Protein AF-A0A0U2X5T5-F1 (afdb_monomer)

Solvent-accessible surface area (backbone atoms only — not comparable to full-atom values): 23312 Å² total; per-residue (Å²): 142,68,66,69,61,55,52,52,49,51,54,49,49,54,50,49,50,56,49,49,50,52,49,53,51,50,53,52,48,52,54,50,49,52,55,48,52,51,53,52,51,52,51,51,54,52,50,53,50,53,52,51,50,52,49,53,51,49,54,51,49,50,52,50,50,50,54,51,49,50,52,50,50,50,51,51,50,52,53,51,50,51,52,50,53,64,47,45,30,53,48,42,32,51,50,51,51,56,49,46,65,56,40,42,68,49,45,58,50,37,48,51,39,26,70,77,70,73,43,66,55,72,90,47,44,66,53,28,68,78,35,48,78,70,26,65,75,55,45,70,40,65,66,55,31,51,38,35,40,52,39,36,54,51,54,52,48,26,65,75,70,66,43,64,71,59,56,53,29,74,66,46,34,51,29,48,32,68,62,42,40,80,70,62,38,67,49,46,68,44,72,32,78,92,75,70,36,35,30,63,44,53,42,58,69,30,73,39,82,40,102,48,95,80,63,24,28,25,44,30,29,36,38,31,30,69,83,71,51,73,47,79,40,69,40,29,55,30,65,57,82,54,90,85,42,53,73,34,68,39,40,66,68,56,54,50,52,57,37,47,49,42,30,50,51,33,48,32,68,78,33,69,79,43,35,86,74,41,45,66,55,48,48,53,52,47,75,53,73,77,77,72,92,72,79,95,79,76,62,72,60,59,55,54,52,51,52,49,52,46,54,52,45,47,54,53,47,50,47,68,74,70,38,77,89,53,77,84,47,58,78,68,53,55,52,50,51,48,51,54,52,50,51,54,47,48,56,49,51,52,51,51,50,49,60,53,68,73,58,80,77,79,82,92,70,95,70,92,74,88,68,90,69,84,54,56,45,42,71,47,91,96,42,53,43,66,58,54,33,50,51,46,28,68,77,34,88,84,53,51,72,70,56,24,43,52,52,36,37,76,72,60,47,32,43,77,60,129

Radius of gyration: 46.01 Å; Cα contacts (8 Å, |Δi|>4): 365; chains: 1; bounding box: 134×63×144 Å

pLDDT: mean 76.33, std 16.19, range [21.64, 94.69]

Secondary structure (DSSP, 8-state):
--HHHHHHHHHHHHHHHHHHHHHHHHHHHHHHHHHHHHHHHHHHHHHHHHHHHHHHHHHHHHHHHHHHHHHHHHHHHHHHHHHHHHHHHHHHHHHHHHHHHHHHHHHHHHHHHHHHHSS--HHHHHHHHHTGGG-HHHHTSHHHHHHHHHHHHHHHHHHHH--HHHHT-HHHHHHHHHHHHHHHGGGTT-EETTTTEEEEEEEEEEEEE-SSTT--EEEEEEEEETTS-EEEEEPBTT-S--TTSPBPEE-HHHHHHHHHHHHHHHHHHH-GGGHHHHHHHHHHHHTTS---S--SSSTHHHHHHHHHHHHHHHHHHHHHHH-GGGTTS-HHHHHHHHHHHHHHHHHHHHHHHHHHHTSSS-S------------EEE-STT--HHHHHHHHHHHSTT--HHHHHHHHHHTTSEEE--

Structure (mmCIF, N/CA/C/O backbone):
data_AF-A0A0U2X5T5-F1
#
_entry.id   AF-A0A0U2X5T5-F1
#
loop_
_atom_site.group_PDB
_atom_site.id
_atom_site.type_symbol
_atom_site.label_atom_id
_atom_site.label_alt_id
_atom_site.label_comp_id
_atom_site.label_asym_id
_atom_site.label_entity_id
_atom_site.label_seq_id
_atom_site.pdbx_PDB_ins_code
_atom_site.Cartn_x
_atom_site.Cartn_y
_atom_site.Cartn_z
_atom_site.occupancy
_atom_site.B_iso_or_equiv
_atom_site.auth_seq_id
_atom_site.auth_comp_id
_atom_site.auth_asym_id
_atom_site.auth_atom_id
_atom_site.pdbx_PDB_model_num
ATOM 1 N N . MET A 1 1 ? 79.606 -4.532 -118.370 1.00 51.03 1 MET A N 1
ATOM 2 C CA . MET A 1 1 ? 79.571 -4.815 -116.915 1.00 51.03 1 MET A CA 1
ATOM 3 C C . MET A 1 1 ? 79.035 -3.615 -116.112 1.00 51.03 1 MET A C 1
ATOM 5 O O . MET A 1 1 ? 79.694 -3.172 -115.187 1.00 51.03 1 MET A O 1
ATOM 9 N N . ALA A 1 2 ? 77.848 -3.082 -116.440 1.00 52.56 2 ALA A N 1
ATOM 10 C CA . ALA A 1 2 ? 77.253 -1.937 -115.718 1.00 52.56 2 ALA A CA 1
ATOM 11 C C . ALA A 1 2 ? 75.913 -2.270 -115.023 1.00 52.56 2 ALA A C 1
ATOM 13 O O . ALA A 1 2 ? 75.547 -1.604 -114.065 1.00 52.56 2 ALA A O 1
ATOM 14 N N . GLY A 1 3 ? 75.213 -3.338 -115.438 1.00 54.66 3 GLY A N 1
ATOM 15 C CA . GLY A 1 3 ? 73.934 -3.746 -114.834 1.00 54.66 3 GLY A CA 1
ATOM 16 C C . GLY A 1 3 ? 74.055 -4.421 -113.460 1.00 54.66 3 GLY A C 1
ATOM 17 O O . GLY A 1 3 ? 73.219 -4.191 -112.600 1.00 54.66 3 GLY A O 1
ATOM 18 N N . ALA A 1 4 ? 75.124 -5.187 -113.207 1.00 56.81 4 ALA A N 1
ATOM 19 C CA . ALA A 1 4 ? 75.272 -5.963 -111.966 1.00 56.81 4 ALA A CA 1
ATOM 20 C C . ALA A 1 4 ? 75.574 -5.111 -110.712 1.00 56.81 4 ALA A C 1
ATOM 22 O O . ALA A 1 4 ? 75.225 -5.505 -109.603 1.00 56.81 4 ALA A O 1
ATOM 23 N N . PHE A 1 5 ? 76.197 -3.936 -110.871 1.00 57.31 5 PHE A N 1
ATOM 24 C CA . PHE A 1 5 ? 76.469 -3.014 -109.757 1.00 57.31 5 PHE A CA 1
ATOM 25 C C . PHE A 1 5 ? 75.234 -2.195 -109.357 1.00 57.31 5 PHE A C 1
ATOM 27 O O . PHE A 1 5 ? 75.015 -1.963 -108.171 1.00 57.31 5 PHE A O 1
ATOM 34 N N . VAL A 1 6 ? 74.407 -1.793 -110.328 1.00 61.81 6 VAL A N 1
ATOM 35 C CA . VAL A 1 6 ? 73.151 -1.065 -110.077 1.00 61.81 6 VAL A CA 1
ATOM 36 C C . VAL A 1 6 ? 72.115 -1.984 -109.421 1.00 61.81 6 VAL A C 1
ATOM 38 O O . VAL A 1 6 ? 71.454 -1.581 -108.468 1.00 61.81 6 VAL A O 1
ATOM 41 N N . ASP A 1 7 ? 72.049 -3.245 -109.853 1.00 58.78 7 ASP A N 1
ATOM 42 C CA . ASP A 1 7 ? 71.152 -4.260 -109.289 1.00 58.78 7 ASP A CA 1
ATOM 43 C C . ASP A 1 7 ? 71.566 -4.678 -107.858 1.00 58.78 7 ASP A C 1
ATOM 45 O O . ASP A 1 7 ? 70.733 -4.838 -106.967 1.00 58.78 7 ASP A O 1
ATOM 49 N N . GLY A 1 8 ? 72.876 -4.748 -107.580 1.00 63.12 8 GLY A N 1
ATOM 50 C CA . GLY A 1 8 ? 73.406 -4.960 -106.226 1.00 63.12 8 GLY A CA 1
ATOM 51 C C . GLY A 1 8 ? 73.145 -3.789 -105.267 1.00 63.12 8 GLY A C 1
ATOM 52 O O . GLY A 1 8 ? 72.852 -4.014 -104.092 1.00 63.12 8 GLY A O 1
ATOM 53 N N . ALA A 1 9 ? 73.198 -2.548 -105.763 1.00 65.31 9 ALA A N 1
ATOM 54 C CA . ALA A 1 9 ? 72.866 -1.360 -104.980 1.00 65.31 9 ALA A CA 1
ATOM 55 C C . ALA A 1 9 ? 71.367 -1.307 -104.642 1.00 65.31 9 ALA A C 1
ATOM 57 O O . ALA A 1 9 ? 71.019 -1.145 -103.474 1.00 65.31 9 ALA A O 1
ATOM 58 N N . LEU A 1 10 ? 70.483 -1.527 -105.623 1.00 66.75 10 LEU A N 1
ATOM 59 C CA . LEU A 1 10 ? 69.027 -1.580 -105.424 1.00 66.75 10 LEU A CA 1
ATOM 60 C C . LEU A 1 10 ? 68.625 -2.668 -104.421 1.00 66.75 10 LEU A C 1
ATOM 62 O O . LEU A 1 10 ? 67.878 -2.403 -103.482 1.00 66.75 10 LEU A O 1
ATOM 66 N N . LYS A 1 11 ? 69.208 -3.864 -104.535 1.00 70.31 11 LYS A N 1
ATOM 67 C CA . LYS A 1 11 ? 68.967 -4.969 -103.597 1.00 70.31 11 LYS A CA 1
ATOM 68 C C . LYS A 1 11 ? 69.483 -4.680 -102.180 1.00 70.31 11 LYS A C 1
ATOM 70 O O . LYS A 1 11 ? 68.900 -5.147 -101.201 1.00 70.31 11 LYS A O 1
ATOM 75 N N . GLY A 1 12 ? 70.563 -3.904 -102.055 1.00 69.50 12 GLY A N 1
ATOM 76 C CA . GLY A 1 12 ? 71.071 -3.397 -100.777 1.00 69.50 12 GLY A CA 1
ATOM 77 C C . GLY A 1 12 ? 70.142 -2.361 -100.134 1.00 69.50 12 GLY A C 1
ATOM 78 O O . GLY A 1 12 ? 69.905 -2.429 -98.928 1.00 69.50 12 GLY A O 1
ATOM 79 N N . PHE A 1 13 ? 69.564 -1.460 -100.936 1.00 75.56 13 PHE A N 1
ATOM 80 C CA . PHE A 1 13 ? 68.546 -0.503 -100.492 1.00 75.56 13 PHE A CA 1
ATOM 81 C C . PHE A 1 13 ? 67.255 -1.201 -100.054 1.00 75.56 13 PHE A C 1
ATOM 83 O O . PHE A 1 13 ? 66.788 -0.937 -98.952 1.00 75.56 13 PHE A O 1
ATOM 90 N N . GLU A 1 14 ? 66.742 -2.162 -100.826 1.00 73.19 14 GLU A N 1
ATOM 91 C CA . GLU A 1 14 ? 65.562 -2.949 -100.438 1.00 73.19 14 GLU A CA 1
ATOM 92 C C . GLU A 1 14 ? 65.798 -3.763 -99.155 1.00 73.19 14 GLU A C 1
ATOM 94 O O . GLU A 1 14 ? 64.907 -3.893 -98.312 1.00 73.19 14 GLU A O 1
ATOM 99 N N . MET A 1 15 ? 67.001 -4.318 -98.957 1.00 76.88 15 MET A N 1
ATOM 100 C CA . MET A 1 15 ? 67.338 -5.002 -97.703 1.00 76.88 15 MET A CA 1
ATOM 101 C C . MET A 1 15 ? 67.443 -4.040 -96.518 1.00 76.88 15 MET A C 1
ATOM 103 O O . MET A 1 15 ? 66.985 -4.390 -95.427 1.00 76.88 15 MET A O 1
ATOM 107 N N . MET A 1 16 ? 68.019 -2.850 -96.714 1.00 77.44 16 MET A N 1
ATOM 108 C CA . MET A 1 16 ? 68.069 -1.798 -95.695 1.00 77.44 16 MET A CA 1
ATOM 109 C C . MET A 1 16 ? 66.672 -1.288 -95.340 1.00 77.44 16 MET A C 1
ATOM 111 O O . MET A 1 16 ? 66.363 -1.170 -94.159 1.00 77.44 16 MET A O 1
ATOM 115 N N . GLU A 1 17 ? 65.801 -1.084 -96.325 1.00 78.69 17 GLU A N 1
ATOM 116 C CA . GLU A 1 17 ? 64.408 -0.675 -96.131 1.00 78.69 17 GLU A CA 1
ATOM 117 C C . GLU A 1 17 ? 63.615 -1.743 -95.364 1.00 78.69 17 GLU A C 1
ATOM 119 O O . GLU A 1 17 ? 62.987 -1.445 -94.351 1.00 78.69 17 GLU A O 1
ATOM 124 N N . ARG A 1 18 ? 63.745 -3.025 -95.735 1.00 78.50 18 ARG A N 1
ATOM 125 C CA . ARG A 1 18 ? 63.150 -4.147 -94.980 1.00 78.50 18 ARG A CA 1
ATOM 126 C C . ARG A 1 18 ? 63.731 -4.308 -93.578 1.00 78.50 18 ARG A C 1
ATOM 128 O O . ARG A 1 18 ? 63.090 -4.889 -92.703 1.00 78.50 18 ARG A O 1
ATOM 135 N N . HIS A 1 19 ? 64.980 -3.917 -93.361 1.00 81.75 19 HIS A N 1
ATOM 136 C CA . HIS A 1 19 ? 65.604 -3.964 -92.043 1.00 81.75 19 HIS A CA 1
ATOM 137 C C . HIS A 1 19 ? 65.126 -2.804 -91.163 1.00 81.75 19 HIS A C 1
ATOM 139 O O . HIS A 1 19 ? 64.834 -3.023 -89.988 1.00 81.75 19 HIS A O 1
ATOM 145 N N . GLN A 1 20 ? 64.985 -1.608 -91.735 1.00 78.69 20 GLN A N 1
ATOM 146 C CA . GLN A 1 20 ? 64.440 -0.441 -91.053 1.00 78.69 20 GLN A CA 1
ATOM 147 C C . GLN A 1 20 ? 62.963 -0.655 -90.696 1.00 78.69 20 GLN A C 1
ATOM 149 O O . GLN A 1 20 ? 62.607 -0.529 -89.530 1.00 78.69 20 GLN A O 1
ATOM 154 N N . ALA A 1 21 ? 62.153 -1.150 -91.638 1.00 80.81 21 ALA A N 1
ATOM 155 C CA . ALA A 1 21 ? 60.758 -1.516 -91.392 1.00 80.81 21 ALA A CA 1
ATOM 156 C C . ALA A 1 21 ? 60.616 -2.546 -90.257 1.00 80.81 21 ALA A C 1
ATOM 158 O O . ALA A 1 21 ? 59.799 -2.376 -89.363 1.00 80.81 21 ALA A O 1
ATOM 159 N N . ARG A 1 22 ? 61.480 -3.574 -90.213 1.00 82.69 22 ARG A N 1
ATOM 160 C CA . ARG A 1 22 ? 61.484 -4.558 -89.113 1.00 82.69 22 ARG A CA 1
ATOM 161 C C . ARG A 1 22 ? 61.866 -3.959 -87.760 1.00 82.69 22 ARG A C 1
ATOM 163 O O . ARG A 1 22 ? 61.377 -4.429 -86.735 1.00 82.69 22 ARG A O 1
ATOM 170 N N . LYS A 1 23 ? 62.763 -2.970 -87.733 1.00 84.19 23 LYS A N 1
ATOM 171 C CA . LYS A 1 23 ? 63.112 -2.256 -86.498 1.00 84.19 23 LYS A CA 1
ATOM 172 C C . LYS A 1 23 ? 61.946 -1.407 -86.008 1.00 84.19 23 LYS A C 1
ATOM 174 O O . LYS A 1 23 ? 61.630 -1.476 -84.822 1.00 84.19 23 LYS A O 1
ATOM 179 N N . ASP A 1 24 ? 61.298 -0.684 -86.911 1.00 83.50 24 ASP A N 1
ATOM 180 C CA . ASP A 1 24 ? 60.162 0.178 -86.590 1.00 83.50 24 ASP A CA 1
ATOM 181 C C . ASP A 1 24 ? 58.943 -0.654 -86.154 1.00 83.50 24 ASP A C 1
ATOM 183 O O . ASP A 1 24 ? 58.312 -0.343 -85.143 1.00 83.50 24 ASP A O 1
ATOM 187 N N . ASP A 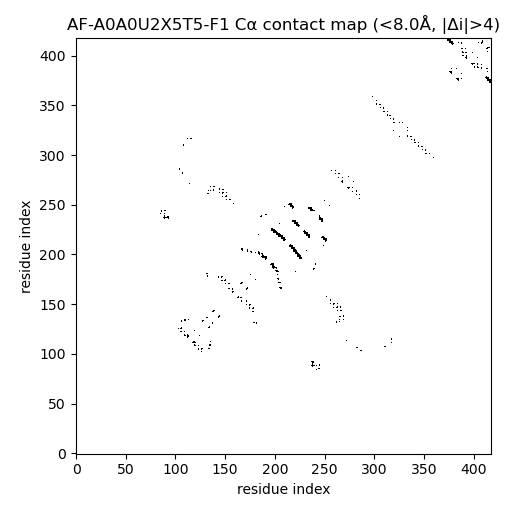1 25 ? 58.677 -1.781 -86.821 1.00 85.62 25 ASP A N 1
ATOM 188 C CA . ASP A 1 25 ? 57.635 -2.735 -86.428 1.00 85.62 25 ASP A CA 1
ATOM 189 C C . ASP A 1 25 ? 57.914 -3.347 -85.053 1.00 85.62 25 ASP A C 1
ATOM 191 O O . ASP A 1 25 ? 57.017 -3.422 -84.213 1.00 85.62 25 ASP A O 1
ATOM 195 N N . LYS A 1 26 ? 59.163 -3.746 -84.776 1.00 84.62 26 LYS A N 1
ATOM 196 C CA . LYS A 1 26 ? 59.544 -4.286 -83.464 1.00 84.62 26 LYS A CA 1
ATOM 197 C C . LYS A 1 26 ? 59.400 -3.240 -82.357 1.00 84.62 26 LYS A C 1
ATOM 199 O O . LYS A 1 26 ? 58.924 -3.581 -81.279 1.00 84.62 26 LYS A O 1
ATOM 204 N N . ALA A 1 27 ? 59.776 -1.989 -82.622 1.00 84.06 27 ALA A N 1
ATOM 205 C CA . ALA A 1 27 ? 59.597 -0.885 -81.682 1.00 84.06 27 ALA A CA 1
ATOM 206 C C . ALA A 1 27 ? 58.108 -0.590 -81.432 1.00 84.06 27 ALA A C 1
ATOM 208 O O . ALA A 1 27 ? 57.692 -0.357 -80.299 1.00 84.06 27 ALA A O 1
ATOM 209 N N . ARG A 1 28 ? 57.272 -0.657 -82.474 1.00 84.94 28 ARG A N 1
ATOM 210 C CA . ARG A 1 28 ? 55.820 -0.494 -82.349 1.00 84.94 28 ARG A CA 1
ATOM 211 C C . ARG A 1 28 ? 55.180 -1.627 -81.550 1.00 84.94 28 ARG A C 1
ATOM 213 O O . ARG A 1 28 ? 54.298 -1.357 -80.738 1.00 84.94 28 ARG A O 1
ATOM 220 N N . LEU A 1 29 ? 55.622 -2.865 -81.770 1.00 86.62 2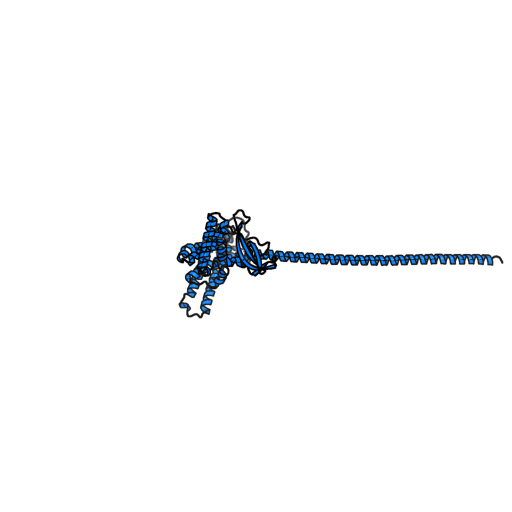9 LEU A N 1
ATOM 221 C CA . LEU A 1 29 ? 55.173 -4.034 -81.016 1.00 86.62 29 LEU A CA 1
ATOM 222 C C . LEU A 1 29 ? 55.550 -3.914 -79.539 1.00 86.62 29 LEU A C 1
ATOM 224 O O . LEU A 1 29 ? 54.669 -4.040 -78.700 1.00 86.62 29 LEU A O 1
ATOM 228 N N . SER A 1 30 ? 56.795 -3.548 -79.214 1.00 87.44 30 SER A N 1
ATOM 229 C CA . SER A 1 30 ? 57.198 -3.366 -77.812 1.00 87.44 30 SER A CA 1
ATOM 230 C C . SER A 1 30 ? 56.417 -2.252 -77.112 1.00 87.44 30 SER A C 1
ATOM 232 O O . SER A 1 30 ? 56.025 -2.420 -75.964 1.00 87.44 30 SER A O 1
ATOM 234 N N . ILE A 1 31 ? 56.125 -1.146 -77.807 1.00 88.00 31 ILE A N 1
ATOM 235 C CA . ILE A 1 31 ? 55.281 -0.064 -77.268 1.00 88.00 31 ILE A CA 1
ATOM 236 C C . ILE A 1 31 ? 53.832 -0.542 -77.070 1.00 88.00 31 ILE A C 1
ATOM 238 O O . ILE A 1 31 ? 53.165 -0.142 -76.117 1.00 88.00 31 ILE A O 1
ATOM 242 N N . MET A 1 32 ? 53.306 -1.379 -77.971 1.00 84.88 32 MET A N 1
ATOM 243 C CA . MET A 1 32 ? 51.971 -1.962 -77.805 1.00 84.88 32 MET A CA 1
ATOM 244 C C . MET A 1 32 ? 51.908 -2.946 -76.637 1.00 84.88 32 MET A C 1
ATOM 246 O O . MET A 1 32 ? 50.920 -2.922 -75.903 1.00 84.88 32 MET A O 1
ATOM 250 N N . ASP A 1 33 ? 52.940 -3.767 -76.456 1.00 89.19 33 ASP A N 1
ATOM 251 C CA . ASP A 1 33 ? 53.040 -4.719 -75.351 1.00 89.19 33 ASP A CA 1
ATOM 252 C C . ASP A 1 33 ? 53.141 -3.984 -74.009 1.00 89.19 33 ASP A C 1
ATOM 254 O O . ASP A 1 33 ? 52.373 -4.282 -73.097 1.00 89.19 33 ASP A O 1
ATOM 258 N N . GLU A 1 34 ? 53.965 -2.936 -73.919 1.00 87.94 34 GLU A N 1
ATOM 259 C CA . GLU A 1 34 ? 54.085 -2.090 -72.723 1.00 87.94 34 GLU A CA 1
ATOM 260 C C . GLU A 1 34 ? 52.746 -1.422 -72.362 1.00 87.94 34 GLU A C 1
ATOM 262 O O . GLU A 1 34 ? 52.274 -1.535 -71.231 1.00 87.94 34 GLU A O 1
ATOM 267 N N . ARG A 1 35 ? 52.038 -0.838 -73.342 1.00 87.88 35 ARG A N 1
ATOM 268 C CA . ARG A 1 35 ? 50.694 -0.267 -73.115 1.00 87.88 35 ARG A CA 1
ATOM 269 C C . ARG A 1 35 ? 49.640 -1.321 -72.764 1.00 87.88 35 ARG A C 1
ATOM 271 O O . ARG A 1 35 ? 48.635 -1.000 -72.129 1.00 87.88 35 ARG A O 1
ATOM 278 N N . ASN A 1 36 ? 49.794 -2.560 -73.226 1.00 88.00 36 ASN A N 1
ATOM 279 C CA . ASN A 1 36 ? 48.910 -3.662 -72.846 1.00 88.00 36 ASN A CA 1
ATOM 280 C C . ASN A 1 36 ? 49.171 -4.109 -71.408 1.00 88.00 36 ASN A C 1
ATOM 282 O O . ASN A 1 36 ? 48.212 -4.296 -70.660 1.00 88.00 36 ASN A O 1
ATOM 286 N N . GLU A 1 37 ? 50.436 -4.230 -71.010 1.00 88.94 37 GLU A N 1
ATOM 287 C CA . GLU A 1 37 ? 50.815 -4.540 -69.635 1.00 88.94 37 GLU A CA 1
ATOM 288 C C . GLU A 1 37 ? 50.352 -3.458 -68.657 1.00 88.94 37 GLU A C 1
ATOM 290 O O . GLU A 1 37 ? 49.786 -3.789 -67.616 1.00 88.94 37 GLU A O 1
ATOM 295 N N . GLU A 1 38 ? 50.520 -2.177 -68.993 1.00 88.19 38 GLU A N 1
ATOM 296 C CA . GLU A 1 38 ? 50.021 -1.062 -68.177 1.00 88.19 38 GLU A CA 1
ATOM 297 C C . GLU A 1 38 ? 48.503 -1.135 -67.986 1.00 88.19 38 GLU A C 1
ATOM 299 O O . GLU A 1 38 ? 48.017 -1.074 -66.857 1.00 88.19 38 GLU A O 1
ATOM 304 N N . ARG A 1 39 ? 47.744 -1.353 -69.070 1.00 87.94 39 ARG A N 1
ATOM 305 C CA . ARG A 1 39 ? 46.282 -1.514 -68.997 1.00 87.94 39 ARG A CA 1
ATOM 306 C C . ARG A 1 39 ? 45.867 -2.719 -68.159 1.00 87.94 39 ARG A C 1
ATOM 308 O O . ARG A 1 39 ? 44.879 -2.645 -67.430 1.00 87.94 39 ARG A O 1
ATOM 315 N N . TYR A 1 40 ? 46.603 -3.822 -68.254 1.00 87.69 40 TYR A N 1
ATOM 316 C CA . TYR A 1 40 ? 46.347 -5.012 -67.450 1.00 87.69 40 TYR A CA 1
ATOM 317 C C . TYR A 1 40 ? 46.586 -4.744 -65.958 1.00 87.69 40 TYR A C 1
ATOM 319 O O . TYR A 1 40 ? 45.730 -5.071 -65.134 1.00 87.69 40 TYR A O 1
ATOM 327 N N . ARG A 1 41 ? 47.698 -4.081 -65.610 1.00 89.62 41 ARG A N 1
ATOM 328 C CA . ARG A 1 41 ? 48.001 -3.679 -64.227 1.00 89.62 41 ARG A CA 1
ATOM 329 C C . ARG A 1 41 ? 46.945 -2.720 -63.677 1.00 89.62 41 ARG A C 1
ATOM 331 O O . ARG A 1 41 ? 46.415 -2.974 -62.599 1.00 89.62 41 ARG A O 1
ATOM 338 N N . GLU A 1 42 ? 46.560 -1.695 -64.439 1.00 91.31 42 GLU A N 1
ATOM 339 C CA . GLU A 1 42 ? 45.516 -0.745 -64.028 1.00 91.31 42 GLU A CA 1
ATOM 340 C C . GLU A 1 42 ? 44.159 -1.443 -63.822 1.00 91.31 42 GLU A C 1
ATOM 342 O O . GLU A 1 42 ? 43.426 -1.136 -62.878 1.00 91.31 42 GLU A O 1
ATOM 347 N N . SER A 1 43 ? 43.826 -2.421 -64.673 1.00 88.31 43 SER A N 1
ATOM 348 C CA . SER A 1 43 ? 42.608 -3.223 -64.526 1.00 88.31 43 SER A CA 1
ATOM 349 C C . SER A 1 43 ? 42.610 -4.031 -63.227 1.00 88.31 43 SER A C 1
ATOM 351 O O . SER A 1 43 ? 41.591 -4.064 -62.537 1.00 88.31 43 SER A O 1
ATOM 353 N N . ILE A 1 44 ? 43.735 -4.660 -62.874 1.00 91.25 44 ILE A N 1
ATOM 354 C CA . ILE A 1 44 ? 43.875 -5.407 -61.615 1.00 91.25 44 ILE A CA 1
ATOM 355 C C . ILE A 1 44 ? 43.775 -4.462 -60.417 1.00 91.25 44 ILE A C 1
ATOM 357 O O . ILE A 1 44 ? 43.044 -4.744 -59.472 1.00 91.25 44 ILE A O 1
ATOM 361 N N . GLU A 1 45 ? 44.461 -3.321 -60.448 1.00 91.00 45 GLU A N 1
ATOM 362 C CA . GLU A 1 45 ? 44.412 -2.341 -59.358 1.00 91.00 45 GLU A CA 1
ATOM 363 C C . GLU A 1 45 ? 43.009 -1.766 -59.153 1.00 91.00 45 GLU A C 1
ATOM 365 O O . GLU A 1 45 ? 42.574 -1.550 -58.021 1.00 91.00 45 GLU A O 1
ATOM 370 N N . ARG A 1 46 ? 42.272 -1.516 -60.239 1.00 90.50 46 ARG A N 1
ATOM 371 C CA . ARG A 1 46 ? 40.871 -1.091 -60.166 1.00 90.50 46 ARG A CA 1
ATOM 372 C C . ARG A 1 46 ? 39.998 -2.178 -59.545 1.00 90.50 46 ARG A C 1
ATOM 374 O O . ARG A 1 46 ? 39.194 -1.853 -58.678 1.00 90.50 46 ARG A O 1
ATOM 381 N N . GLN A 1 47 ? 40.178 -3.437 -59.946 1.00 89.75 47 GLN A N 1
ATOM 382 C CA . GLN A 1 47 ? 39.440 -4.562 -59.372 1.00 89.75 47 GLN A CA 1
ATOM 383 C C . GLN A 1 47 ? 39.720 -4.706 -57.872 1.00 89.75 47 GLN A C 1
ATOM 385 O O . GLN A 1 47 ? 38.785 -4.730 -57.080 1.00 89.75 47 GLN A O 1
ATOM 390 N N . ASN A 1 48 ? 40.993 -4.673 -57.472 1.00 91.12 48 ASN A N 1
ATOM 391 C CA . ASN A 1 48 ? 41.391 -4.757 -56.068 1.00 91.12 48 ASN A CA 1
ATOM 392 C C . ASN A 1 48 ? 40.808 -3.608 -55.230 1.00 91.12 48 ASN A C 1
ATOM 394 O O . ASN A 1 48 ? 40.339 -3.844 -54.119 1.00 91.12 48 ASN A O 1
ATOM 398 N N . ARG A 1 49 ? 40.780 -2.374 -55.762 1.00 90.94 49 ARG A N 1
ATOM 399 C CA . ARG A 1 49 ? 40.132 -1.232 -55.093 1.00 90.94 49 ARG A CA 1
ATOM 400 C C . ARG A 1 49 ? 38.628 -1.439 -54.923 1.00 90.94 49 ARG A C 1
ATOM 402 O O . ARG A 1 49 ? 38.114 -1.206 -53.834 1.00 90.94 49 ARG A O 1
ATOM 409 N N . MET A 1 50 ? 37.937 -1.903 -55.967 1.00 87.75 50 MET A N 1
ATOM 410 C CA . MET A 1 50 ? 36.498 -2.191 -55.897 1.00 87.75 50 MET A CA 1
ATOM 411 C C . MET A 1 50 ? 36.183 -3.307 -54.895 1.00 87.75 50 MET A C 1
ATOM 413 O O . MET A 1 50 ? 35.198 -3.214 -54.161 1.00 87.75 50 MET A O 1
ATOM 417 N N . ASP A 1 51 ? 37.019 -4.343 -54.832 1.00 91.62 51 ASP A N 1
ATOM 418 C CA . ASP A 1 51 ? 36.859 -5.446 -53.885 1.00 91.62 51 ASP A CA 1
ATOM 419 C C . ASP A 1 51 ? 37.119 -4.983 -52.442 1.00 91.62 51 ASP A C 1
ATOM 421 O O . ASP A 1 51 ? 36.381 -5.354 -51.526 1.00 91.62 51 ASP A O 1
ATOM 425 N N . GLU A 1 52 ? 38.117 -4.119 -52.228 1.00 90.06 52 GLU A N 1
ATOM 426 C CA . GLU A 1 52 ? 38.410 -3.545 -50.913 1.00 90.06 52 GLU A CA 1
ATOM 427 C C . GLU A 1 52 ? 37.299 -2.597 -50.432 1.00 90.06 52 GLU A C 1
ATOM 429 O O . GLU A 1 52 ? 36.875 -2.688 -49.278 1.00 90.06 52 GLU A O 1
ATOM 434 N N . GLU A 1 53 ? 36.777 -1.731 -51.307 1.00 89.38 53 GLU A N 1
ATOM 435 C CA . GLU A 1 53 ? 35.608 -0.891 -51.014 1.00 89.38 53 GLU A CA 1
ATOM 436 C C . GLU A 1 53 ? 34.368 -1.740 -50.729 1.00 89.38 53 GLU A C 1
ATOM 438 O O . GLU A 1 53 ? 33.655 -1.492 -49.759 1.00 89.38 53 GLU A O 1
ATOM 443 N N . SER A 1 54 ? 34.138 -2.795 -51.514 1.00 87.31 54 SER A N 1
ATOM 444 C CA . SER A 1 54 ? 33.030 -3.727 -51.289 1.00 87.31 54 SER A CA 1
ATOM 445 C C . SER A 1 54 ? 33.143 -4.426 -49.936 1.00 87.31 54 SER A C 1
ATOM 447 O O . SER A 1 54 ? 32.133 -4.590 -49.248 1.00 87.31 54 SER A O 1
ATOM 449 N N . ARG A 1 55 ? 34.357 -4.814 -49.523 1.00 89.38 55 ARG A N 1
ATOM 450 C CA . ARG A 1 55 ? 34.601 -5.405 -48.202 1.00 89.38 55 ARG A CA 1
ATOM 451 C C . ARG A 1 55 ? 34.317 -4.399 -47.088 1.00 89.38 55 ARG A C 1
ATOM 453 O O . ARG A 1 55 ? 33.546 -4.723 -46.189 1.00 89.38 55 ARG A O 1
ATOM 460 N N . LYS A 1 56 ? 34.849 -3.176 -47.188 1.00 89.44 56 LYS A N 1
ATOM 461 C CA . LYS A 1 56 ? 34.607 -2.097 -46.212 1.00 89.44 56 LYS A CA 1
ATOM 462 C C . LYS A 1 56 ? 33.121 -1.755 -46.094 1.00 89.44 56 LYS A C 1
ATOM 464 O O . LYS A 1 56 ? 32.610 -1.618 -44.989 1.00 89.44 56 LYS A O 1
ATOM 469 N N . ASN A 1 57 ? 32.409 -1.686 -47.217 1.00 86.12 57 ASN A N 1
ATOM 470 C CA . ASN A 1 57 ? 30.973 -1.416 -47.231 1.00 86.12 57 ASN A CA 1
ATOM 471 C C . ASN A 1 57 ? 30.173 -2.544 -46.570 1.00 86.12 57 ASN A C 1
ATOM 473 O O . ASN A 1 57 ? 29.248 -2.264 -45.815 1.00 86.12 57 ASN A O 1
ATOM 477 N N . ARG A 1 58 ? 30.536 -3.814 -46.804 1.00 87.38 58 ARG A N 1
ATOM 478 C CA . ARG A 1 58 ? 29.899 -4.954 -46.121 1.00 87.38 58 ARG A CA 1
ATOM 479 C C . ARG A 1 58 ? 30.180 -4.952 -44.624 1.00 87.38 58 ARG A C 1
ATOM 481 O O . ARG A 1 58 ? 29.255 -5.159 -43.853 1.00 87.38 58 ARG A O 1
ATOM 488 N N . GLU A 1 59 ? 31.420 -4.707 -44.212 1.00 87.44 59 GLU A N 1
ATOM 489 C CA . GLU A 1 59 ? 31.784 -4.592 -42.793 1.00 87.44 59 GLU A CA 1
ATOM 490 C C . GLU A 1 59 ? 31.019 -3.439 -42.119 1.00 87.44 59 GLU A C 1
ATOM 492 O O . GLU A 1 59 ? 30.469 -3.604 -41.030 1.00 87.44 59 GLU A O 1
ATOM 497 N N . SER A 1 60 ? 30.885 -2.295 -42.796 1.00 84.75 60 SER A N 1
ATOM 498 C CA . SER A 1 60 ? 30.081 -1.170 -42.307 1.00 84.75 60 SER A CA 1
ATOM 499 C C . SER A 1 60 ? 28.581 -1.488 -42.249 1.00 84.75 60 SER A C 1
ATOM 501 O O . SER A 1 60 ? 27.916 -1.061 -41.312 1.00 84.75 60 SER A O 1
ATOM 503 N N . ASP A 1 61 ? 28.032 -2.225 -43.219 1.00 88.75 61 ASP A N 1
ATOM 504 C CA . ASP A 1 61 ? 26.621 -2.643 -43.212 1.00 88.75 61 ASP A CA 1
ATOM 505 C C . ASP A 1 61 ? 26.350 -3.655 -42.092 1.00 88.75 61 ASP A C 1
ATOM 507 O O . ASP A 1 61 ? 25.358 -3.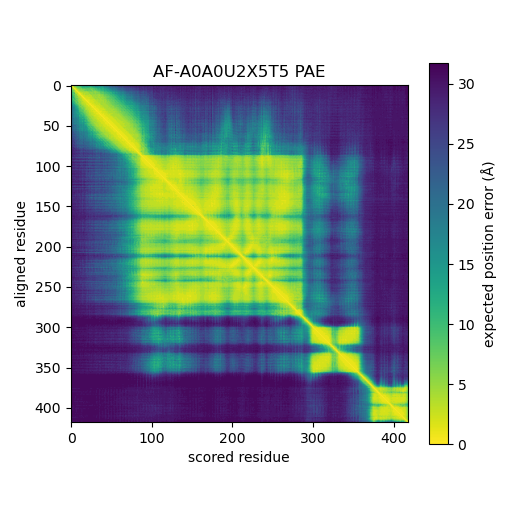540 -41.378 1.00 88.75 61 ASP A O 1
ATOM 511 N N . VAL A 1 62 ? 27.254 -4.616 -41.876 1.00 90.06 62 VAL A N 1
ATOM 512 C CA . VAL A 1 62 ? 27.142 -5.590 -40.779 1.00 90.06 62 VAL A CA 1
ATOM 513 C C . VAL A 1 62 ? 27.190 -4.886 -39.429 1.00 90.06 62 VAL A C 1
ATOM 515 O O . VAL A 1 62 ? 26.287 -5.083 -38.622 1.00 90.06 62 VAL A O 1
ATOM 518 N N . THR A 1 63 ? 28.169 -4.009 -39.204 1.00 88.12 63 THR A N 1
ATOM 519 C CA . THR A 1 63 ? 28.275 -3.263 -37.937 1.00 88.12 63 THR A CA 1
ATOM 520 C C . THR A 1 63 ? 27.073 -2.339 -37.706 1.00 88.12 63 THR A C 1
ATOM 522 O O . THR A 1 63 ? 26.543 -2.265 -36.596 1.00 88.12 63 THR A O 1
ATOM 525 N N . TRP A 1 64 ? 26.566 -1.683 -38.755 1.00 87.31 64 TRP A N 1
ATOM 526 C CA . TRP A 1 64 ? 25.331 -0.899 -38.673 1.00 87.31 64 TRP A CA 1
ATOM 527 C C . TRP A 1 64 ? 24.116 -1.769 -38.317 1.00 87.31 64 TRP A C 1
ATOM 529 O O . TRP A 1 64 ? 23.345 -1.417 -37.426 1.00 87.31 64 TRP A O 1
ATOM 539 N N . ARG A 1 65 ? 23.959 -2.944 -38.934 1.00 84.75 65 ARG A N 1
ATOM 540 C CA . ARG A 1 65 ? 22.872 -3.880 -38.600 1.00 84.75 65 ARG A CA 1
ATOM 541 C C . ARG A 1 65 ? 22.986 -4.436 -37.185 1.00 84.75 65 ARG A C 1
ATOM 543 O O . ARG A 1 65 ? 21.963 -4.562 -36.517 1.00 84.75 65 ARG A O 1
ATOM 550 N N . GLU A 1 66 ? 24.193 -4.762 -36.732 1.00 86.12 66 GLU A N 1
ATOM 551 C CA . GLU A 1 66 ? 24.450 -5.249 -35.373 1.00 86.12 66 GLU A CA 1
ATOM 552 C C . GLU A 1 66 ? 24.092 -4.184 -34.335 1.00 86.12 66 GLU A C 1
ATOM 554 O O . GLU A 1 66 ? 23.299 -4.458 -33.437 1.00 86.12 66 GLU A O 1
ATOM 559 N N . SER A 1 67 ? 24.570 -2.948 -34.513 1.00 85.19 67 SER A N 1
ATOM 560 C CA . SER A 1 67 ? 24.216 -1.825 -33.631 1.00 85.19 67 SER A CA 1
ATOM 561 C C . SER A 1 67 ? 22.713 -1.521 -33.628 1.00 85.19 67 SER A C 1
ATOM 563 O O . SER A 1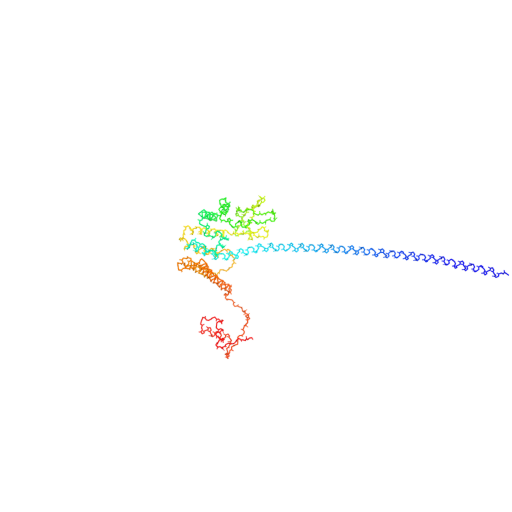 67 ? 22.128 -1.270 -32.573 1.00 85.19 67 SER A O 1
ATOM 565 N N . GLN A 1 68 ? 22.046 -1.614 -34.783 1.00 84.00 68 GLN A N 1
ATOM 566 C CA . GLN A 1 68 ? 20.598 -1.437 -34.874 1.00 84.00 68 GLN A CA 1
ATOM 567 C C . GLN A 1 68 ? 19.842 -2.563 -34.153 1.00 84.00 68 GLN A C 1
ATOM 569 O O . GLN A 1 68 ? 18.838 -2.309 -33.481 1.00 84.00 68 GLN A O 1
ATOM 574 N N . ALA A 1 69 ? 20.310 -3.807 -34.279 1.00 83.19 69 ALA A N 1
ATOM 575 C CA . ALA A 1 69 ? 19.738 -4.959 -33.592 1.00 83.19 69 ALA A CA 1
ATOM 576 C C . ALA A 1 69 ? 19.928 -4.855 -32.073 1.00 83.19 69 ALA A C 1
ATOM 578 O O . ALA A 1 69 ? 18.983 -5.106 -31.326 1.00 83.19 69 ALA A O 1
ATOM 579 N N . GLU A 1 70 ? 21.106 -4.427 -31.619 1.00 86.81 70 GLU A N 1
ATOM 580 C CA . GLU A 1 70 ? 21.404 -4.178 -30.209 1.00 86.81 70 GLU A CA 1
ATOM 581 C C . GLU A 1 70 ? 20.513 -3.068 -29.640 1.00 86.81 70 GLU A C 1
ATOM 583 O O . GLU A 1 70 ? 19.821 -3.286 -28.648 1.00 86.81 70 GLU A O 1
ATOM 588 N N . SER A 1 71 ? 20.421 -1.920 -30.318 1.00 81.06 71 SER A N 1
ATOM 589 C CA . SER A 1 71 ? 19.535 -0.821 -29.916 1.00 81.06 71 SER A CA 1
ATOM 590 C C . SER A 1 71 ? 18.066 -1.252 -29.866 1.00 81.06 71 SER A C 1
ATOM 592 O O . SER A 1 71 ? 17.353 -0.939 -28.912 1.00 81.06 71 SER A O 1
ATOM 594 N N . THR A 1 72 ? 17.617 -2.038 -30.849 1.00 82.75 72 THR A N 1
ATOM 595 C CA . THR A 1 72 ? 16.248 -2.573 -30.881 1.00 82.75 72 THR A CA 1
ATOM 596 C C . THR A 1 72 ? 15.996 -3.550 -29.733 1.00 82.75 72 THR A C 1
ATOM 598 O O . THR A 1 72 ? 14.925 -3.519 -29.127 1.00 82.75 72 THR A O 1
ATOM 601 N N . ASN A 1 73 ? 16.956 -4.424 -29.423 1.00 82.31 73 ASN A N 1
ATOM 602 C CA . ASN A 1 73 ? 16.850 -5.360 -28.307 1.00 82.31 73 ASN A CA 1
ATOM 603 C C . ASN A 1 73 ? 16.832 -4.626 -26.966 1.00 82.31 73 ASN A C 1
ATOM 605 O O . ASN A 1 73 ? 15.987 -4.941 -26.132 1.00 82.31 73 ASN A O 1
ATOM 609 N N . ASN A 1 74 ? 17.687 -3.619 -26.792 1.00 84.50 74 ASN A N 1
ATOM 610 C CA . ASN A 1 74 ? 17.706 -2.779 -25.598 1.00 84.50 74 ASN A CA 1
ATOM 611 C C . ASN A 1 74 ? 16.365 -2.061 -25.429 1.00 84.50 74 ASN A C 1
ATOM 613 O O . ASN A 1 74 ? 15.714 -2.237 -24.407 1.00 84.50 74 ASN A O 1
ATOM 617 N N . TYR A 1 75 ? 15.860 -1.404 -26.478 1.00 77.38 75 TYR A N 1
ATOM 618 C CA . TYR A 1 75 ? 14.546 -0.759 -26.441 1.00 77.38 75 TYR A CA 1
ATOM 619 C C . TYR A 1 75 ? 13.409 -1.735 -26.098 1.00 77.38 75 TYR A C 1
ATOM 621 O O . TYR A 1 75 ? 12.537 -1.417 -25.293 1.00 77.38 75 TYR A O 1
ATOM 629 N N . ARG A 1 76 ? 13.400 -2.940 -26.684 1.00 76.38 76 ARG A N 1
ATOM 630 C CA . ARG A 1 76 ? 12.387 -3.964 -26.373 1.00 76.38 76 ARG A CA 1
ATOM 631 C C . ARG A 1 76 ? 12.480 -4.442 -24.929 1.00 76.38 76 ARG A C 1
ATOM 633 O O . ARG A 1 76 ? 11.442 -4.646 -24.305 1.00 76.38 76 ARG A O 1
ATOM 640 N N . ASN A 1 77 ? 13.691 -4.633 -24.415 1.00 78.25 77 ASN A N 1
ATOM 641 C CA . ASN A 1 77 ? 13.915 -5.046 -23.035 1.00 78.25 77 ASN A CA 1
ATOM 642 C C . ASN A 1 77 ? 13.476 -3.950 -22.061 1.00 78.25 77 ASN A C 1
ATOM 644 O O . ASN A 1 77 ? 12.734 -4.244 -21.127 1.00 78.25 77 ASN A O 1
ATOM 648 N N . ASP A 1 78 ? 13.839 -2.697 -22.325 1.00 72.94 78 ASP A N 1
ATOM 649 C CA . ASP A 1 78 ? 13.439 -1.543 -21.519 1.00 72.94 78 ASP A CA 1
ATOM 650 C C . ASP A 1 78 ? 11.914 -1.375 -21.527 1.00 72.94 78 ASP A C 1
ATOM 652 O O . ASP A 1 78 ? 11.286 -1.270 -20.474 1.00 72.94 78 ASP A O 1
ATOM 656 N N . ALA A 1 79 ? 11.286 -1.460 -22.705 1.00 71.38 79 ALA A N 1
ATOM 657 C CA . ALA A 1 79 ? 9.834 -1.382 -22.844 1.00 71.38 79 ALA A CA 1
ATOM 658 C C . ALA A 1 79 ? 9.108 -2.542 -22.140 1.00 71.38 79 ALA A C 1
ATOM 660 O O . ALA A 1 79 ? 8.016 -2.354 -21.601 1.00 71.38 79 ALA A O 1
ATOM 661 N N . LEU A 1 80 ? 9.678 -3.749 -22.136 1.00 74.94 80 LEU A N 1
ATOM 662 C CA . LEU A 1 80 ? 9.097 -4.909 -21.459 1.00 74.94 80 LEU A CA 1
ATOM 663 C C . LEU A 1 80 ? 9.231 -4.803 -19.934 1.00 74.94 80 LEU A C 1
ATOM 665 O O . LEU A 1 80 ? 8.296 -5.167 -19.220 1.00 74.94 80 LEU A O 1
ATOM 669 N N . THR A 1 81 ? 10.361 -4.300 -19.438 1.00 70.69 81 THR A N 1
ATOM 670 C CA . THR A 1 81 ? 10.589 -4.043 -18.009 1.00 70.69 81 THR A CA 1
ATOM 671 C C . THR A 1 81 ? 9.644 -2.957 -17.500 1.00 70.69 81 THR A C 1
ATOM 673 O O . THR A 1 81 ? 8.878 -3.219 -16.573 1.00 70.69 81 THR A O 1
ATOM 676 N N . ALA A 1 82 ? 9.566 -1.817 -18.194 1.00 62.06 82 ALA A N 1
ATOM 677 C CA . ALA A 1 82 ? 8.649 -0.730 -17.851 1.00 62.06 82 ALA A CA 1
ATOM 678 C C . ALA A 1 82 ? 7.175 -1.182 -17.858 1.00 62.06 82 ALA A C 1
ATOM 680 O O . ALA A 1 82 ? 6.429 -0.907 -16.921 1.00 62.06 82 ALA A O 1
ATOM 681 N N . ASN A 1 83 ? 6.749 -1.961 -18.863 1.00 67.75 83 ASN A N 1
ATOM 682 C CA . ASN A 1 83 ? 5.387 -2.510 -18.889 1.00 67.75 83 ASN A CA 1
ATOM 683 C C . ASN A 1 83 ? 5.115 -3.468 -17.719 1.00 67.75 83 ASN A C 1
ATOM 685 O O . ASN A 1 83 ? 4.007 -3.476 -17.179 1.00 67.75 83 ASN A O 1
ATOM 689 N N . LYS A 1 84 ? 6.091 -4.293 -17.320 1.00 67.50 84 LYS A N 1
ATOM 690 C CA . LYS A 1 84 ? 5.945 -5.206 -16.175 1.00 67.50 84 LYS A CA 1
ATOM 691 C C . LYS A 1 84 ? 5.792 -4.444 -14.861 1.00 67.50 84 LYS A C 1
ATOM 693 O O . LYS A 1 84 ? 4.933 -4.814 -14.064 1.00 67.50 84 LYS A O 1
ATOM 698 N N . GLU A 1 85 ? 6.587 -3.401 -14.649 1.00 62.84 85 GLU A N 1
ATOM 699 C CA . GLU A 1 85 ? 6.549 -2.559 -13.445 1.00 62.84 85 GLU A CA 1
ATOM 700 C C . GLU A 1 85 ? 5.240 -1.775 -13.348 1.00 62.84 85 GLU A C 1
ATOM 702 O O . GLU A 1 85 ? 4.490 -1.946 -12.380 1.00 62.84 85 GLU A O 1
ATOM 707 N N . GLN A 1 86 ? 4.865 -1.081 -14.427 1.00 61.44 86 GLN A N 1
ATOM 708 C CA . GLN A 1 86 ? 3.600 -0.352 -14.519 1.00 61.44 86 GLN A CA 1
ATOM 709 C C . GLN A 1 86 ? 2.389 -1.269 -14.280 1.00 61.44 86 GLN A C 1
ATOM 711 O O . GLN A 1 86 ? 1.410 -0.895 -13.629 1.00 61.44 86 GLN A O 1
ATOM 716 N N . THR A 1 87 ? 2.452 -2.503 -14.777 1.00 71.81 87 THR A N 1
ATOM 717 C CA . THR A 1 87 ? 1.393 -3.492 -14.567 1.00 71.81 87 THR A CA 1
ATOM 718 C C . THR A 1 87 ? 1.367 -3.998 -13.121 1.00 71.81 87 THR A C 1
ATOM 720 O O . THR A 1 87 ? 0.295 -4.298 -12.594 1.00 71.81 87 THR A O 1
ATOM 723 N N . LYS A 1 88 ? 2.514 -4.079 -12.442 1.00 78.06 88 LYS A N 1
ATOM 724 C CA . LYS A 1 88 ? 2.630 -4.689 -11.113 1.00 78.06 88 LYS A CA 1
ATOM 725 C C . LYS A 1 88 ? 1.907 -3.885 -10.040 1.00 78.06 88 LYS A C 1
ATOM 727 O O . LYS A 1 88 ? 1.132 -4.470 -9.284 1.00 78.06 88 LYS A O 1
ATOM 732 N N . TRP A 1 89 ? 2.104 -2.567 -9.968 1.00 81.94 89 TRP A N 1
ATOM 733 C CA . TRP A 1 89 ? 1.411 -1.759 -8.956 1.00 81.94 89 TRP A CA 1
ATOM 734 C C . TRP A 1 89 ? -0.103 -1.717 -9.217 1.00 81.94 89 TRP A C 1
ATOM 736 O O . TRP A 1 89 ? -0.893 -1.820 -8.276 1.00 81.94 89 TRP A O 1
ATOM 746 N N . GLN A 1 90 ? -0.524 -1.674 -10.489 1.00 83.00 90 GLN A N 1
ATOM 747 C CA . GLN A 1 90 ? -1.938 -1.729 -10.878 1.00 83.00 90 GLN A CA 1
ATOM 748 C C . GLN A 1 90 ? -2.576 -3.065 -10.491 1.00 83.00 90 GLN A C 1
ATOM 750 O O . GLN A 1 90 ? -3.665 -3.091 -9.913 1.00 83.00 90 GLN A O 1
ATOM 755 N N . GLN A 1 91 ? -1.888 -4.176 -10.766 1.00 82.50 91 GLN A N 1
ATOM 756 C CA . GLN A 1 91 ? -2.315 -5.513 -10.360 1.00 82.50 91 GLN A CA 1
ATOM 757 C C . GLN A 1 91 ? -2.385 -5.627 -8.840 1.00 82.50 91 GLN A C 1
ATOM 759 O O . GLN A 1 91 ? -3.407 -6.064 -8.319 1.00 82.50 91 GLN A O 1
ATOM 764 N N . ASN A 1 92 ? -1.356 -5.180 -8.116 1.00 84.25 92 ASN A N 1
ATOM 765 C CA . ASN A 1 92 ? -1.346 -5.184 -6.656 1.00 84.25 92 ASN A CA 1
ATOM 766 C C . ASN A 1 92 ? -2.518 -4.385 -6.092 1.00 84.25 92 ASN A C 1
ATOM 768 O O . ASN A 1 92 ? -3.199 -4.855 -5.184 1.00 84.25 92 ASN A O 1
ATOM 772 N N . TYR A 1 93 ? -2.777 -3.186 -6.611 1.00 83.75 93 TYR A N 1
ATOM 773 C CA . TYR A 1 93 ? -3.876 -2.346 -6.144 1.00 83.75 93 TYR A CA 1
ATOM 774 C C . TYR A 1 93 ? -5.244 -2.971 -6.450 1.00 83.75 93 TYR A C 1
ATOM 776 O O . TYR A 1 93 ? -6.108 -3.032 -5.573 1.00 83.75 93 TYR A O 1
ATOM 784 N N . LYS A 1 94 ? -5.430 -3.506 -7.662 1.00 80.31 94 LYS A N 1
ATOM 785 C CA . LYS A 1 94 ? -6.656 -4.211 -8.061 1.00 80.31 94 LYS A CA 1
ATOM 786 C C . LYS A 1 94 ? -6.895 -5.458 -7.209 1.00 80.31 94 LYS A C 1
ATOM 788 O O . LYS A 1 94 ? -8.010 -5.666 -6.737 1.00 80.31 94 LYS A O 1
ATOM 793 N N . ASN A 1 95 ? -5.857 -6.255 -6.973 1.00 81.88 95 ASN A N 1
ATOM 794 C CA . ASN A 1 95 ? -5.928 -7.458 -6.150 1.00 81.88 95 ASN A CA 1
ATOM 795 C C . ASN A 1 95 ? -6.248 -7.111 -4.696 1.00 81.88 95 ASN A C 1
ATOM 797 O O . ASN A 1 95 ? -7.106 -7.752 -4.101 1.00 81.88 95 ASN A O 1
ATOM 801 N N . GLN A 1 96 ? -5.634 -6.061 -4.142 1.00 83.44 96 GLN A N 1
ATOM 802 C CA . GLN A 1 96 ? -5.951 -5.572 -2.798 1.00 83.44 96 GLN A CA 1
ATOM 803 C C . GLN A 1 96 ? -7.415 -5.141 -2.676 1.00 83.44 96 GLN A C 1
ATOM 805 O O . GLN A 1 96 ? -8.069 -5.515 -1.708 1.00 83.44 96 GLN A O 1
ATOM 810 N N . GLN A 1 97 ? -7.948 -4.399 -3.652 1.00 80.94 97 GLN A N 1
ATOM 811 C CA . GLN A 1 97 ? -9.361 -4.010 -3.648 1.00 80.94 97 GLN A CA 1
ATOM 812 C C . GLN A 1 97 ? -10.296 -5.211 -3.769 1.00 80.94 97 GLN A C 1
ATOM 814 O O . GLN A 1 97 ? -11.247 -5.316 -3.002 1.00 80.94 97 GLN A O 1
ATOM 819 N N . ALA A 1 98 ? -10.024 -6.125 -4.702 1.00 75.25 98 ALA A N 1
ATOM 820 C CA . ALA A 1 98 ? -10.838 -7.320 -4.892 1.00 75.25 98 ALA A CA 1
ATOM 821 C C . ALA A 1 98 ? -10.814 -8.217 -3.647 1.00 75.25 98 ALA A C 1
ATOM 823 O O . ALA A 1 98 ? -11.849 -8.736 -3.235 1.00 75.25 98 ALA A O 1
ATOM 824 N N . GLN A 1 99 ? -9.645 -8.365 -3.020 1.00 82.50 99 GLN A N 1
ATOM 825 C CA . GLN A 1 99 ? -9.503 -9.113 -1.777 1.00 82.50 99 GLN A CA 1
ATOM 826 C C . GLN A 1 99 ? -10.248 -8.425 -0.634 1.00 82.50 99 GLN A C 1
ATOM 828 O O . GLN A 1 99 ? -10.989 -9.080 0.088 1.00 82.50 99 GLN A O 1
ATOM 833 N N . TRP A 1 100 ? -10.121 -7.104 -0.510 1.00 84.00 100 TRP A N 1
ATOM 834 C CA . TRP A 1 100 ? -10.828 -6.328 0.501 1.00 84.00 100 TRP A CA 1
ATOM 835 C C . TRP A 1 100 ? -12.352 -6.411 0.341 1.00 84.00 100 TRP A C 1
ATOM 837 O O . TRP A 1 100 ? -13.044 -6.616 1.329 1.00 84.00 100 TRP A O 1
ATOM 847 N N . GLN A 1 101 ? -12.882 -6.342 -0.883 1.00 76.56 101 GLN A N 1
ATOM 848 C CA . GLN A 1 101 ? -14.320 -6.502 -1.148 1.00 76.56 101 GLN A CA 1
ATOM 849 C C . GLN A 1 101 ? -14.853 -7.880 -0.733 1.00 76.56 101 GLN A C 1
ATOM 851 O O . GLN A 1 101 ? -15.983 -7.983 -0.252 1.00 76.56 101 GLN A O 1
ATOM 856 N N . LYS A 1 102 ? -14.049 -8.936 -0.910 1.00 76.75 102 LYS A N 1
ATOM 857 C CA . LYS A 1 102 ? -14.379 -10.285 -0.427 1.00 76.75 102 LYS A CA 1
ATOM 858 C C . LYS A 1 102 ? -14.315 -10.351 1.099 1.00 76.75 102 LYS A C 1
ATOM 860 O O . LYS A 1 102 ? -15.262 -10.796 1.740 1.00 76.75 102 LYS A O 1
ATOM 865 N N . ASP A 1 103 ? -13.223 -9.857 1.676 1.00 84.44 103 ASP A N 1
ATOM 866 C CA . ASP A 1 103 ? -12.957 -9.899 3.115 1.00 84.44 103 ASP A CA 1
ATOM 867 C C . ASP A 1 103 ? -13.991 -9.080 3.915 1.00 84.44 103 ASP A C 1
ATOM 869 O O . ASP A 1 103 ? -14.435 -9.519 4.974 1.00 84.44 103 ASP A O 1
ATOM 873 N N . GLN A 1 104 ? -14.444 -7.931 3.395 1.00 78.88 104 GLN A N 1
ATOM 874 C CA . GLN A 1 104 ? -15.453 -7.061 4.021 1.00 78.88 104 GLN A CA 1
ATOM 875 C C . GLN A 1 104 ? -16.739 -7.799 4.404 1.00 78.88 104 GLN A C 1
ATOM 877 O O . GLN A 1 104 ? -17.364 -7.453 5.405 1.00 78.88 104 GLN A O 1
ATOM 882 N N . GLN A 1 105 ? -17.132 -8.803 3.619 1.00 73.50 105 GLN A N 1
ATOM 883 C CA . GLN A 1 105 ? -18.344 -9.582 3.859 1.00 73.50 105 GLN A CA 1
ATOM 884 C C . GLN A 1 105 ? -18.140 -10.607 4.976 1.00 73.50 105 GLN A C 1
ATOM 886 O O . GLN A 1 105 ? -19.072 -10.915 5.704 1.00 73.50 105 GLN A O 1
ATOM 891 N N . ALA A 1 106 ? -16.928 -11.133 5.126 1.00 77.75 106 ALA A N 1
ATOM 892 C CA . ALA A 1 106 ? -16.602 -12.169 6.099 1.00 77.75 106 ALA A CA 1
ATOM 893 C C . ALA A 1 106 ? -16.361 -11.616 7.515 1.00 77.75 106 ALA A C 1
ATOM 895 O O . ALA A 1 106 ? -16.601 -12.313 8.501 1.00 77.75 106 ALA A O 1
ATOM 896 N N . ILE A 1 107 ? -15.915 -10.363 7.641 1.00 84.75 107 ILE A N 1
ATOM 897 C CA . ILE A 1 107 ? -15.557 -9.789 8.945 1.00 84.75 107 ILE A CA 1
ATOM 898 C C . ILE A 1 107 ? -16.746 -9.732 9.933 1.00 84.75 107 ILE A C 1
ATOM 900 O O . ILE A 1 107 ? -16.562 -10.167 11.071 1.00 84.75 107 ILE A O 1
ATOM 904 N N . PRO A 1 108 ? -17.957 -9.254 9.571 1.00 79.81 108 PRO A N 1
ATOM 905 C CA . PRO A 1 108 ? -19.095 -9.244 10.498 1.00 79.81 108 PRO A CA 1
ATOM 906 C C . PRO A 1 108 ? -19.447 -10.636 11.040 1.00 79.81 108 PRO A C 1
ATOM 908 O O . PRO A 1 108 ? -19.741 -10.779 12.224 1.00 79.81 108 PRO A O 1
ATOM 911 N N . VAL A 1 109 ? -19.345 -11.659 10.186 1.00 77.94 109 VAL A N 1
ATOM 912 C CA . VAL A 1 109 ? -19.591 -13.069 10.526 1.00 77.94 109 VAL A CA 1
ATOM 913 C C . VAL A 1 109 ? -18.595 -13.556 11.568 1.00 77.94 109 VAL A C 1
ATOM 915 O O . VAL A 1 109 ? -18.978 -14.163 12.565 1.00 77.94 109 VAL A O 1
ATOM 918 N N . ALA A 1 110 ? -17.315 -13.233 11.372 1.00 82.81 110 ALA A N 1
ATOM 919 C CA . ALA A 1 110 ? -16.265 -13.597 12.310 1.00 82.81 110 ALA A CA 1
ATOM 920 C C . ALA A 1 110 ? -16.493 -12.971 13.690 1.00 82.81 110 ALA A C 1
ATOM 922 O O . ALA A 1 110 ? -16.345 -13.644 14.707 1.00 82.81 110 ALA A O 1
ATOM 923 N N . TRP A 1 111 ? -16.902 -11.702 13.733 1.00 84.44 111 TRP A N 1
ATOM 924 C CA . TRP A 1 111 ? -17.239 -11.027 14.984 1.00 84.44 111 TRP A CA 1
ATOM 925 C C . TRP A 1 111 ? -18.468 -11.621 15.676 1.00 84.44 111 TRP A C 1
ATOM 927 O O . TRP A 1 111 ? -18.473 -11.755 16.899 1.00 84.44 111 TRP A O 1
ATOM 937 N N . GLN A 1 112 ? -19.497 -11.988 14.915 1.00 80.19 112 GLN A N 1
ATOM 938 C CA . GLN A 1 112 ? -20.682 -12.636 15.464 1.00 80.19 112 GLN A CA 1
ATOM 939 C C . GLN A 1 112 ? -20.355 -14.013 16.044 1.00 80.19 112 GLN A C 1
ATOM 941 O O . GLN A 1 112 ? -20.708 -14.283 17.189 1.00 80.19 112 GLN A O 1
ATOM 946 N N . SER A 1 113 ? -19.629 -14.849 15.299 1.00 77.31 113 SER A N 1
ATOM 947 C CA . SER A 1 113 ? -19.181 -16.156 15.789 1.00 77.31 113 SER A CA 1
ATOM 948 C C . SER A 1 113 ? -18.334 -16.008 17.047 1.00 77.31 113 SER A C 1
ATOM 950 O O . SER A 1 113 ? -18.562 -16.700 18.036 1.00 77.31 113 SER A O 1
ATOM 952 N N . PHE A 1 114 ? -17.404 -15.052 17.047 1.00 86.00 114 PHE A N 1
ATOM 953 C CA . PHE A 1 114 ? -16.562 -14.771 18.199 1.00 86.00 114 PHE A CA 1
ATOM 954 C C . PHE A 1 114 ? -17.374 -14.330 19.425 1.00 86.00 114 PHE A C 1
ATOM 956 O O . PHE A 1 114 ? -17.065 -14.734 20.541 1.00 86.00 114 PHE A O 1
ATOM 963 N N . ARG A 1 115 ? -18.445 -13.550 19.245 1.00 82.06 115 ARG A N 1
ATOM 964 C CA . ARG A 1 115 ? -19.368 -13.188 20.333 1.00 82.06 115 ARG A CA 1
ATOM 965 C C . ARG A 1 115 ? -20.100 -14.410 20.891 1.00 82.06 115 ARG A C 1
ATOM 967 O O . ARG A 1 115 ? -20.246 -14.522 22.104 1.00 82.06 115 ARG A O 1
ATOM 974 N N . GLU A 1 116 ? -20.611 -15.269 20.014 1.00 78.56 116 GLU A N 1
ATOM 975 C CA . GLU A 1 116 ? -21.452 -16.411 20.394 1.00 78.56 116 GLU A CA 1
ATOM 976 C C . GLU A 1 116 ? -20.638 -17.546 21.033 1.00 78.56 116 GLU A C 1
ATOM 978 O O . GLU A 1 116 ? -21.103 -18.179 21.978 1.00 78.56 116 GLU A O 1
ATOM 983 N N . THR A 1 117 ? -19.420 -17.782 20.544 1.00 78.62 117 THR A N 1
ATOM 984 C CA . THR A 1 117 ? -18.604 -18.960 20.894 1.00 78.62 117 THR A CA 1
ATOM 985 C C . THR A 1 117 ? -17.298 -18.618 21.612 1.00 78.62 117 THR A C 1
ATOM 987 O O . THR A 1 117 ? -16.639 -19.499 22.158 1.00 78.62 117 THR A O 1
ATOM 990 N N . GLY A 1 118 ? -16.880 -17.349 21.607 1.00 81.06 118 GLY A N 1
ATOM 991 C CA . GLY A 1 118 ? -15.541 -16.937 22.036 1.00 81.06 118 GLY A CA 1
ATOM 992 C C . GLY A 1 118 ? -14.432 -17.288 21.036 1.00 81.06 118 GLY A C 1
ATOM 993 O O . GLY A 1 118 ? -13.259 -17.054 21.331 1.00 81.06 118 GLY A O 1
ATOM 994 N N . GLN A 1 119 ? -14.770 -17.852 19.871 1.00 83.69 119 GLN A N 1
ATOM 995 C CA . GLN A 1 119 ? -13.815 -18.348 18.882 1.00 83.69 119 GLN A CA 1
ATOM 996 C C . GLN A 1 119 ? -14.119 -17.814 17.476 1.00 83.69 119 GLN A C 1
ATOM 998 O O . GLN A 1 119 ? -15.265 -17.566 17.096 1.00 83.69 119 GLN A O 1
ATOM 1003 N N . VAL A 1 120 ? -13.055 -17.610 16.697 1.00 81.19 120 VAL A N 1
ATOM 1004 C CA . VAL A 1 120 ? -13.160 -17.298 15.268 1.00 81.19 120 VAL A CA 1
ATOM 1005 C C . VAL A 1 120 ? -13.127 -18.622 14.498 1.00 81.19 120 VAL A C 1
ATOM 1007 O O . VAL A 1 120 ? -12.199 -19.396 14.734 1.00 81.19 120 VAL A O 1
ATOM 1010 N N . PRO A 1 121 ? -14.063 -18.873 13.565 1.00 77.62 121 PRO A N 1
ATOM 1011 C CA . PRO A 1 121 ? -14.012 -20.045 12.698 1.00 77.62 121 PRO A CA 1
ATOM 1012 C C . PRO A 1 121 ? -12.726 -20.069 11.867 1.00 77.62 121 PRO A C 1
ATOM 1014 O O . PRO A 1 121 ? -12.325 -19.040 11.316 1.00 77.62 121 PRO A O 1
ATOM 1017 N N . GLU A 1 122 ? -12.099 -21.236 11.737 1.00 79.50 122 GLU A N 1
ATOM 1018 C CA . GLU A 1 122 ? -10.797 -21.390 11.071 1.00 79.50 122 GLU A CA 1
ATOM 1019 C C . GLU A 1 122 ? -10.797 -20.843 9.632 1.00 79.50 122 GLU A C 1
ATOM 1021 O O . GLU A 1 122 ? -9.869 -20.161 9.207 1.00 79.50 122 GLU A O 1
ATOM 1026 N N . GLU A 1 123 ? -11.898 -21.027 8.902 1.00 74.81 123 GLU A N 1
ATOM 1027 C CA . GLU A 1 123 ? -12.089 -20.527 7.536 1.00 74.81 123 GLU A CA 1
ATOM 1028 C C . GLU A 1 123 ? -12.083 -18.995 7.425 1.00 74.81 123 GLU A C 1
ATOM 1030 O O . GLU A 1 123 ? -11.860 -18.447 6.345 1.00 74.81 123 GLU A O 1
ATOM 1035 N N . LEU A 1 124 ? -12.338 -18.295 8.533 1.00 81.44 124 LEU A N 1
ATOM 1036 C CA . LEU A 1 124 ? -12.282 -16.839 8.613 1.00 81.44 124 LEU A CA 1
ATOM 1037 C C . LEU A 1 124 ? -10.952 -16.354 9.200 1.00 81.44 124 LEU A C 1
ATOM 1039 O O . LEU A 1 124 ? -10.668 -15.158 9.102 1.00 81.44 124 LEU A O 1
ATOM 1043 N N . SER A 1 125 ? -10.117 -17.240 9.760 1.00 83.38 125 SER A N 1
ATOM 1044 C CA . SER A 1 125 ? -8.834 -16.844 10.352 1.00 83.38 125 SER A CA 1
ATOM 1045 C C . SER A 1 125 ? -7.941 -16.175 9.310 1.00 83.38 125 SER A C 1
ATOM 1047 O O . SER A 1 125 ? -7.490 -15.057 9.539 1.00 83.38 125 SER A O 1
ATOM 1049 N N . ASP A 1 126 ? -7.817 -16.753 8.112 1.00 86.38 126 ASP A N 1
ATOM 1050 C CA . ASP A 1 126 ? -7.061 -16.167 6.997 1.00 86.38 126 ASP A CA 1
ATOM 1051 C C . ASP A 1 126 ? -7.540 -14.750 6.627 1.00 86.38 126 ASP A C 1
ATOM 1053 O O . ASP A 1 126 ? -6.742 -13.856 6.327 1.00 86.38 126 ASP A O 1
ATOM 1057 N N . VAL A 1 127 ? -8.860 -14.523 6.632 1.00 86.12 127 VAL A N 1
ATOM 1058 C CA . VAL A 1 127 ? -9.466 -13.208 6.355 1.00 86.12 127 VAL A CA 1
ATOM 1059 C C . VAL A 1 127 ? -9.051 -12.189 7.410 1.00 86.12 127 VAL A C 1
ATOM 1061 O O . VAL A 1 127 ? -8.696 -11.051 7.080 1.00 86.12 127 VAL A O 1
ATOM 1064 N N . LEU A 1 128 ? -9.088 -12.590 8.675 1.00 90.25 128 LEU A N 1
ATOM 1065 C CA . LEU A 1 128 ? -8.751 -11.730 9.798 1.00 90.25 128 LEU A CA 1
ATOM 1066 C C . LEU A 1 128 ? -7.245 -11.512 9.948 1.00 90.25 128 LEU A C 1
ATOM 1068 O O . LEU A 1 128 ? -6.824 -10.410 10.282 1.00 90.25 128 LEU A O 1
ATOM 1072 N N . GLU A 1 129 ? -6.416 -12.499 9.623 1.00 89.81 129 GLU A N 1
ATOM 1073 C CA . GLU A 1 129 ? -4.960 -12.362 9.633 1.00 89.81 129 GLU A CA 1
ATOM 1074 C C . GLU A 1 129 ? -4.482 -11.323 8.619 1.00 89.81 129 GLU A C 1
ATOM 1076 O O . GLU A 1 129 ? -3.611 -10.502 8.925 1.00 89.81 129 GLU A O 1
ATOM 1081 N N . ARG A 1 130 ? -5.109 -11.276 7.435 1.00 86.88 130 ARG A N 1
ATOM 1082 C CA . ARG A 1 130 ? -4.883 -10.204 6.449 1.00 86.88 130 ARG A CA 1
ATOM 1083 C C . ARG A 1 130 ? -5.372 -8.838 6.937 1.00 86.88 130 ARG A C 1
ATOM 1085 O O . ARG A 1 130 ? -4.899 -7.796 6.465 1.00 86.88 130 ARG A O 1
ATOM 1092 N N . ASN A 1 131 ? -6.321 -8.817 7.870 1.00 88.88 131 ASN A N 1
ATOM 1093 C CA . ASN A 1 131 ? -7.013 -7.628 8.357 1.00 88.88 131 ASN A CA 1
ATOM 1094 C C . ASN A 1 131 ? -6.994 -7.547 9.886 1.00 88.88 131 ASN A C 1
ATOM 1096 O O . ASN A 1 131 ? -8.041 -7.361 10.497 1.00 88.88 131 ASN A O 1
ATOM 1100 N N . LYS A 1 132 ? -5.806 -7.627 10.502 1.00 90.50 132 LYS A N 1
ATOM 1101 C CA . LYS A 1 132 ? -5.646 -7.706 11.968 1.00 90.50 132 LYS A CA 1
ATOM 1102 C C . LYS A 1 132 ? -6.378 -6.610 12.737 1.00 90.50 132 LYS A C 1
ATOM 1104 O O . LYS A 1 132 ? -6.976 -6.879 13.772 1.00 90.50 132 LYS A O 1
ATOM 11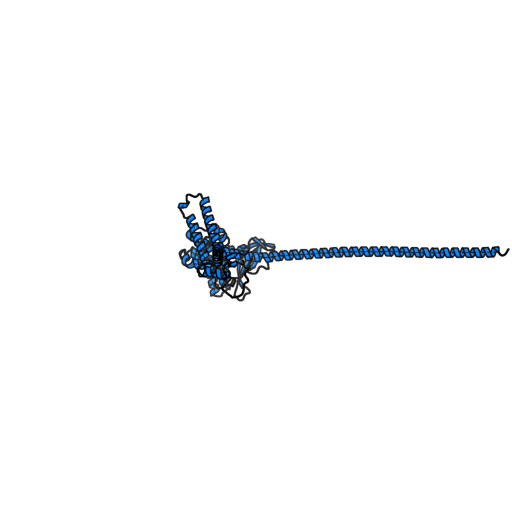09 N N . GLY A 1 133 ? -6.392 -5.383 12.217 1.00 89.00 133 GLY A N 1
ATOM 1110 C CA . GLY A 1 133 ? -7.157 -4.279 12.813 1.00 89.00 133 GLY A CA 1
ATOM 1111 C C . GLY A 1 133 ? -8.683 -4.464 12.802 1.00 89.00 133 GLY A C 1
ATOM 1112 O O . GLY A 1 133 ? -9.390 -3.632 13.356 1.00 89.00 133 GLY A O 1
ATOM 1113 N N . MET A 1 134 ? -9.199 -5.513 12.165 1.00 89.88 134 MET A N 1
ATOM 1114 C CA . MET A 1 134 ? -10.611 -5.896 12.128 1.00 89.88 134 MET A CA 1
ATOM 1115 C C . MET A 1 134 ? -10.866 -7.250 12.806 1.00 89.88 134 MET A C 1
ATOM 1117 O O . MET A 1 134 ? -11.996 -7.727 12.793 1.00 89.88 134 MET A O 1
ATOM 1121 N N . ASP A 1 135 ? -9.841 -7.875 13.383 1.00 92.56 135 ASP A N 1
ATOM 1122 C CA . ASP A 1 135 ? -9.940 -9.151 14.087 1.00 92.56 135 ASP A CA 1
ATOM 1123 C C . ASP A 1 135 ? -10.394 -8.921 15.540 1.00 92.56 135 ASP A C 1
ATOM 1125 O O . ASP A 1 135 ? -9.714 -8.175 16.254 1.00 92.56 135 ASP A O 1
ATOM 1129 N N . PRO A 1 136 ? -11.490 -9.544 16.024 1.00 91.56 136 PRO A N 1
ATOM 1130 C CA . PRO A 1 136 ? -11.901 -9.437 17.423 1.00 91.56 136 PRO A CA 1
ATOM 1131 C C . PRO A 1 136 ? -10.793 -9.829 18.408 1.00 91.56 136 PRO A C 1
ATOM 1133 O O . PRO A 1 136 ? -10.668 -9.206 19.461 1.00 91.56 136 PRO A O 1
ATOM 1136 N N . ARG A 1 137 ? -9.924 -10.785 18.064 1.00 93.06 137 ARG A N 1
ATOM 1137 C CA . ARG A 1 137 ? -8.810 -11.225 18.921 1.00 93.06 137 ARG A CA 1
ATOM 1138 C C . ARG A 1 137 ? -7.826 -10.089 19.209 1.00 93.06 137 ARG A C 1
ATOM 1140 O O . ARG A 1 137 ? -7.313 -9.991 20.321 1.00 93.06 137 ARG A O 1
ATOM 1147 N N . THR A 1 138 ? -7.620 -9.172 18.261 1.00 93.44 138 THR A N 1
ATOM 1148 C CA . THR A 1 138 ? -6.776 -7.979 18.449 1.00 93.44 138 THR A CA 1
ATOM 1149 C C . THR A 1 138 ? -7.322 -7.083 19.561 1.00 93.44 138 THR A C 1
ATOM 1151 O O . THR A 1 138 ? -6.567 -6.561 20.383 1.00 93.44 138 THR A O 1
ATOM 1154 N N . TYR A 1 139 ? -8.646 -6.948 19.636 1.00 93.25 139 TYR A N 1
ATOM 1155 C CA . TYR A 1 139 ? -9.310 -6.106 20.625 1.00 93.25 139 TYR A CA 1
ATOM 1156 C C . TYR A 1 139 ? -9.391 -6.747 22.006 1.00 93.25 139 TYR A C 1
ATOM 1158 O O . TYR A 1 139 ? -9.748 -6.040 22.940 1.00 93.25 139 TYR A O 1
ATOM 1166 N N . MET A 1 140 ? -9.016 -8.018 22.198 1.00 91.12 140 MET A N 1
ATOM 1167 C CA . MET A 1 140 ? -8.871 -8.582 23.549 1.00 91.12 140 MET A CA 1
ATOM 1168 C C . MET A 1 140 ? -7.825 -7.818 24.374 1.00 91.12 140 MET A C 1
ATOM 1170 O O . MET A 1 140 ? -7.974 -7.702 25.591 1.00 91.12 140 MET A O 1
ATOM 1174 N N . ASN A 1 141 ? -6.809 -7.244 23.719 1.00 93.62 141 ASN A N 1
ATOM 1175 C CA . ASN A 1 141 ? -5.773 -6.443 24.362 1.00 93.62 141 ASN A CA 1
ATOM 1176 C C . ASN A 1 141 ? -6.322 -5.066 24.811 1.00 93.62 141 ASN A C 1
ATOM 1178 O O . ASN A 1 141 ? -6.621 -4.227 23.955 1.00 93.62 141 ASN A O 1
ATOM 1182 N N . PRO A 1 142 ? -6.400 -4.777 26.128 1.00 93.94 142 PRO A N 1
ATOM 1183 C CA . PRO A 1 142 ? -6.894 -3.492 26.628 1.00 93.94 142 PRO A CA 1
ATOM 1184 C C . PRO A 1 142 ? -6.062 -2.292 26.174 1.00 93.94 142 PRO A C 1
ATOM 1186 O O . PRO A 1 142 ? -6.622 -1.228 25.917 1.00 93.94 142 PRO A O 1
ATOM 1189 N N . GLN A 1 143 ? -4.745 -2.467 26.029 1.00 93.81 143 GLN A N 1
ATOM 1190 C CA . GLN A 1 143 ? -3.854 -1.405 25.569 1.00 93.81 143 GLN A CA 1
ATOM 1191 C C . GLN A 1 143 ? -4.186 -1.004 24.129 1.00 93.81 143 GLN A C 1
ATOM 1193 O O . GLN A 1 143 ? -4.336 0.179 23.841 1.00 93.81 143 GLN A O 1
ATOM 1198 N N . TYR A 1 144 ? -4.399 -1.984 23.245 1.00 93.94 144 TYR A N 1
ATOM 1199 C CA . TYR A 1 144 ? -4.782 -1.711 21.858 1.00 93.94 144 TYR A CA 1
ATOM 1200 C C . TYR A 1 144 ? -6.126 -0.975 21.775 1.00 93.94 144 TYR A C 1
ATOM 1202 O O . TYR A 1 144 ? -6.272 -0.019 21.016 1.00 93.94 144 TYR A O 1
ATOM 1210 N N . ARG A 1 145 ? -7.111 -1.373 22.596 1.00 94.25 145 ARG A N 1
ATOM 1211 C CA . ARG A 1 145 ? -8.406 -0.673 22.669 1.00 94.25 145 ARG A CA 1
ATOM 1212 C C . ARG A 1 145 ? -8.237 0.789 23.078 1.00 94.25 145 ARG A C 1
ATOM 1214 O O . ARG A 1 145 ? -8.816 1.662 22.434 1.00 94.25 145 ARG A O 1
ATOM 1221 N N . ALA A 1 146 ? -7.435 1.056 24.108 1.00 94.62 146 ALA A N 1
ATOM 1222 C CA . ALA A 1 146 ? -7.151 2.414 24.561 1.00 94.62 146 ALA A CA 1
ATOM 1223 C C . ALA A 1 146 ? -6.459 3.249 23.470 1.00 94.62 146 ALA A C 1
ATOM 1225 O O . ALA A 1 146 ? -6.841 4.394 23.240 1.00 94.62 146 ALA A O 1
ATOM 1226 N N . GLU A 1 147 ? -5.502 2.666 22.745 1.00 94.69 147 GLU A N 1
ATOM 1227 C CA . GLU A 1 147 ? -4.788 3.335 21.651 1.00 94.69 147 GLU A CA 1
ATOM 1228 C C . GLU A 1 147 ? -5.706 3.683 20.474 1.00 94.69 147 GLU A C 1
ATOM 1230 O O . GLU A 1 147 ? -5.658 4.799 19.957 1.00 94.69 147 GLU A O 1
ATOM 1235 N N . VAL A 1 148 ? -6.590 2.764 20.075 1.00 94.25 148 VAL A N 1
ATOM 1236 C CA . VAL A 1 148 ? -7.578 3.014 19.014 1.00 94.25 148 VAL A CA 1
ATOM 1237 C C . VAL A 1 148 ? -8.533 4.144 19.402 1.00 94.25 148 VAL A C 1
ATOM 1239 O O . VAL A 1 148 ? -8.801 5.026 18.583 1.00 94.25 148 VAL A O 1
ATOM 1242 N N . LYS A 1 149 ? -9.042 4.136 20.640 1.00 93.25 149 LYS A N 1
ATOM 1243 C CA . LYS A 1 149 ? -9.946 5.185 21.133 1.00 93.25 149 LYS A CA 1
ATOM 1244 C C . LYS A 1 149 ? -9.238 6.534 21.226 1.00 93.25 149 LYS A C 1
ATOM 1246 O O . LYS A 1 149 ? -9.749 7.512 20.689 1.00 93.25 149 LYS A O 1
ATOM 1251 N N . GLY A 1 150 ? -8.034 6.565 21.799 1.00 93.44 150 GLY A N 1
ATOM 1252 C CA . GLY A 1 150 ? -7.217 7.776 21.884 1.00 93.44 150 GLY A CA 1
ATOM 1253 C C . GLY A 1 150 ? -6.900 8.361 20.507 1.00 93.44 150 GLY A C 1
ATOM 1254 O O . GLY A 1 150 ? -7.018 9.569 20.306 1.00 93.44 150 GLY A O 1
ATOM 1255 N N . LEU A 1 151 ? -6.583 7.513 19.521 1.00 93.44 151 LEU A N 1
ATOM 1256 C CA . LEU A 1 151 ? -6.379 7.958 18.141 1.00 93.44 151 LEU A CA 1
ATOM 1257 C C . LEU A 1 151 ? -7.655 8.574 17.550 1.00 93.44 151 LEU A C 1
ATOM 1259 O O . LEU A 1 151 ? -7.594 9.619 16.900 1.00 93.44 151 LEU A O 1
ATOM 1263 N N . GLY A 1 152 ? -8.805 7.934 17.779 1.00 90.44 152 GLY A N 1
ATOM 1264 C CA . GLY A 1 152 ? -10.109 8.425 17.337 1.00 90.44 152 GLY A CA 1
ATOM 1265 C C . GLY A 1 152 ? -10.447 9.795 17.914 1.00 90.44 152 GLY A C 1
ATOM 1266 O O . GLY A 1 152 ? -10.804 10.697 17.160 1.00 90.44 152 GLY A O 1
ATOM 1267 N N . GLU A 1 153 ? -10.269 9.976 19.221 1.00 90.06 153 GLU A N 1
ATOM 1268 C CA . GLU A 1 153 ? -10.500 11.251 19.906 1.00 90.06 153 GLU A CA 1
ATOM 1269 C C . GLU A 1 153 ? -9.576 12.358 19.388 1.00 90.06 153 GLU A C 1
ATOM 1271 O O . GLU A 1 153 ? -10.030 13.471 19.116 1.00 90.06 153 GLU A O 1
ATOM 1276 N N . LYS A 1 154 ? -8.283 12.062 19.199 1.00 89.00 154 LYS A N 1
ATOM 1277 C CA . LYS A 1 154 ? -7.305 13.036 18.692 1.00 89.00 154 LYS A CA 1
ATOM 1278 C C . LYS A 1 154 ? -7.654 13.504 17.286 1.00 89.00 154 LYS A C 1
ATOM 1280 O O . LYS A 1 154 ? -7.705 14.709 17.052 1.00 89.00 154 LYS A O 1
ATOM 1285 N N . LEU A 1 155 ? -7.938 12.586 16.362 1.00 87.06 155 LEU A N 1
ATOM 1286 C CA . LEU A 1 155 ? -8.270 12.978 14.990 1.00 87.06 155 LEU A CA 1
ATOM 1287 C C . LEU A 1 155 ? -9.645 13.647 14.873 1.00 87.06 155 LEU A C 1
ATOM 1289 O O . LEU A 1 155 ? -9.804 14.557 14.062 1.00 87.06 155 LEU A O 1
ATOM 1293 N N . ASP A 1 156 ? -10.623 13.256 15.693 1.00 85.94 156 ASP A N 1
ATOM 1294 C CA . ASP A 1 156 ? -11.916 13.948 15.760 1.00 85.94 156 ASP A CA 1
ATOM 1295 C C . ASP A 1 156 ? -11.744 15.395 16.258 1.00 85.94 156 ASP A C 1
ATOM 1297 O O . ASP A 1 156 ? -12.309 16.327 15.681 1.00 85.94 156 ASP A O 1
ATOM 1301 N N . ASN A 1 157 ? -10.887 15.613 17.261 1.00 86.25 157 ASN A N 1
ATOM 1302 C CA . ASN A 1 157 ? -10.543 16.953 17.741 1.00 86.25 157 ASN A CA 1
ATOM 1303 C C . ASN A 1 157 ? -9.820 17.787 16.678 1.00 86.25 157 ASN A C 1
ATOM 1305 O O . ASN A 1 157 ? -10.202 18.936 16.476 1.00 86.25 157 ASN A O 1
ATOM 1309 N N . VAL A 1 158 ? -8.849 17.210 15.960 1.00 83.94 158 VAL A N 1
ATOM 1310 C CA . VAL A 1 158 ? -8.151 17.867 14.836 1.00 83.94 158 VAL A CA 1
ATOM 1311 C C . VAL A 1 158 ? -9.141 18.352 13.779 1.00 83.94 158 VAL A C 1
ATOM 1313 O O . VAL A 1 158 ? -9.025 19.466 13.275 1.00 83.94 158 VAL A O 1
ATOM 1316 N N . ILE A 1 159 ? -10.136 17.533 13.439 1.00 80.50 159 ILE A N 1
ATOM 1317 C CA . ILE A 1 159 ? -11.110 17.874 12.395 1.00 80.50 159 ILE A CA 1
ATOM 1318 C C . ILE A 1 159 ? -12.104 18.927 12.872 1.00 80.50 159 ILE A C 1
ATOM 1320 O O . ILE A 1 159 ? -12.480 19.801 12.093 1.00 80.50 159 ILE A O 1
ATOM 1324 N N . LYS A 1 160 ? -12.507 18.883 14.145 1.00 83.06 160 LYS A N 1
ATOM 1325 C CA . LYS A 1 160 ? -13.362 19.917 14.743 1.00 83.06 160 LYS A CA 1
ATOM 1326 C C . LYS A 1 160 ? -12.636 21.250 14.909 1.00 83.06 160 LYS A C 1
ATOM 1328 O O . LYS A 1 160 ? -13.253 22.292 14.711 1.00 83.06 160 LYS A O 1
ATOM 1333 N N . SER A 1 161 ? -11.359 21.224 15.292 1.00 82.50 161 SER A N 1
ATOM 1334 C CA . SER A 1 161 ? -10.548 22.426 15.509 1.00 82.50 161 SER A CA 1
ATOM 1335 C C . SER A 1 161 ? -9.999 23.011 14.207 1.00 82.50 161 SER A C 1
ATOM 1337 O O . SER A 1 161 ? -9.689 24.198 14.154 1.00 82.50 161 SER A O 1
ATOM 1339 N N . GLY A 1 162 ? -9.860 22.187 13.163 1.00 73.06 162 GLY A N 1
ATOM 1340 C CA . GLY A 1 162 ? -9.172 22.540 11.921 1.00 73.06 162 GLY A CA 1
ATOM 1341 C C . GLY A 1 162 ? -7.650 22.647 12.074 1.00 73.06 162 GLY A C 1
ATOM 1342 O O . GLY A 1 162 ? -6.965 23.017 11.119 1.00 73.06 162 GLY A O 1
ATOM 1343 N N . ASN A 1 163 ? -7.095 22.332 13.251 1.00 78.62 163 ASN A N 1
ATOM 1344 C CA . ASN A 1 163 ? -5.668 22.459 13.522 1.00 78.62 163 ASN A CA 1
ATOM 1345 C C . ASN A 1 163 ? -4.897 21.222 13.044 1.00 78.62 163 ASN A C 1
ATOM 1347 O O . ASN A 1 163 ? -4.576 20.317 13.813 1.00 78.62 163 ASN A O 1
ATOM 1351 N N . MET A 1 164 ? -4.548 21.197 11.759 1.00 73.50 164 MET A N 1
ATOM 1352 C CA . MET A 1 164 ? -3.807 20.081 11.157 1.00 73.50 164 MET A CA 1
ATOM 1353 C C . MET A 1 164 ? -2.401 19.876 11.744 1.00 73.50 164 MET A C 1
ATOM 1355 O O . MET A 1 164 ? -1.844 18.790 11.601 1.00 73.50 164 MET A O 1
ATOM 1359 N N . ALA A 1 165 ? -1.827 20.864 12.444 1.00 77.44 165 ALA A N 1
ATOM 1360 C CA . ALA A 1 165 ? -0.550 20.676 13.133 1.00 77.44 165 ALA A CA 1
ATOM 1361 C C . ALA A 1 165 ? -0.662 19.646 14.272 1.00 77.44 165 ALA A C 1
ATOM 1363 O O . ALA A 1 165 ? 0.270 18.877 14.506 1.00 77.44 165 ALA A O 1
ATOM 1364 N N . GLU A 1 166 ? -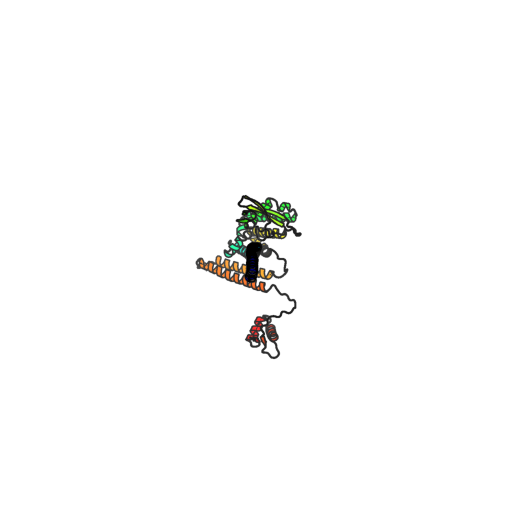1.821 19.568 14.935 1.00 82.62 166 GLU A N 1
ATOM 1365 C CA . GLU A 1 166 ? -2.087 18.570 15.978 1.00 82.62 166 GLU A CA 1
ATOM 1366 C C . GLU A 1 166 ? -2.186 17.146 15.414 1.00 82.62 166 GLU A C 1
ATOM 1368 O O . GLU A 1 166 ? -1.829 16.192 16.111 1.00 82.62 166 GLU A O 1
ATOM 1373 N N . ALA A 1 167 ? -2.568 16.995 14.138 1.00 84.25 167 ALA A N 1
ATOM 1374 C CA . ALA A 1 167 ? -2.613 15.702 13.446 1.00 84.25 167 ALA A CA 1
ATOM 1375 C C . ALA A 1 167 ? -1.233 15.029 13.368 1.00 84.25 167 ALA A C 1
ATOM 1377 O O . ALA A 1 167 ? -1.136 13.804 13.342 1.00 84.25 167 ALA A O 1
ATOM 1378 N N . ASN A 1 168 ? -0.171 15.839 13.358 1.00 90.25 168 ASN A N 1
ATOM 1379 C CA . ASN A 1 168 ? 1.222 15.398 13.304 1.00 90.25 168 ASN A CA 1
ATOM 1380 C C . ASN A 1 168 ? 1.928 15.503 14.665 1.00 90.25 168 ASN A C 1
ATOM 1382 O O . ASN A 1 168 ? 3.156 15.471 14.735 1.00 90.25 168 ASN A O 1
ATOM 1386 N N . SER A 1 169 ? 1.168 15.629 15.759 1.00 91.12 169 SER A N 1
ATOM 1387 C CA . SER A 1 169 ? 1.732 15.603 17.110 1.00 91.12 169 SER A CA 1
ATOM 1388 C C . SER A 1 169 ? 2.415 14.257 17.399 1.00 91.12 169 SER A C 1
ATOM 1390 O O . SER A 1 169 ? 1.909 13.219 16.963 1.00 91.12 169 SER A O 1
ATOM 1392 N N . PRO A 1 170 ? 3.512 14.222 18.186 1.00 91.94 170 PRO A N 1
ATOM 1393 C CA . PRO A 1 170 ? 4.218 12.975 18.505 1.00 91.94 170 PRO A CA 1
ATOM 1394 C C . PRO A 1 170 ? 3.309 11.884 19.084 1.00 91.94 170 PRO A C 1
ATOM 1396 O O . PRO A 1 170 ? 3.464 10.705 18.782 1.00 91.94 170 PRO A O 1
ATOM 1399 N N . GLU A 1 171 ? 2.321 12.286 19.883 1.00 91.50 171 GLU A N 1
ATOM 1400 C CA . GLU A 1 171 ? 1.308 11.390 20.437 1.00 91.50 171 GLU A CA 1
ATOM 1401 C C . GLU A 1 171 ? 0.442 10.754 19.339 1.00 91.50 171 GLU A C 1
ATOM 1403 O O . GLU A 1 171 ? 0.288 9.535 19.316 1.00 91.50 171 GLU A O 1
ATOM 1408 N N . THR A 1 172 ? -0.061 11.546 18.385 1.00 91.56 172 THR A N 1
ATOM 1409 C CA . THR A 1 172 ? -0.870 11.034 17.265 1.00 91.56 172 THR A CA 1
ATOM 1410 C C . THR A 1 172 ? -0.050 10.116 16.365 1.00 91.56 172 THR A C 1
ATOM 1412 O O . THR A 1 172 ? -0.547 9.072 15.948 1.00 91.56 172 THR A O 1
ATOM 1415 N N . LEU A 1 173 ? 1.222 10.451 16.116 1.00 93.25 173 LEU A N 1
ATOM 1416 C CA . LEU A 1 173 ? 2.127 9.599 15.342 1.00 93.25 173 LEU A CA 1
ATOM 1417 C C . LEU A 1 173 ? 2.348 8.241 16.019 1.00 93.25 173 LEU A C 1
ATOM 1419 O O . LEU A 1 173 ? 2.290 7.209 15.350 1.00 93.25 173 LEU A O 1
ATOM 1423 N N . ASN A 1 174 ? 2.558 8.224 17.339 1.00 93.88 174 ASN A N 1
ATOM 1424 C CA . ASN A 1 174 ? 2.724 6.988 18.108 1.00 93.88 174 ASN A CA 1
ATOM 1425 C C . ASN A 1 174 ? 1.446 6.140 18.105 1.00 93.88 174 ASN A C 1
ATOM 1427 O O . ASN A 1 174 ? 1.502 4.946 17.816 1.00 93.88 174 ASN A O 1
ATOM 1431 N N . LEU A 1 175 ? 0.290 6.758 18.358 1.00 94.44 175 LEU A N 1
ATOM 1432 C CA . LEU A 1 175 ? -1.003 6.074 18.326 1.00 94.44 175 LEU A CA 1
ATOM 1433 C C . LEU A 1 175 ? -1.294 5.490 16.938 1.00 94.44 175 LEU A C 1
ATOM 1435 O O . LEU A 1 175 ? -1.683 4.330 16.820 1.00 94.44 175 LEU A O 1
ATOM 1439 N N . PHE A 1 176 ? -1.056 6.257 15.873 1.00 93.69 176 PHE A N 1
ATOM 1440 C CA . PHE A 1 176 ? -1.247 5.784 14.504 1.00 93.69 176 PHE A CA 1
ATOM 1441 C C . PHE A 1 176 ? -0.308 4.620 14.175 1.00 93.69 176 PHE A C 1
ATOM 1443 O O . PHE A 1 176 ? -0.751 3.620 13.606 1.00 93.69 176 PHE A O 1
ATOM 1450 N N . ASN A 1 177 ? 0.965 4.720 14.572 1.00 93.12 177 ASN A N 1
ATOM 1451 C CA . ASN A 1 177 ? 1.939 3.644 14.418 1.00 93.12 177 ASN A CA 1
ATOM 1452 C C . ASN A 1 177 ? 1.474 2.358 15.089 1.00 93.12 177 ASN A C 1
ATOM 1454 O O . ASN A 1 177 ? 1.501 1.319 14.442 1.00 93.12 177 ASN A O 1
ATOM 1458 N N . ASN A 1 178 ? 1.002 2.418 16.334 1.00 92.69 178 ASN A N 1
ATOM 1459 C CA . ASN A 1 178 ? 0.553 1.228 17.054 1.00 92.69 178 ASN A CA 1
ATOM 1460 C C . ASN A 1 178 ? -0.718 0.631 16.433 1.00 92.69 178 ASN A C 1
ATOM 1462 O O . ASN A 1 178 ? -0.802 -0.579 16.215 1.00 92.69 178 ASN A O 1
ATOM 1466 N N . VAL A 1 179 ? -1.686 1.477 16.071 1.00 93.19 179 VAL A N 1
ATOM 1467 C CA . VAL A 1 179 ? -2.976 1.030 15.527 1.00 93.19 179 VAL A CA 1
ATOM 1468 C C . VAL A 1 179 ? -2.834 0.436 14.123 1.00 93.19 179 VAL A C 1
ATOM 1470 O O . VAL A 1 179 ? -3.491 -0.563 13.819 1.00 93.19 179 VAL A O 1
ATOM 1473 N N . PHE A 1 180 ? -1.998 1.023 13.263 1.00 92.38 180 PHE A N 1
ATOM 1474 C CA . PHE A 1 180 ? -1.869 0.651 11.847 1.00 92.38 180 PHE A CA 1
ATOM 1475 C C . PHE A 1 180 ? -0.542 -0.033 11.493 1.00 92.38 180 PHE A C 1
ATOM 1477 O O . PHE A 1 180 ? -0.251 -0.189 10.301 1.00 92.38 180 PHE A O 1
ATOM 1484 N N . LYS A 1 181 ? 0.251 -0.476 12.485 1.00 90.31 181 LYS A N 1
ATOM 1485 C CA . LYS A 1 181 ? 1.569 -1.100 12.258 1.00 90.31 181 LYS A CA 1
ATOM 1486 C C . LYS A 1 181 ? 1.506 -2.232 11.239 1.00 90.31 181 LYS A C 1
ATOM 1488 O O . LYS A 1 181 ? 2.371 -2.323 10.369 1.00 90.31 181 LYS A O 1
ATOM 1493 N N . ASP A 1 182 ? 0.468 -3.061 11.326 1.00 87.38 182 ASP A N 1
ATOM 1494 C CA . ASP A 1 182 ? 0.231 -4.210 10.451 1.00 87.38 182 ASP A CA 1
ATOM 1495 C C . ASP A 1 182 ? 0.088 -3.809 8.977 1.00 87.38 182 ASP A C 1
ATOM 1497 O O . ASP A 1 182 ? 0.547 -4.530 8.094 1.00 87.38 182 ASP A O 1
ATOM 1501 N N . LYS A 1 183 ? -0.528 -2.653 8.702 1.00 86.56 183 LYS A N 1
ATOM 1502 C CA . LYS A 1 183 ? -0.760 -2.158 7.341 1.00 86.56 183 LYS A CA 1
ATOM 1503 C C . LYS A 1 183 ? 0.432 -1.381 6.793 1.00 86.56 183 LYS A C 1
ATOM 1505 O O . LYS A 1 183 ? 0.747 -1.545 5.616 1.00 86.56 183 LYS A O 1
ATOM 1510 N N . ILE A 1 184 ? 1.097 -0.566 7.613 1.00 89.00 184 ILE A N 1
ATOM 1511 C CA . ILE A 1 184 ? 2.258 0.221 7.159 1.00 89.00 184 ILE A CA 1
ATOM 1512 C C . ILE A 1 184 ? 3.522 -0.637 7.014 1.00 89.00 184 ILE A C 1
ATOM 1514 O O . ILE A 1 184 ? 4.361 -0.339 6.172 1.00 89.00 184 ILE A O 1
ATOM 1518 N N . SER A 1 185 ? 3.641 -1.739 7.764 1.00 87.88 185 SER A N 1
ATOM 1519 C CA . SER A 1 185 ? 4.818 -2.624 7.706 1.00 87.88 185 SER A CA 1
ATOM 1520 C C . SER A 1 185 ? 4.773 -3.645 6.565 1.00 87.88 185 SER A C 1
ATOM 1522 O O . SER A 1 185 ? 5.663 -4.481 6.463 1.00 87.88 185 SER A O 1
ATOM 1524 N N . GLN A 1 186 ? 3.763 -3.613 5.690 1.00 84.06 186 GLN A N 1
ATOM 1525 C CA . GLN A 1 186 ? 3.631 -4.602 4.610 1.00 84.06 186 GLN A CA 1
ATOM 1526 C C . GLN A 1 186 ? 4.701 -4.483 3.520 1.00 84.06 186 GLN A C 1
ATOM 1528 O O . GLN A 1 186 ? 4.919 -5.434 2.774 1.00 84.06 186 GLN A O 1
ATOM 1533 N N . SER A 1 187 ? 5.360 -3.330 3.415 1.00 80.62 187 SER A N 1
ATOM 1534 C CA . SER A 1 187 ? 6.492 -3.127 2.509 1.00 80.62 187 SER A CA 1
ATOM 1535 C C . SER A 1 187 ? 7.831 -3.570 3.113 1.00 80.62 187 SER A C 1
ATOM 1537 O O . SER A 1 187 ? 8.836 -3.586 2.404 1.00 80.62 187 SER A O 1
ATOM 1539 N N . VAL A 1 188 ? 7.878 -3.970 4.391 1.00 86.50 188 VAL A N 1
ATOM 1540 C CA . VAL A 1 188 ? 9.102 -4.507 5.005 1.00 86.50 188 VAL A CA 1
ATOM 1541 C C . VAL A 1 188 ? 9.557 -5.757 4.248 1.00 86.50 188 VAL A C 1
ATOM 1543 O O . VAL A 1 188 ? 8.767 -6.644 3.936 1.00 86.50 188 VAL A O 1
ATOM 1546 N N . GLY A 1 189 ? 10.849 -5.815 3.927 1.00 83.75 189 GLY A N 1
ATOM 1547 C CA . GLY A 1 189 ? 11.465 -6.867 3.122 1.00 83.75 189 GLY A CA 1
ATOM 1548 C C . GLY A 1 189 ? 11.474 -6.604 1.612 1.00 83.75 189 GLY A C 1
ATOM 1549 O O . GLY A 1 189 ? 12.230 -7.277 0.906 1.00 83.75 189 GLY A O 1
ATOM 1550 N N . GLN A 1 190 ? 10.710 -5.623 1.109 1.00 83.38 190 GLN A N 1
ATOM 1551 C CA . GLN A 1 190 ? 10.789 -5.215 -0.297 1.00 83.38 190 GLN A CA 1
ATOM 1552 C C . GLN A 1 190 ? 12.147 -4.574 -0.598 1.00 83.38 190 GLN A C 1
ATOM 1554 O O . GLN A 1 190 ? 12.721 -3.874 0.237 1.00 83.38 190 GLN A O 1
ATOM 1559 N N . PHE A 1 191 ? 12.664 -4.839 -1.795 1.00 83.50 191 PHE A N 1
ATOM 1560 C CA . PHE A 1 191 ? 13.900 -4.246 -2.285 1.00 83.50 191 PHE A CA 1
ATOM 1561 C C . PHE A 1 191 ? 13.597 -2.937 -3.016 1.00 83.50 191 PHE A C 1
ATOM 1563 O O . PHE A 1 191 ? 12.700 -2.892 -3.856 1.00 83.50 191 PHE A O 1
ATOM 1570 N N . ASP A 1 192 ? 14.337 -1.886 -2.684 1.00 83.50 192 ASP A N 1
ATOM 1571 C CA . ASP A 1 192 ? 14.279 -0.602 -3.370 1.00 83.50 192 ASP A CA 1
ATOM 1572 C C . ASP A 1 192 ? 15.512 -0.460 -4.264 1.00 83.50 192 ASP A C 1
ATOM 1574 O O . ASP A 1 192 ? 16.640 -0.408 -3.772 1.00 83.50 192 ASP A O 1
ATOM 1578 N N . GLU A 1 193 ? 15.294 -0.419 -5.578 1.00 81.62 193 GLU A N 1
ATOM 1579 C CA . GLU A 1 193 ? 16.364 -0.347 -6.576 1.00 81.62 193 GLU A CA 1
ATOM 1580 C C . GLU A 1 193 ? 17.098 0.996 -6.552 1.00 81.62 193 GLU A C 1
ATOM 1582 O O . GLU A 1 193 ? 18.304 1.036 -6.788 1.00 81.62 193 GLU A O 1
ATOM 1587 N N . LYS A 1 194 ? 16.416 2.090 -6.180 1.00 82.81 194 LYS A N 1
ATOM 1588 C CA . LYS A 1 194 ? 17.032 3.425 -6.101 1.00 82.81 194 LYS A CA 1
ATOM 1589 C C . LYS A 1 194 ? 18.026 3.513 -4.947 1.00 82.81 194 LYS A C 1
ATOM 1591 O O . LYS A 1 194 ? 19.054 4.174 -5.064 1.00 82.81 194 LYS A O 1
ATOM 1596 N N . VAL A 1 195 ? 17.720 2.842 -3.836 1.00 83.50 195 VAL A N 1
ATOM 1597 C CA . VAL A 1 195 ? 18.571 2.804 -2.631 1.00 83.50 195 VAL A CA 1
ATOM 1598 C C . VAL A 1 195 ? 19.479 1.565 -2.610 1.00 83.50 195 VAL A C 1
ATOM 1600 O O . VAL A 1 195 ? 20.390 1.469 -1.786 1.00 83.50 195 VAL A O 1
ATOM 1603 N N . ASN A 1 196 ? 19.261 0.621 -3.533 1.00 86.50 196 ASN A N 1
ATOM 1604 C CA . ASN A 1 196 ? 19.956 -0.661 -3.631 1.00 86.50 196 ASN A CA 1
ATOM 1605 C C . ASN A 1 196 ? 19.951 -1.429 -2.290 1.00 86.50 196 ASN A C 1
ATOM 1607 O O . ASN A 1 196 ? 20.964 -1.973 -1.846 1.00 86.50 196 ASN A O 1
ATOM 1611 N N . SER A 1 197 ? 18.815 -1.412 -1.582 1.00 89.25 197 SER A N 1
ATOM 1612 C CA . SER A 1 197 ? 18.687 -2.004 -0.246 1.00 89.25 197 SER A CA 1
ATOM 1613 C C . SER A 1 197 ? 17.262 -2.467 0.054 1.00 89.25 197 SER A C 1
ATOM 1615 O O . SER A 1 197 ? 16.294 -1.994 -0.537 1.00 89.25 197 SER A O 1
ATOM 1617 N N . LYS A 1 198 ? 17.121 -3.406 0.997 1.00 90.06 198 LYS A N 1
ATOM 1618 C CA . LYS A 1 198 ? 15.811 -3.876 1.469 1.00 90.06 198 LYS A CA 1
ATOM 1619 C C . LYS A 1 198 ? 15.266 -2.971 2.563 1.00 90.06 198 LYS A C 1
ATOM 1621 O O . LYS A 1 198 ? 16.022 -2.513 3.417 1.00 90.06 198 LYS A O 1
ATOM 1626 N N . ILE A 1 199 ? 13.953 -2.788 2.583 1.00 88.44 199 ILE A N 1
ATOM 1627 C CA . ILE A 1 199 ? 13.253 -2.100 3.668 1.00 88.44 199 ILE A CA 1
ATOM 1628 C C . ILE A 1 199 ? 13.323 -2.966 4.931 1.00 88.44 199 ILE A C 1
ATOM 1630 O O . ILE A 1 199 ? 12.857 -4.105 4.931 1.00 88.44 199 ILE A O 1
ATOM 1634 N N . ALA A 1 200 ? 13.901 -2.431 6.003 1.00 91.88 200 ALA A N 1
ATOM 1635 C CA . ALA A 1 200 ? 14.044 -3.100 7.294 1.00 91.88 200 ALA A CA 1
ATOM 1636 C C . ALA A 1 200 ? 12.908 -2.739 8.260 1.00 91.88 200 ALA A C 1
ATOM 1638 O O . ALA A 1 200 ? 12.391 -3.608 8.958 1.00 91.88 200 ALA A O 1
ATOM 1639 N N . SER A 1 201 ? 12.489 -1.472 8.287 1.00 92.06 201 SER A N 1
ATOM 1640 C CA . SER A 1 201 ? 11.341 -1.028 9.078 1.00 92.06 201 SER A CA 1
ATOM 1641 C C . SER A 1 201 ? 10.623 0.145 8.423 1.00 92.06 201 SER A C 1
ATOM 1643 O O . SER A 1 201 ? 11.195 0.885 7.620 1.00 92.06 201 SER A O 1
ATOM 1645 N N . VAL A 1 202 ? 9.347 0.301 8.773 1.00 92.25 202 VAL A N 1
ATOM 1646 C CA . VAL A 1 202 ? 8.500 1.403 8.318 1.00 92.25 202 VAL A CA 1
ATOM 1647 C C . VAL A 1 202 ? 7.722 1.948 9.503 1.00 92.25 202 VAL A C 1
ATOM 1649 O O . VAL A 1 202 ? 7.052 1.185 10.204 1.00 92.25 202 VAL A O 1
ATOM 1652 N N . ASP A 1 203 ? 7.796 3.258 9.700 1.00 93.88 203 ASP A N 1
ATOM 1653 C CA . ASP A 1 203 ? 7.060 3.990 10.726 1.00 93.88 203 ASP A CA 1
ATOM 1654 C C . ASP A 1 203 ? 6.299 5.153 10.086 1.00 93.88 203 ASP A C 1
ATOM 1656 O O . ASP A 1 203 ? 6.733 5.749 9.107 1.00 93.88 203 ASP A O 1
ATOM 1660 N N . PHE A 1 204 ? 5.141 5.493 10.625 1.00 94.25 204 PHE A N 1
ATOM 1661 C CA . PHE A 1 204 ? 4.364 6.650 10.223 1.00 94.25 204 PHE A CA 1
ATOM 1662 C C . PHE A 1 204 ? 5.073 7.937 10.658 1.00 94.25 204 PHE A C 1
ATOM 1664 O O . PHE A 1 204 ? 5.399 8.105 11.834 1.00 94.25 204 PHE A O 1
ATOM 1671 N N . ALA A 1 205 ? 5.314 8.828 9.698 1.00 93.38 205 ALA A N 1
ATOM 1672 C CA . ALA A 1 205 ? 5.963 10.121 9.899 1.00 93.38 205 ALA A CA 1
ATOM 1673 C C . ALA A 1 205 ? 4.963 11.284 9.981 1.00 93.38 205 ALA A C 1
ATOM 1675 O O . ALA A 1 205 ? 5.296 12.323 10.545 1.00 93.38 205 ALA A O 1
ATOM 1676 N N . GLY A 1 206 ? 3.753 11.117 9.438 1.00 92.12 206 GLY A N 1
ATOM 1677 C CA . GLY A 1 206 ? 2.685 12.109 9.541 1.00 92.12 206 GLY A CA 1
ATOM 1678 C C . GLY A 1 206 ? 1.789 12.195 8.313 1.00 92.12 206 GLY A C 1
ATOM 1679 O O . GLY A 1 206 ? 1.980 11.512 7.308 1.00 92.12 206 GLY A O 1
ATOM 1680 N N . PHE A 1 207 ? 0.789 13.057 8.407 1.00 90.38 207 PHE A N 1
ATOM 1681 C CA . PHE A 1 207 ? -0.095 13.445 7.321 1.00 90.38 207 PHE A CA 1
ATOM 1682 C C . PHE A 1 207 ? 0.517 14.609 6.543 1.00 90.38 207 PHE A C 1
ATOM 1684 O O . PHE A 1 207 ? 0.943 15.607 7.130 1.00 90.38 207 PHE A O 1
ATOM 1691 N N . VAL A 1 208 ? 0.518 14.495 5.219 1.00 90.12 208 VAL A N 1
ATOM 1692 C CA . VAL A 1 208 ? 0.969 15.547 4.301 1.00 90.12 208 VAL A CA 1
ATOM 1693 C C . VAL A 1 208 ? -0.215 15.948 3.424 1.00 90.12 208 VAL A C 1
ATOM 1695 O O . VAL A 1 208 ? -0.895 15.055 2.919 1.00 90.12 208 VAL A O 1
ATOM 1698 N N . PRO A 1 209 ? -0.503 17.245 3.230 1.00 87.00 209 PRO A N 1
ATOM 1699 C CA . PRO A 1 209 ? -1.548 17.672 2.304 1.00 87.00 209 PRO A CA 1
ATOM 1700 C C . PRO A 1 209 ? -1.316 17.082 0.910 1.00 87.00 209 PRO A C 1
ATOM 1702 O O . PRO A 1 209 ? -0.211 17.156 0.377 1.00 87.00 209 PRO A O 1
ATOM 1705 N N . ALA A 1 210 ? -2.347 16.476 0.327 1.00 85.12 210 ALA A N 1
ATOM 1706 C CA . ALA A 1 210 ? -2.319 16.090 -1.075 1.00 85.12 210 ALA A CA 1
ATOM 1707 C C . ALA A 1 210 ? -2.622 17.319 -1.942 1.00 85.12 210 ALA A C 1
ATOM 1709 O O . ALA A 1 210 ? -3.377 18.200 -1.532 1.00 85.12 210 ALA A O 1
ATOM 1710 N N . GLU A 1 211 ? -2.089 17.357 -3.161 1.00 79.31 211 GLU A N 1
ATOM 1711 C CA . GLU A 1 211 ? -2.384 18.401 -4.152 1.00 79.31 211 GLU A CA 1
ATOM 1712 C C . GLU A 1 211 ? -3.803 18.226 -4.733 1.00 79.31 211 GLU A C 1
ATOM 1714 O O . GLU A 1 211 ? -3.991 17.914 -5.908 1.00 79.31 211 GLU A O 1
ATOM 1719 N N . ARG A 1 212 ? -4.831 18.346 -3.882 1.00 76.88 212 ARG A N 1
ATOM 1720 C CA . ARG A 1 212 ? -6.251 18.279 -4.248 1.00 76.88 212 ARG A CA 1
ATOM 1721 C C . ARG A 1 212 ? -7.064 19.320 -3.487 1.00 76.88 212 ARG A C 1
ATOM 1723 O O . ARG A 1 212 ? -6.825 19.576 -2.312 1.00 76.88 212 ARG A O 1
ATOM 1730 N N . GLU A 1 213 ? -8.076 19.872 -4.154 1.00 73.31 213 GLU A N 1
ATOM 1731 C CA . GLU A 1 213 ? -8.970 20.899 -3.593 1.00 73.31 213 GLU A CA 1
ATOM 1732 C C . GLU A 1 213 ? -9.888 20.378 -2.472 1.00 73.31 213 GLU A C 1
ATOM 1734 O O . GLU A 1 213 ? -10.447 21.161 -1.711 1.00 73.31 213 GLU A O 1
ATOM 1739 N N . ASP A 1 214 ? -10.040 19.057 -2.339 1.00 77.31 214 ASP A N 1
ATOM 1740 C CA . ASP A 1 214 ? -10.928 18.413 -1.363 1.00 77.31 214 ASP A CA 1
ATOM 1741 C C . ASP A 1 214 ? -10.324 18.274 0.048 1.00 77.31 214 ASP A C 1
ATOM 1743 O O . ASP A 1 214 ? -10.942 17.675 0.933 1.00 77.31 214 ASP A O 1
ATOM 1747 N N . GLY A 1 215 ? -9.121 18.816 0.268 1.00 78.44 215 GLY A N 1
ATOM 1748 C CA . GLY A 1 215 ? -8.410 18.726 1.545 1.00 78.44 215 GLY A CA 1
ATOM 1749 C C . GLY A 1 215 ? -7.894 17.320 1.858 1.00 78.44 215 GLY A C 1
ATOM 1750 O O . GLY A 1 215 ? -7.656 16.999 3.023 1.00 78.44 215 GLY A O 1
ATOM 1751 N N . SER A 1 216 ? -7.752 16.462 0.842 1.00 86.75 216 SER A N 1
ATOM 1752 C CA . SER A 1 216 ? -7.149 15.138 0.988 1.00 86.75 216 SER A CA 1
ATOM 1753 C C . SER A 1 216 ? -5.736 15.207 1.564 1.00 86.75 216 SER A C 1
ATOM 1755 O O . SER A 1 216 ? -4.979 16.143 1.311 1.00 86.75 216 SER A O 1
ATOM 1757 N N . VAL A 1 217 ? -5.346 14.156 2.280 1.00 89.19 217 VAL A N 1
ATOM 1758 C CA . VAL A 1 217 ? -3.995 13.988 2.822 1.00 89.19 217 VAL A CA 1
ATOM 1759 C C . VAL A 1 217 ? -3.379 12.670 2.360 1.00 89.19 217 VAL A C 1
ATOM 1761 O O . VAL A 1 217 ? -4.073 11.670 2.168 1.00 89.19 217 VAL A O 1
ATOM 1764 N N . ALA A 1 218 ? -2.065 12.667 2.183 1.00 91.69 218 ALA A N 1
ATOM 1765 C CA . ALA A 1 218 ? -1.237 11.486 2.005 1.00 91.69 218 ALA A CA 1
ATOM 1766 C C . ALA A 1 218 ? -0.617 11.063 3.344 1.00 91.69 218 ALA A C 1
ATOM 1768 O O . ALA A 1 218 ? -0.383 11.890 4.230 1.00 91.69 218 ALA A O 1
ATOM 1769 N N . LEU A 1 219 ? -0.329 9.769 3.483 1.00 92.06 219 LEU A N 1
ATOM 1770 C CA . LEU A 1 219 ? 0.391 9.229 4.636 1.00 92.06 219 LEU A CA 1
ATOM 1771 C C . LEU A 1 219 ? 1.890 9.225 4.327 1.00 92.06 219 LEU A C 1
ATOM 1773 O O . LEU A 1 219 ? 2.321 8.503 3.431 1.00 92.06 219 LEU A O 1
ATOM 1777 N N . ALA A 1 220 ? 2.680 10.008 5.056 1.00 93.06 220 ALA A N 1
ATOM 1778 C CA . ALA A 1 220 ? 4.132 9.953 4.989 1.00 93.06 220 ALA A CA 1
ATOM 1779 C C . ALA A 1 220 ? 4.657 8.829 5.885 1.00 93.06 220 ALA A C 1
ATOM 1781 O O . ALA A 1 220 ? 4.296 8.715 7.059 1.00 93.06 220 ALA A O 1
ATOM 1782 N N . LEU A 1 221 ? 5.531 8.004 5.323 1.00 93.69 221 LEU A N 1
ATOM 1783 C CA . LEU A 1 221 ? 6.153 6.861 5.966 1.00 93.69 221 LEU A CA 1
ATOM 1784 C C . LEU A 1 221 ? 7.663 7.089 6.034 1.00 93.69 221 LEU A C 1
ATOM 1786 O O . LEU A 1 221 ? 8.313 7.326 5.019 1.00 93.69 221 LEU A O 1
ATOM 1790 N N . LYS A 1 222 ? 8.228 6.996 7.233 1.00 94.50 222 LYS A N 1
ATOM 1791 C CA . LYS A 1 222 ? 9.662 6.891 7.465 1.00 94.50 222 LYS A CA 1
ATOM 1792 C C . LYS A 1 222 ? 10.095 5.451 7.201 1.00 94.50 222 LYS A C 1
ATOM 1794 O O . LYS A 1 222 ? 9.788 4.547 7.975 1.00 94.50 222 LYS A O 1
ATOM 1799 N N . VAL A 1 223 ? 10.813 5.251 6.106 1.00 92.88 223 VAL A N 1
ATOM 1800 C CA . VAL A 1 223 ? 11.373 3.968 5.681 1.00 92.88 223 VAL A CA 1
ATOM 1801 C C . VAL A 1 223 ? 12.815 3.891 6.167 1.00 92.88 223 VAL A C 1
ATOM 1803 O O . VAL A 1 223 ? 13.614 4.777 5.874 1.00 92.88 223 VAL A O 1
ATOM 1806 N N . THR A 1 224 ? 13.153 2.840 6.914 1.00 93.88 224 THR A N 1
ATOM 1807 C CA . THR A 1 224 ? 14.535 2.518 7.296 1.00 93.88 224 THR A CA 1
ATOM 1808 C C . THR A 1 224 ? 14.988 1.303 6.504 1.00 93.88 224 THR A C 1
ATOM 1810 O O . THR A 1 224 ? 14.327 0.263 6.530 1.00 93.88 224 THR A O 1
ATOM 1813 N N . TYR A 1 225 ? 16.113 1.417 5.807 1.00 93.75 225 TYR A N 1
ATOM 1814 C CA . TYR A 1 225 ? 16.669 0.346 4.985 1.00 93.75 225 TYR A CA 1
ATOM 1815 C C . TYR A 1 225 ? 17.701 -0.484 5.755 1.00 93.75 225 TYR A C 1
ATOM 1817 O O . TYR A 1 225 ? 18.263 -0.048 6.759 1.00 93.75 225 TYR A O 1
ATOM 1825 N N . ALA A 1 226 ? 17.994 -1.687 5.262 1.00 92.25 226 ALA A N 1
ATOM 1826 C CA . ALA A 1 226 ? 18.962 -2.604 5.866 1.00 92.25 226 ALA A CA 1
ATOM 1827 C C . ALA A 1 226 ? 20.395 -2.040 5.906 1.00 92.25 226 ALA A C 1
ATOM 1829 O O . ALA A 1 226 ? 21.188 -2.434 6.756 1.00 92.25 226 ALA A O 1
ATOM 1830 N N . ASN A 1 227 ? 20.724 -1.098 5.018 1.00 89.19 227 ASN A N 1
ATOM 1831 C CA . ASN A 1 227 ? 21.997 -0.368 5.030 1.00 89.19 227 ASN A CA 1
ATOM 1832 C C . ASN A 1 227 ? 22.054 0.769 6.079 1.00 89.19 227 ASN A C 1
ATOM 1834 O O . ASN A 1 227 ? 23.042 1.495 6.130 1.00 89.19 227 ASN A O 1
ATOM 1838 N N . GLY A 1 228 ? 21.003 0.955 6.888 1.00 89.38 228 GLY A N 1
ATOM 1839 C CA . GLY A 1 228 ? 20.902 1.996 7.915 1.00 89.38 228 GLY A CA 1
ATOM 1840 C C . GLY A 1 228 ? 20.428 3.362 7.411 1.00 89.38 228 GLY A C 1
ATOM 1841 O O . GLY A 1 228 ? 20.155 4.243 8.226 1.00 89.38 228 GLY A O 1
ATOM 1842 N N . SER A 1 229 ? 20.293 3.554 6.094 1.00 91.56 229 SER A N 1
ATOM 1843 C CA . SER A 1 229 ? 19.742 4.793 5.537 1.00 91.56 229 SER A CA 1
ATOM 1844 C C . SER A 1 229 ? 18.248 4.930 5.847 1.00 91.56 229 SER A C 1
ATOM 1846 O O . SER A 1 229 ? 17.540 3.941 6.063 1.00 91.56 229 SER A O 1
ATOM 1848 N N . GLN A 1 230 ? 17.776 6.175 5.901 1.00 92.88 230 GLN A N 1
ATOM 1849 C CA . GLN A 1 230 ? 16.389 6.511 6.208 1.00 92.88 230 GLN A CA 1
ATOM 1850 C C . GLN A 1 230 ? 15.860 7.531 5.209 1.00 92.88 230 GLN A C 1
ATOM 1852 O O . GLN A 1 230 ? 16.566 8.469 4.845 1.00 92.88 230 GLN A O 1
ATOM 1857 N N . GLU A 1 231 ? 14.604 7.372 4.812 1.00 92.19 231 GLU A N 1
ATOM 1858 C CA . GLU A 1 231 ? 13.935 8.273 3.878 1.00 92.19 231 GLU A CA 1
ATOM 1859 C C . GLU A 1 231 ? 12.456 8.411 4.244 1.00 92.19 231 GLU A C 1
ATOM 1861 O O . GLU A 1 231 ? 11.844 7.468 4.747 1.00 92.19 231 GLU A O 1
ATOM 1866 N N . ILE A 1 232 ? 11.873 9.586 4.006 1.00 91.69 232 ILE A N 1
ATOM 1867 C CA . ILE A 1 232 ? 10.432 9.798 4.164 1.00 91.69 232 ILE A CA 1
ATOM 1868 C C . ILE A 1 232 ? 9.793 9.697 2.784 1.00 91.69 232 ILE A C 1
ATOM 1870 O O . ILE A 1 232 ? 10.077 10.515 1.912 1.00 91.69 232 ILE A O 1
ATOM 1874 N N . LYS A 1 233 ? 8.917 8.708 2.598 1.00 89.50 233 LYS A N 1
ATOM 1875 C CA . LYS A 1 233 ? 8.187 8.473 1.348 1.00 89.50 233 LYS A CA 1
ATOM 1876 C C . LYS A 1 233 ? 6.679 8.489 1.585 1.00 89.50 233 LYS A C 1
ATOM 1878 O O . LYS A 1 233 ? 6.227 8.025 2.633 1.00 89.50 233 LYS A O 1
ATOM 1883 N N . PRO A 1 234 ? 5.875 8.994 0.639 1.00 90.56 234 PRO A N 1
ATOM 1884 C CA . PRO A 1 234 ? 4.433 8.826 0.714 1.00 90.56 234 PRO A CA 1
ATOM 1885 C C . PRO A 1 234 ? 4.055 7.349 0.541 1.00 90.56 234 PRO A C 1
ATOM 1887 O O . PRO A 1 234 ? 4.697 6.606 -0.199 1.00 90.56 234 PRO A O 1
ATOM 1890 N N . MET A 1 235 ? 2.980 6.922 1.196 1.00 89.88 235 MET A N 1
ATOM 1891 C CA . MET A 1 235 ? 2.373 5.620 0.940 1.00 89.88 235 MET A CA 1
ATOM 1892 C C . MET A 1 235 ? 1.751 5.608 -0.461 1.00 89.88 235 MET A C 1
ATOM 1894 O O . MET A 1 235 ? 0.970 6.495 -0.797 1.00 89.88 235 MET A O 1
ATOM 1898 N N . TH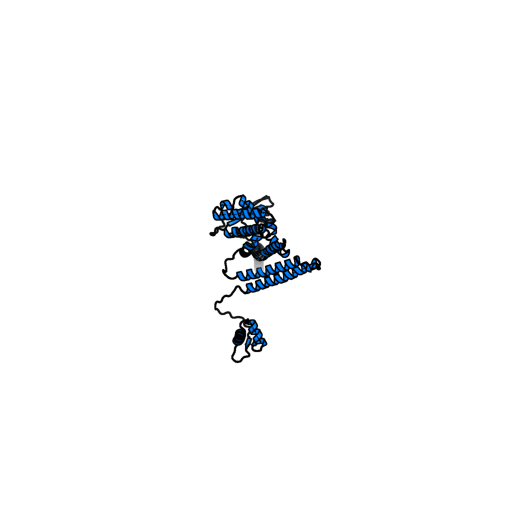R A 1 236 ? 2.060 4.594 -1.263 1.00 89.44 236 THR A N 1
ATOM 1899 C CA . THR A 1 236 ? 1.574 4.432 -2.641 1.00 89.44 236 THR A CA 1
ATOM 1900 C C . THR A 1 236 ? 0.417 3.425 -2.730 1.00 89.44 236 THR A C 1
ATOM 1902 O O . THR A 1 236 ? 0.192 2.634 -1.805 1.00 89.44 236 THR A O 1
ATOM 1905 N N . LYS A 1 237 ? -0.372 3.455 -3.814 1.00 86.00 237 LYS A N 1
ATOM 1906 C CA . LYS A 1 237 ? -1.562 2.593 -3.985 1.00 86.00 237 LYS A CA 1
ATOM 1907 C C . LYS A 1 237 ? -1.200 1.115 -4.138 1.00 86.00 237 LYS A C 1
ATOM 1909 O O . LYS A 1 237 ? -1.864 0.248 -3.565 1.00 86.00 237 LYS A O 1
ATOM 1914 N N . GLY A 1 238 ? -0.159 0.820 -4.907 1.00 82.25 238 GLY A N 1
ATOM 1915 C CA . GLY A 1 238 ? 0.348 -0.529 -5.142 1.00 82.25 238 GLY A CA 1
ATOM 1916 C C . GLY A 1 238 ? 1.255 -1.059 -4.034 1.00 82.25 238 GLY A C 1
ATOM 1917 O O . GLY A 1 238 ? 1.660 -2.222 -4.115 1.00 82.25 238 GLY A O 1
ATOM 1918 N N . ARG A 1 239 ? 1.539 -0.245 -3.002 1.00 82.44 239 ARG A N 1
ATOM 1919 C CA . ARG A 1 239 ? 2.511 -0.536 -1.933 1.00 82.44 239 ARG A CA 1
ATOM 1920 C C . ARG A 1 239 ? 3.870 -0.941 -2.509 1.00 82.44 239 ARG A C 1
ATOM 1922 O O . ARG A 1 239 ? 4.457 -1.933 -2.072 1.00 82.44 239 ARG A O 1
ATOM 1929 N N . SER A 1 240 ? 4.319 -0.214 -3.527 1.00 79.62 240 SER A N 1
ATOM 1930 C CA . SER A 1 240 ? 5.590 -0.452 -4.205 1.00 79.62 240 SER A CA 1
ATOM 1931 C C . SER A 1 240 ? 6.516 0.764 -4.130 1.00 79.62 240 SER A C 1
ATOM 1933 O O . SER A 1 240 ? 6.075 1.876 -3.833 1.00 79.62 240 SER A O 1
ATOM 1935 N N . SER A 1 241 ? 7.805 0.526 -4.379 1.00 75.31 241 SER A N 1
ATOM 1936 C CA . SER A 1 241 ? 8.867 1.535 -4.510 1.00 75.31 241 SER A CA 1
ATOM 1937 C C . SER A 1 241 ? 8.973 2.129 -5.926 1.00 75.31 241 SER A C 1
ATOM 1939 O O . SER A 1 241 ? 9.867 2.940 -6.181 1.00 75.31 241 SER A O 1
ATOM 1941 N N . ASP A 1 242 ? 8.073 1.735 -6.833 1.00 74.31 242 ASP A N 1
ATOM 1942 C CA . ASP A 1 242 ? 8.004 2.220 -8.212 1.00 74.31 242 ASP A CA 1
ATOM 1943 C C . ASP A 1 242 ? 7.702 3.732 -8.241 1.00 74.31 242 ASP A C 1
ATOM 1945 O O . ASP A 1 242 ? 6.908 4.240 -7.447 1.00 74.31 242 ASP A O 1
ATOM 1949 N N . GLY A 1 243 ? 8.367 4.462 -9.141 1.00 75.44 243 GLY A N 1
ATOM 1950 C CA . GLY A 1 243 ? 8.159 5.899 -9.323 1.00 75.44 243 GLY A CA 1
ATOM 1951 C C . GLY A 1 243 ? 6.794 6.251 -9.918 1.00 75.44 243 GLY A C 1
ATOM 1952 O O . GLY A 1 243 ? 6.295 7.341 -9.643 1.00 75.44 243 GLY A O 1
ATOM 1953 N N . ASP A 1 244 ? 6.190 5.330 -10.671 1.00 80.06 244 ASP A N 1
ATOM 1954 C CA . ASP A 1 244 ? 4.885 5.521 -11.311 1.00 80.06 244 ASP A CA 1
ATOM 1955 C C . ASP A 1 244 ? 3.708 5.054 -10.434 1.00 80.06 244 ASP A C 1
ATOM 1957 O O . ASP A 1 244 ? 2.547 5.230 -10.816 1.00 80.06 244 ASP A O 1
ATOM 1961 N N . ASP A 1 245 ? 3.971 4.466 -9.259 1.00 83.88 245 ASP A N 1
ATOM 1962 C CA . ASP A 1 245 ? 2.927 4.061 -8.314 1.00 83.88 245 ASP A CA 1
ATOM 1963 C C . ASP A 1 245 ? 2.332 5.307 -7.631 1.00 83.88 245 ASP A C 1
ATOM 1965 O O . ASP A 1 245 ? 2.999 5.974 -6.832 1.00 83.88 245 ASP A O 1
ATOM 1969 N N . PRO A 1 246 ? 1.071 5.665 -7.926 1.00 87.12 246 PRO A N 1
ATOM 1970 C CA . PRO A 1 246 ? 0.490 6.901 -7.437 1.00 87.12 246 PRO A CA 1
ATOM 1971 C C . PRO A 1 246 ? 0.371 6.903 -5.912 1.00 87.12 246 PRO A C 1
ATOM 1973 O O . PRO A 1 246 ? 0.048 5.897 -5.274 1.00 87.12 246 PRO A O 1
ATOM 1976 N N . VAL A 1 247 ? 0.522 8.091 -5.329 1.00 89.62 247 VAL A N 1
ATOM 1977 C CA . VAL A 1 247 ? 0.334 8.307 -3.893 1.00 89.62 247 VAL A CA 1
ATOM 1978 C C . VAL A 1 247 ? -1.093 7.939 -3.472 1.00 89.62 247 VAL A C 1
ATOM 1980 O O . VAL A 1 247 ? -2.087 8.354 -4.083 1.00 89.62 247 VAL A O 1
ATOM 1983 N N . MET A 1 248 ? -1.192 7.156 -2.400 1.00 89.06 248 MET A N 1
ATOM 1984 C CA . MET A 1 248 ? -2.437 6.855 -1.714 1.00 89.06 248 MET A CA 1
ATOM 1985 C C . MET A 1 248 ? -2.838 8.052 -0.858 1.00 89.06 248 MET A C 1
ATOM 1987 O O . MET A 1 248 ? -2.075 8.549 -0.029 1.00 89.06 248 MET A O 1
ATOM 1991 N N . THR A 1 249 ? -4.069 8.500 -1.050 1.00 90.56 249 THR A N 1
ATOM 1992 C CA . THR A 1 249 ? -4.607 9.694 -0.405 1.00 90.56 249 THR A CA 1
ATOM 1993 C C . THR A 1 249 ? -5.963 9.401 0.190 1.00 90.56 249 THR A C 1
ATOM 1995 O O . THR A 1 249 ? -6.725 8.616 -0.377 1.00 90.56 249 THR A O 1
ATOM 1998 N N . TYR A 1 250 ? -6.275 10.091 1.274 1.00 87.38 250 TYR A N 1
ATOM 1999 C CA . TYR A 1 250 ? -7.518 9.933 2.002 1.00 87.38 250 TYR A CA 1
ATOM 2000 C C . TYR A 1 250 ? -8.137 11.296 2.261 1.00 87.38 250 TYR A C 1
ATOM 2002 O O . TYR A 1 250 ? -7.453 12.231 2.680 1.00 87.38 250 TYR A O 1
ATOM 2010 N N . THR A 1 251 ? -9.446 11.390 2.075 1.00 86.25 251 THR A N 1
ATOM 2011 C CA . THR A 1 251 ? -10.204 12.530 2.591 1.00 86.25 251 THR A CA 1
ATOM 2012 C C . THR A 1 251 ? -10.228 12.476 4.127 1.00 86.25 251 THR A C 1
ATOM 2014 O O . THR A 1 251 ? -10.211 11.380 4.706 1.00 86.25 251 THR A O 1
ATOM 2017 N N . PRO A 1 252 ? -10.354 13.619 4.830 1.00 81.44 252 PRO A N 1
ATOM 2018 C CA . PRO A 1 252 ? -10.490 13.627 6.291 1.00 81.44 252 PRO A CA 1
ATOM 2019 C C . PRO A 1 252 ? -11.620 12.710 6.787 1.00 81.44 252 PRO A C 1
ATOM 2021 O O . PRO A 1 252 ? -11.486 11.993 7.778 1.00 81.44 252 PRO A O 1
ATOM 2024 N N . LYS A 1 253 ? -12.722 12.656 6.031 1.00 81.31 253 LYS A N 1
ATOM 2025 C CA . LYS A 1 253 ? -13.871 11.795 6.317 1.00 81.31 253 LYS A CA 1
ATOM 2026 C C . LYS A 1 253 ? -13.535 10.303 6.240 1.00 81.31 253 LYS A C 1
ATOM 2028 O O . LYS A 1 253 ? -14.032 9.532 7.056 1.00 81.31 253 LYS A O 1
ATOM 2033 N N . GLU A 1 254 ? -12.736 9.872 5.266 1.00 84.38 254 GLU A N 1
ATOM 2034 C CA . GLU A 1 254 ? -12.330 8.466 5.131 1.00 84.38 254 GLU A CA 1
ATOM 2035 C C . GLU A 1 254 ? -11.416 8.021 6.274 1.00 84.38 254 GLU A C 1
ATOM 2037 O O . GLU A 1 254 ? -11.614 6.929 6.817 1.00 84.38 254 GLU A O 1
ATOM 2042 N N . LEU A 1 255 ? -10.473 8.876 6.685 1.00 83.50 255 LEU A N 1
ATOM 2043 C CA . LEU A 1 255 ? -9.594 8.601 7.826 1.00 83.50 255 LEU A CA 1
ATOM 2044 C C . LEU A 1 255 ? -10.400 8.424 9.114 1.00 83.50 255 LEU A C 1
ATOM 2046 O O . LEU A 1 255 ? -10.273 7.397 9.785 1.00 83.50 255 LEU A O 1
ATOM 2050 N N . VAL A 1 256 ? -11.293 9.374 9.412 1.00 82.69 256 VAL A N 1
ATOM 2051 C CA . VAL A 1 256 ? -12.150 9.293 10.603 1.00 82.69 256 VAL A CA 1
ATOM 2052 C C . VAL A 1 256 ? -13.036 8.070 10.565 1.00 82.69 256 VAL A C 1
ATOM 2054 O O . VAL A 1 256 ? -13.110 7.362 11.559 1.00 82.69 256 VAL A O 1
ATOM 2057 N N . ASN A 1 257 ? -13.695 7.778 9.442 1.00 83.62 257 ASN A N 1
ATOM 2058 C CA . ASN A 1 257 ? -14.582 6.618 9.366 1.00 83.62 257 ASN A CA 1
ATOM 2059 C C . ASN A 1 257 ? -13.829 5.307 9.616 1.00 83.62 257 ASN A C 1
ATOM 2061 O O . ASN A 1 257 ? -14.347 4.424 10.302 1.00 83.62 257 ASN A O 1
ATOM 2065 N N . THR A 1 258 ? -12.604 5.190 9.099 1.00 86.50 258 THR A N 1
ATOM 2066 C CA . THR A 1 258 ? -11.759 4.008 9.312 1.00 86.50 258 THR A CA 1
ATOM 2067 C C . THR A 1 258 ? -11.437 3.828 10.795 1.00 86.50 258 THR A C 1
ATOM 2069 O O . THR A 1 258 ? -11.565 2.726 11.326 1.00 86.50 258 THR A O 1
ATOM 2072 N N . ILE A 1 259 ? -11.078 4.909 11.488 1.00 89.25 259 ILE A N 1
ATOM 2073 C CA . ILE A 1 259 ? -10.715 4.859 12.910 1.00 89.25 259 ILE A CA 1
ATOM 2074 C C . ILE A 1 259 ? -11.951 4.708 13.797 1.00 89.25 259 ILE A C 1
ATOM 2076 O O . ILE A 1 259 ? -11.937 3.893 14.712 1.00 89.25 259 ILE A O 1
ATOM 2080 N N . LYS A 1 260 ? -13.055 5.392 13.479 1.00 86.56 260 LYS A N 1
ATOM 2081 C CA . LYS A 1 260 ? -14.349 5.254 14.162 1.00 86.56 260 LYS A CA 1
ATOM 2082 C C . LYS A 1 260 ? -14.836 3.808 14.128 1.00 86.56 260 LYS A C 1
ATOM 2084 O O . LYS A 1 260 ? -15.318 3.305 15.133 1.00 86.56 260 LYS A O 1
ATOM 2089 N N . THR A 1 261 ? -14.664 3.124 12.998 1.00 87.12 261 THR A N 1
ATOM 2090 C CA . THR A 1 261 ? -15.027 1.705 12.858 1.00 87.12 261 THR A CA 1
ATOM 2091 C C . THR A 1 261 ? -14.223 0.823 13.818 1.00 87.12 261 THR A C 1
ATOM 2093 O O . THR A 1 261 ? -14.794 -0.038 14.483 1.00 87.12 261 THR A O 1
ATOM 2096 N N . ARG A 1 262 ? -12.918 1.081 13.970 1.00 91.00 262 ARG A N 1
ATOM 2097 C CA . ARG A 1 262 ? -12.073 0.380 14.951 1.00 91.00 262 ARG A CA 1
ATOM 2098 C C . ARG A 1 262 ? -12.424 0.749 16.396 1.00 91.00 262 ARG A C 1
ATOM 2100 O O . ARG A 1 262 ? -12.437 -0.115 17.265 1.00 91.00 262 ARG A O 1
ATOM 2107 N N . ALA A 1 263 ? -12.751 2.012 16.662 1.00 90.62 263 ALA A N 1
ATOM 2108 C CA . ALA A 1 263 ? -13.189 2.458 17.983 1.00 90.62 263 ALA A CA 1
ATOM 2109 C C . ALA A 1 263 ? -14.515 1.795 18.392 1.00 90.62 263 ALA A C 1
ATOM 2111 O O . ALA A 1 263 ? -14.634 1.328 19.519 1.00 90.62 263 ALA A O 1
ATOM 2112 N N . MET A 1 264 ? -15.462 1.649 17.458 1.00 87.62 264 MET A N 1
ATOM 2113 C CA . MET A 1 264 ? -16.697 0.887 17.682 1.00 87.62 264 MET A CA 1
ATOM 2114 C C . MET A 1 264 ? -16.414 -0.575 18.024 1.00 87.62 264 MET A C 1
ATOM 2116 O O . MET A 1 264 ? -17.016 -1.101 18.949 1.00 87.62 264 MET A O 1
ATOM 2120 N N . MET A 1 265 ? -15.473 -1.227 17.333 1.00 89.81 265 MET A N 1
ATOM 2121 C CA . MET A 1 265 ? -15.055 -2.595 17.674 1.00 89.81 265 MET A CA 1
ATOM 2122 C C . MET A 1 265 ? -14.452 -2.688 19.074 1.00 89.81 265 MET A C 1
ATOM 2124 O O . MET A 1 265 ? -14.758 -3.620 19.816 1.00 89.81 265 MET A O 1
ATOM 2128 N N . ALA A 1 266 ? -13.629 -1.708 19.453 1.00 92.44 266 ALA A N 1
ATOM 2129 C CA . ALA A 1 266 ? -13.086 -1.620 20.801 1.00 92.44 266 ALA A CA 1
ATOM 2130 C C . ALA A 1 266 ? -14.203 -1.458 21.848 1.00 92.44 266 ALA A C 1
ATOM 2132 O O . ALA A 1 266 ? -14.178 -2.142 22.870 1.00 92.44 266 ALA A O 1
ATOM 2133 N N . ASP A 1 267 ? -15.200 -0.610 21.583 1.00 89.12 267 ASP A N 1
ATOM 2134 C CA . ASP A 1 267 ? -16.371 -0.445 22.451 1.00 89.12 267 ASP A CA 1
ATOM 2135 C C . ASP A 1 267 ? -17.212 -1.722 22.538 1.00 89.12 267 ASP A C 1
ATOM 2137 O O . ASP A 1 267 ? -17.632 -2.104 23.625 1.00 89.12 267 ASP A O 1
ATOM 2141 N N . MET A 1 268 ? -17.427 -2.412 21.418 1.00 86.00 268 MET A N 1
ATOM 2142 C CA . MET A 1 268 ? -18.204 -3.654 21.359 1.00 86.00 268 MET A CA 1
ATOM 2143 C C . MET A 1 268 ? -17.525 -4.800 22.114 1.00 86.00 268 MET A C 1
ATOM 2145 O O . MET A 1 268 ? -18.216 -5.627 22.702 1.00 86.00 268 MET A O 1
ATOM 2149 N N . MET A 1 269 ? -16.190 -4.827 22.147 1.00 89.12 269 MET A N 1
ATOM 2150 C CA . MET A 1 269 ? -15.435 -5.777 22.966 1.00 89.12 269 MET A CA 1
ATOM 2151 C C . MET A 1 269 ? -15.583 -5.500 24.470 1.00 89.12 269 MET A C 1
ATOM 2153 O O . MET A 1 269 ? -15.625 -6.427 25.272 1.00 89.12 269 MET A O 1
ATOM 2157 N N . GLU A 1 270 ? -15.650 -4.230 24.873 1.00 87.12 270 GLU A N 1
ATOM 2158 C CA . GLU A 1 270 ? -15.804 -3.853 26.287 1.00 87.12 270 GLU A CA 1
ATOM 2159 C C . GLU A 1 270 ? -17.246 -3.941 26.779 1.00 87.12 270 GLU A C 1
ATOM 2161 O O . GLU A 1 270 ? -17.480 -4.155 27.967 1.00 87.12 270 GLU A O 1
ATOM 2166 N N . ARG A 1 271 ? -18.203 -3.736 25.874 1.00 84.25 271 ARG A N 1
ATOM 2167 C CA . ARG A 1 271 ? -19.634 -3.636 26.157 1.00 84.25 271 ARG A CA 1
ATOM 2168 C C . ARG A 1 271 ? -20.397 -4.533 25.187 1.00 84.25 271 ARG A C 1
ATOM 2170 O O . ARG A 1 271 ? -20.846 -4.056 24.143 1.00 84.25 271 ARG A O 1
ATOM 2177 N N . PRO A 1 272 ? -20.568 -5.828 25.493 1.00 70.44 272 PRO A N 1
ATOM 2178 C CA . PRO A 1 272 ? -21.268 -6.761 24.611 1.00 70.44 272 PRO A CA 1
ATOM 2179 C C . PRO A 1 272 ? -22.693 -6.311 24.239 1.00 70.44 272 PRO A C 1
ATOM 2181 O O . PRO A 1 272 ? -23.180 -6.612 23.151 1.00 70.44 272 PRO A O 1
ATOM 2184 N N . GLU A 1 273 ? -23.355 -5.537 25.101 1.00 74.94 273 GLU A N 1
ATOM 2185 C CA . GLU A 1 273 ? -24.670 -4.928 24.866 1.00 74.94 273 GLU A CA 1
ATOM 2186 C C . GLU A 1 273 ? -24.661 -3.781 23.835 1.00 74.94 273 GLU A C 1
ATOM 2188 O O . GLU A 1 273 ? -25.712 -3.387 23.324 1.00 74.94 273 GLU A O 1
ATOM 2193 N N . TYR A 1 274 ? -23.488 -3.240 23.490 1.00 74.19 274 TYR A N 1
ATOM 2194 C CA . TYR A 1 274 ? -23.342 -2.259 22.410 1.00 74.19 274 TYR A CA 1
ATOM 2195 C C . TYR A 1 274 ? -23.416 -2.912 21.032 1.00 74.19 274 TYR A C 1
ATOM 2197 O O . TYR A 1 274 ? -23.732 -2.220 20.064 1.00 74.19 274 TYR A O 1
ATOM 2205 N N . TRP A 1 275 ? -23.209 -4.229 20.928 1.00 68.94 275 TRP A N 1
ATOM 2206 C CA . TRP A 1 275 ? -23.339 -4.954 19.665 1.00 68.94 275 TRP A CA 1
ATOM 2207 C C . TRP A 1 275 ? -24.733 -4.788 19.054 1.00 68.94 275 TRP A C 1
ATOM 2209 O O . TRP A 1 275 ? -24.859 -4.487 17.870 1.00 68.94 275 TRP A O 1
ATOM 2219 N N . ASP A 1 276 ? -25.788 -4.887 19.859 1.00 68.44 276 ASP A N 1
ATOM 2220 C CA . ASP A 1 276 ? -27.162 -4.798 19.351 1.00 68.44 276 ASP A CA 1
ATOM 2221 C C . ASP A 1 276 ? -27.508 -3.373 18.865 1.00 68.44 276 ASP A C 1
ATOM 2223 O O . ASP A 1 276 ? -28.428 -3.183 18.071 1.00 68.44 276 ASP A O 1
ATOM 2227 N N . LYS A 1 277 ? -26.736 -2.364 19.297 1.00 67.25 277 LYS A N 1
ATOM 2228 C CA . LYS A 1 277 ? -26.876 -0.959 18.877 1.00 67.25 277 LYS A CA 1
ATOM 2229 C C . LYS A 1 277 ? -25.955 -0.586 17.714 1.00 67.25 277 LYS A C 1
ATOM 2231 O O . LYS A 1 277 ? -26.354 0.198 16.859 1.00 67.25 277 LYS A O 1
ATOM 2236 N N . MET A 1 278 ? -24.732 -1.116 17.691 1.00 69.12 278 MET A N 1
ATOM 2237 C CA . MET A 1 278 ? -23.656 -0.685 16.787 1.00 69.12 278 MET A CA 1
ATOM 2238 C C . MET A 1 278 ? -23.259 -1.732 15.745 1.00 69.12 278 MET A C 1
ATOM 2240 O O . MET A 1 278 ? -22.641 -1.371 14.750 1.00 69.12 278 MET A O 1
ATOM 2244 N N . GLY A 1 279 ? -23.642 -3.001 15.902 1.00 64.56 279 GLY A N 1
ATOM 2245 C CA . GLY A 1 279 ? -23.290 -4.081 14.974 1.00 64.56 279 GLY A CA 1
ATOM 2246 C C . GLY A 1 279 ? -23.788 -3.818 13.552 1.00 64.56 279 GLY A C 1
ATOM 2247 O O . GLY A 1 279 ? -23.058 -4.038 12.588 1.00 64.56 279 GLY A O 1
ATOM 2248 N N . ALA A 1 280 ? -24.981 -3.231 13.412 1.00 66.00 280 ALA A N 1
ATOM 2249 C CA . ALA A 1 280 ? -25.504 -2.792 12.118 1.00 66.00 280 ALA A CA 1
ATOM 2250 C C . ALA A 1 280 ? -24.703 -1.620 11.513 1.00 66.00 280 ALA A C 1
ATOM 2252 O O . ALA A 1 280 ? -24.505 -1.582 10.299 1.00 66.00 280 ALA A O 1
ATOM 2253 N N . GLU A 1 281 ? -24.221 -0.675 12.332 1.00 67.50 281 GLU A N 1
ATOM 2254 C CA . GLU A 1 281 ? -23.383 0.444 11.867 1.00 67.50 281 GLU A CA 1
ATOM 2255 C C . GLU A 1 281 ? -21.987 -0.044 11.466 1.00 67.50 281 GLU A C 1
ATOM 2257 O O . GLU A 1 281 ? -21.470 0.362 10.427 1.00 67.50 281 GLU A O 1
ATOM 2262 N N . VAL A 1 282 ? -21.409 -0.971 12.228 1.00 68.31 282 VAL A N 1
ATOM 2263 C CA . VAL A 1 282 ? -20.135 -1.619 11.909 1.00 68.31 282 VAL A CA 1
ATOM 2264 C C . VAL A 1 282 ? -20.244 -2.420 10.610 1.00 68.31 282 VAL A C 1
ATOM 2266 O O . VAL A 1 282 ? -19.446 -2.192 9.703 1.00 68.31 282 VAL A O 1
ATOM 2269 N N . ALA A 1 283 ? -21.280 -3.251 10.442 1.00 65.62 283 ALA A N 1
ATOM 2270 C CA . ALA A 1 283 ? -21.554 -3.952 9.183 1.00 65.62 283 ALA A CA 1
ATOM 2271 C C . ALA A 1 283 ? -21.740 -2.979 7.999 1.00 65.62 283 ALA A C 1
ATOM 2273 O O . ALA A 1 283 ? -21.167 -3.171 6.926 1.00 65.62 283 ALA A O 1
ATOM 2274 N N . ALA A 1 284 ? -22.474 -1.880 8.195 1.00 65.69 284 ALA A N 1
ATOM 2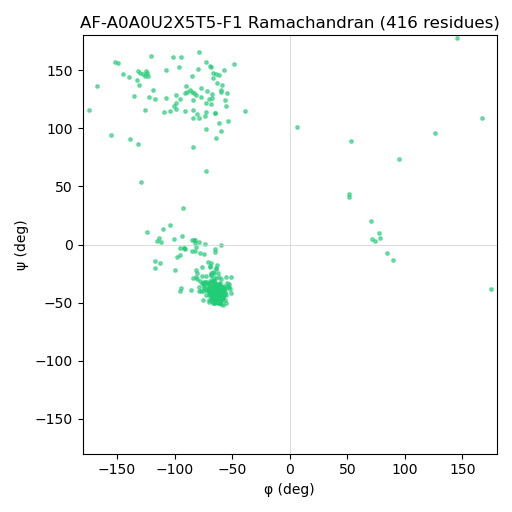275 C CA . ALA A 1 284 ? -22.656 -0.859 7.162 1.00 65.69 284 ALA A CA 1
ATOM 2276 C C . ALA A 1 284 ? -21.357 -0.104 6.821 1.00 65.69 284 ALA A C 1
ATOM 2278 O O . ALA A 1 284 ? -21.161 0.297 5.670 1.00 65.69 284 ALA A O 1
ATOM 2279 N N . ASN A 1 285 ? -20.467 0.097 7.796 1.00 66.06 285 ASN A N 1
ATOM 2280 C CA . ASN A 1 285 ? -19.162 0.723 7.591 1.00 66.06 285 ASN A CA 1
ATOM 2281 C C . ASN A 1 285 ? -18.185 -0.220 6.882 1.00 66.06 285 ASN A C 1
ATOM 2283 O O . ASN A 1 285 ? -17.406 0.240 6.044 1.00 66.06 285 ASN A O 1
ATOM 2287 N N . PHE A 1 286 ? -18.295 -1.532 7.109 1.00 63.56 286 PHE A N 1
ATOM 2288 C CA . PHE A 1 286 ? -17.611 -2.525 6.285 1.00 63.56 286 PHE A CA 1
ATOM 2289 C C . PHE A 1 286 ? -18.087 -2.495 4.835 1.00 63.56 286 PHE A C 1
ATOM 2291 O O . PHE A 1 286 ? -17.250 -2.573 3.952 1.00 63.56 286 PHE A O 1
ATOM 2298 N N . GLY A 1 287 ? -19.367 -2.240 4.554 1.00 47.53 287 GLY A N 1
ATOM 2299 C CA . GLY A 1 287 ? -19.871 -2.043 3.186 1.00 47.53 287 GLY A CA 1
ATOM 2300 C C . GLY A 1 287 ? -19.510 -0.700 2.521 1.00 47.53 287 GLY A C 1
ATOM 2301 O O . GLY A 1 287 ? -19.936 -0.444 1.397 1.00 47.53 287 GLY A O 1
ATOM 2302 N N . ARG A 1 288 ? -18.764 0.197 3.192 1.00 39.72 288 ARG A N 1
ATOM 2303 C CA . ARG A 1 288 ? -18.474 1.572 2.718 1.00 39.72 288 ARG A CA 1
ATOM 2304 C C . ARG A 1 288 ? -17.012 1.871 2.375 1.00 39.72 288 ARG A C 1
ATOM 2306 O O . ARG A 1 288 ? -16.703 3.021 2.060 1.00 39.72 288 ARG A O 1
ATOM 2313 N N . GLY A 1 289 ? -16.118 0.884 2.397 1.00 31.02 289 GLY A N 1
ATOM 2314 C CA . GLY A 1 289 ? -14.726 1.086 1.977 1.00 31.02 289 GLY A CA 1
ATOM 2315 C C . GLY A 1 289 ? -14.621 1.423 0.485 1.00 31.02 289 GLY A C 1
ATOM 2316 O O . GLY A 1 289 ? -14.922 0.581 -0.353 1.00 31.02 289 GLY A O 1
ATOM 2317 N N . THR A 1 290 ? -14.198 2.655 0.174 1.00 29.61 290 THR A N 1
ATOM 2318 C CA . THR A 1 290 ? -14.028 3.240 -1.173 1.00 29.61 290 THR A CA 1
ATOM 2319 C C . THR A 1 290 ? -15.266 3.156 -2.068 1.00 29.61 290 THR A C 1
ATOM 2321 O O . THR A 1 290 ? -15.422 2.254 -2.888 1.00 29.61 290 THR A O 1
ATOM 2324 N N . LYS A 1 291 ? -16.125 4.180 -1.978 1.00 30.78 291 LYS A N 1
ATOM 2325 C CA . LYS A 1 291 ? -17.055 4.489 -3.065 1.00 30.78 291 LYS A CA 1
ATOM 2326 C C . LYS A 1 291 ? -16.239 4.833 -4.309 1.00 30.78 291 LYS A C 1
ATOM 2328 O O . LYS A 1 291 ? -15.763 5.957 -4.439 1.00 30.78 291 LYS A O 1
ATOM 2333 N N . ALA A 1 292 ? -16.168 3.905 -5.259 1.00 27.06 292 ALA A N 1
ATOM 2334 C CA . ALA A 1 292 ? -16.243 4.323 -6.647 1.00 27.06 292 ALA A CA 1
ATOM 2335 C C . ALA A 1 292 ? -17.554 5.114 -6.782 1.00 27.06 292 ALA A C 1
ATOM 2337 O O . ALA A 1 292 ? -18.635 4.640 -6.425 1.00 27.06 292 ALA A O 1
ATOM 2338 N N . SER A 1 293 ? -17.449 6.378 -7.166 1.00 30.22 293 SER A N 1
ATOM 2339 C CA . SER A 1 293 ? -18.589 7.257 -7.372 1.00 30.22 293 SER A CA 1
ATOM 2340 C C . SER A 1 293 ? -19.458 6.748 -8.529 1.00 30.22 293 SER A C 1
ATOM 2342 O O . SER A 1 293 ? -19.222 7.118 -9.672 1.00 30.22 293 SER A O 1
ATOM 2344 N N . ALA A 1 294 ? -20.467 5.922 -8.246 1.00 27.64 294 ALA A N 1
ATOM 2345 C CA . ALA A 1 294 ? -21.627 5.703 -9.114 1.00 27.64 294 ALA A CA 1
ATOM 2346 C C . ALA A 1 294 ? -22.740 4.954 -8.358 1.00 27.64 294 ALA A C 1
ATOM 2348 O O . ALA A 1 294 ? -22.477 3.979 -7.668 1.00 27.64 294 ALA A O 1
ATOM 2349 N N . GLY A 1 295 ? -23.992 5.400 -8.515 1.00 26.17 295 GLY A N 1
ATOM 2350 C CA . GLY A 1 295 ? -25.180 4.584 -8.229 1.00 26.17 295 GLY A CA 1
ATOM 2351 C C . GLY A 1 295 ? -25.800 4.734 -6.839 1.00 26.17 295 GLY A C 1
ATOM 2352 O O . GLY A 1 295 ? -25.750 3.838 -6.005 1.00 26.17 295 GLY A O 1
ATOM 2353 N N . LYS A 1 296 ? -26.485 5.854 -6.592 1.00 35.12 296 LYS A N 1
ATOM 2354 C CA . LYS A 1 296 ? -27.460 5.954 -5.499 1.00 35.12 296 LYS A CA 1
ATOM 2355 C C . LYS A 1 296 ? -28.703 5.136 -5.903 1.00 35.12 296 LYS A C 1
ATOM 2357 O O . LYS A 1 296 ? -29.529 5.634 -6.656 1.00 35.12 296 LYS A O 1
ATOM 2362 N N . GLY A 1 297 ? -28.818 3.902 -5.402 1.00 33.97 297 GLY A N 1
ATOM 2363 C CA . GLY A 1 297 ? -30.041 3.084 -5.455 1.00 33.97 297 GLY A CA 1
ATOM 2364 C C . GLY A 1 297 ? -29.846 1.689 -6.061 1.00 33.97 297 GLY A C 1
ATOM 2365 O O . GLY A 1 297 ? -29.923 1.545 -7.273 1.00 33.97 297 GLY A O 1
ATOM 2366 N N . GLY A 1 298 ? -29.645 0.668 -5.216 1.00 36.59 298 GLY A N 1
ATOM 2367 C CA . GLY A 1 298 ? -29.623 -0.743 -5.642 1.00 36.59 298 GLY A CA 1
ATOM 2368 C C . GLY A 1 298 ? -29.258 -1.768 -4.553 1.00 36.59 298 GLY A C 1
ATOM 2369 O O . GLY A 1 298 ? -29.898 -2.809 -4.463 1.00 36.59 298 GLY A O 1
ATOM 2370 N N . ASP A 1 299 ? -28.312 -1.460 -3.657 1.00 47.50 299 ASP A N 1
ATOM 2371 C CA . ASP A 1 299 ? -27.584 -2.509 -2.905 1.00 47.50 299 ASP A CA 1
ATOM 2372 C C . ASP A 1 299 ? -28.137 -2.951 -1.537 1.00 47.50 299 ASP A C 1
ATOM 2374 O O . ASP A 1 299 ? -27.608 -3.884 -0.930 1.00 47.50 299 ASP A O 1
ATOM 2378 N N . ASN A 1 300 ? -29.211 -2.347 -1.018 1.00 54.00 300 ASN A N 1
ATOM 2379 C CA . ASN A 1 300 ? -29.712 -2.720 0.317 1.00 54.00 300 ASN A CA 1
ATOM 2380 C C . ASN A 1 300 ? -30.311 -4.144 0.375 1.00 54.00 300 ASN A C 1
ATOM 2382 O O . ASN A 1 300 ? -30.347 -4.739 1.450 1.00 54.00 300 ASN A O 1
ATOM 2386 N N . GLY A 1 301 ? -30.789 -4.691 -0.750 1.00 52.25 301 GLY A N 1
ATOM 2387 C CA . GLY A 1 301 ? -31.357 -6.046 -0.820 1.00 52.25 301 GLY A CA 1
ATOM 2388 C C . GLY A 1 301 ? -30.289 -7.139 -0.785 1.00 52.25 301 GLY A C 1
ATOM 2389 O O . GLY A 1 301 ? -30.379 -8.052 0.036 1.00 52.25 301 GLY A O 1
ATOM 2390 N N . TYR A 1 302 ? -29.245 -6.980 -1.606 1.00 59.97 302 TYR A N 1
ATOM 2391 C CA . TYR A 1 302 ? -28.099 -7.890 -1.669 1.00 59.97 302 TYR A CA 1
ATOM 2392 C C . TYR A 1 302 ? -27.420 -8.015 -0.306 1.00 59.97 302 TYR A C 1
ATOM 2394 O O . TYR A 1 302 ? -27.289 -9.112 0.223 1.00 59.97 302 TYR A O 1
ATOM 2402 N N . GLN A 1 303 ? -27.081 -6.879 0.308 1.00 53.59 303 GLN A N 1
ATOM 2403 C CA . GLN A 1 303 ? -26.419 -6.839 1.613 1.00 53.59 303 GLN A CA 1
ATOM 2404 C C . GLN A 1 303 ? -27.269 -7.496 2.709 1.00 53.59 303 GLN A C 1
ATOM 2406 O O . GLN A 1 303 ? -26.759 -8.250 3.531 1.00 53.59 303 GLN A O 1
ATOM 2411 N N . LYS A 1 304 ? -28.590 -7.272 2.704 1.00 62.16 304 LYS A N 1
ATOM 2412 C CA . LYS A 1 304 ? -29.496 -7.887 3.683 1.00 62.16 304 LYS A CA 1
ATOM 2413 C C . LYS A 1 304 ? -29.585 -9.407 3.517 1.00 62.16 304 LYS A C 1
ATOM 2415 O O . LYS A 1 304 ? -29.599 -10.122 4.514 1.00 62.16 304 LYS A O 1
ATOM 2420 N N . GLN A 1 305 ? -29.662 -9.896 2.280 1.00 63.72 305 GLN A N 1
ATOM 2421 C CA . GLN A 1 305 ? -29.720 -11.332 1.996 1.00 63.72 305 GLN A CA 1
ATOM 2422 C C . GLN A 1 305 ? -28.384 -12.017 2.269 1.00 63.72 305 GLN A C 1
ATOM 2424 O O . GLN A 1 305 ? -28.375 -13.093 2.855 1.00 63.72 305 GLN A O 1
ATOM 2429 N N . LEU A 1 306 ? -27.271 -11.368 1.933 1.00 60.34 306 LEU A N 1
ATOM 2430 C CA . LEU A 1 306 ? -25.931 -11.846 2.246 1.00 60.34 306 LEU A CA 1
ATOM 2431 C C . LEU A 1 306 ? -25.749 -12.000 3.758 1.00 60.34 306 LEU A C 1
ATOM 2433 O O . LEU A 1 306 ? -25.406 -13.086 4.218 1.00 60.34 306 LEU A O 1
ATOM 2437 N N . ASN A 1 307 ? -26.084 -10.957 4.525 1.00 56.22 307 ASN A N 1
ATOM 2438 C CA . ASN A 1 307 ? -26.025 -11.006 5.983 1.00 56.22 307 ASN A CA 1
ATOM 2439 C C . ASN A 1 307 ? -26.903 -12.136 6.537 1.00 56.22 307 ASN A C 1
ATOM 2441 O O . ASN A 1 307 ? -26.463 -12.841 7.428 1.00 56.22 307 ASN A O 1
ATOM 2445 N N . SER A 1 308 ? -28.103 -12.365 5.988 1.00 64.81 308 SER A N 1
ATOM 2446 C CA . SER A 1 308 ? -28.982 -13.471 6.410 1.00 64.81 308 SER A CA 1
ATOM 2447 C C . SER A 1 308 ? -28.373 -14.850 6.146 1.00 64.81 308 SER A C 1
ATOM 2449 O O . SER A 1 308 ? -28.442 -15.722 7.007 1.00 64.81 308 SER A O 1
ATOM 2451 N N . ILE A 1 309 ? -27.779 -15.057 4.966 1.00 67.06 309 ILE A N 1
ATOM 2452 C CA . ILE A 1 309 ? -27.118 -16.320 4.599 1.00 67.06 309 ILE A CA 1
ATOM 2453 C C . ILE A 1 309 ? -25.946 -16.588 5.546 1.00 67.06 309 ILE A C 1
ATOM 2455 O O . ILE A 1 309 ? -25.755 -17.715 5.995 1.00 67.06 309 ILE A O 1
ATOM 2459 N N . GLN A 1 310 ? -25.191 -15.547 5.882 1.00 59.12 310 GLN A N 1
ATOM 2460 C CA . GLN A 1 310 ? -24.076 -15.639 6.815 1.00 59.12 310 GLN A CA 1
ATOM 2461 C C . GLN A 1 310 ? -24.530 -15.903 8.258 1.00 59.12 310 GLN A C 1
ATOM 2463 O O . GLN A 1 310 ? -23.949 -16.751 8.926 1.00 59.12 310 GLN A O 1
ATOM 2468 N N . ASP A 1 311 ? -25.602 -15.253 8.714 1.00 61.03 311 ASP A N 1
ATOM 2469 C CA . ASP A 1 311 ? -26.226 -15.470 10.028 1.00 61.03 311 ASP A CA 1
ATOM 2470 C C . ASP A 1 311 ? -26.683 -16.933 10.196 1.00 61.03 311 ASP A C 1
ATOM 2472 O O . ASP A 1 311 ? -26.492 -17.561 11.239 1.00 61.03 311 ASP A O 1
ATOM 2476 N N . GLU A 1 312 ? -27.288 -17.494 9.144 1.00 69.25 312 GLU A N 1
ATOM 2477 C CA . GLU A 1 312 ? -27.723 -18.892 9.084 1.00 69.25 312 GLU A CA 1
ATOM 2478 C C . GLU A 1 312 ? -26.537 -19.866 9.073 1.00 69.25 312 GLU A C 1
ATOM 2480 O O . GLU A 1 312 ? -26.584 -20.888 9.763 1.00 69.25 312 GLU A O 1
ATOM 2485 N N . MET A 1 313 ? -25.465 -19.534 8.346 1.00 70.75 313 MET A N 1
ATOM 2486 C CA . MET A 1 313 ? -24.226 -20.311 8.332 1.00 70.75 313 MET A CA 1
ATOM 2487 C C . MET A 1 313 ? -23.596 -20.370 9.726 1.00 70.75 313 MET A C 1
ATOM 2489 O O . MET A 1 313 ? -23.312 -21.463 10.212 1.00 70.75 313 MET A O 1
ATOM 2493 N N . THR A 1 314 ? -23.446 -19.226 10.399 1.00 59.28 314 THR A N 1
ATOM 2494 C CA . THR A 1 314 ? -22.891 -19.149 11.760 1.00 59.28 314 THR A CA 1
ATOM 2495 C C . THR A 1 314 ? -23.715 -19.978 12.735 1.00 59.28 314 THR A C 1
ATOM 2497 O O . THR A 1 314 ? -23.168 -20.811 13.450 1.00 59.28 314 THR A O 1
ATOM 2500 N N . LYS A 1 315 ? -25.049 -19.856 12.702 1.00 68.50 315 LYS A N 1
ATOM 2501 C CA . LYS A 1 315 ? -25.942 -20.667 13.547 1.00 68.50 315 LYS A CA 1
ATOM 2502 C C . LYS A 1 315 ? -25.832 -22.161 13.253 1.00 68.50 315 LYS A C 1
ATOM 2504 O O . LYS A 1 315 ? -25.965 -22.973 14.166 1.00 68.50 315 LYS A O 1
ATOM 2509 N N . ALA A 1 316 ? -25.635 -22.545 11.993 1.00 70.19 316 ALA A N 1
ATOM 2510 C CA . ALA A 1 316 ? -25.450 -23.941 11.612 1.00 70.19 316 ALA A CA 1
ATOM 2511 C C . ALA A 1 316 ? -24.108 -24.496 12.117 1.00 70.19 316 ALA A C 1
ATOM 2513 O O . ALA A 1 316 ? -24.080 -25.607 12.643 1.00 70.19 316 ALA A O 1
ATOM 2514 N N . LEU A 1 317 ? -23.028 -23.716 12.023 1.00 69.00 317 LEU A N 1
ATOM 2515 C CA . LEU A 1 317 ? -21.710 -24.085 12.548 1.00 69.00 317 LEU A CA 1
ATOM 2516 C C . LEU A 1 317 ? -21.707 -24.150 14.082 1.00 69.00 317 LEU A C 1
ATOM 2518 O O . LEU A 1 317 ? -21.295 -25.163 14.642 1.00 69.00 317 LEU A O 1
ATOM 2522 N N . ALA A 1 318 ? -22.282 -23.152 14.756 1.00 64.62 318 ALA A N 1
ATOM 2523 C CA . ALA A 1 318 ? -22.407 -23.121 16.212 1.00 64.62 318 ALA A CA 1
ATOM 2524 C C . ALA A 1 318 ? -23.229 -24.303 16.757 1.00 64.62 318 ALA A C 1
ATOM 2526 O O . ALA A 1 318 ? -22.931 -24.829 17.824 1.00 64.62 318 ALA A O 1
ATOM 2527 N N . LYS A 1 319 ? -24.241 -24.784 16.018 1.00 71.88 319 LYS A N 1
ATOM 2528 C CA . LYS A 1 319 ? -24.980 -26.009 16.377 1.00 71.88 319 LYS A CA 1
ATOM 2529 C C . LYS A 1 319 ? -24.146 -27.282 16.238 1.00 71.88 319 LYS A C 1
ATOM 2531 O O . LYS A 1 319 ? -24.367 -28.218 16.999 1.00 71.88 319 LYS A O 1
ATOM 2536 N N . ILE A 1 320 ? -23.220 -27.335 15.281 1.00 73.06 320 ILE A N 1
ATOM 2537 C CA . ILE A 1 320 ? -22.291 -28.465 15.127 1.00 73.06 320 ILE A CA 1
ATOM 2538 C C . ILE A 1 320 ? -21.255 -28.464 16.260 1.00 73.06 320 ILE A C 1
ATOM 2540 O O . ILE A 1 320 ? -20.851 -29.529 16.726 1.00 73.06 320 ILE A O 1
ATOM 2544 N N . GLU A 1 321 ? -20.850 -27.280 16.719 1.00 66.38 321 GLU A N 1
ATOM 2545 C CA . GLU A 1 321 ? -19.895 -27.115 17.820 1.00 66.38 321 GLU A CA 1
ATOM 2546 C C . GLU A 1 321 ? -20.527 -27.305 19.204 1.00 66.38 321 GLU A C 1
ATOM 2548 O O . GLU A 1 321 ? -19.923 -27.939 20.061 1.00 66.38 321 GLU A O 1
ATOM 2553 N N . GLY A 1 322 ? -21.746 -26.805 19.421 1.00 57.44 322 GLY A N 1
ATOM 2554 C CA . GLY A 1 322 ? -22.452 -26.872 20.706 1.00 57.44 322 GLY A CA 1
ATOM 2555 C C . GLY A 1 322 ? -23.422 -28.049 20.867 1.00 57.44 322 GLY A C 1
ATOM 2556 O O . GLY A 1 322 ? -24.054 -28.176 21.914 1.00 57.44 322 GLY A O 1
ATOM 2557 N N . GLY A 1 323 ? -23.601 -28.882 19.838 1.00 59.03 323 GLY A N 1
ATOM 2558 C CA . GLY A 1 323 ? -24.534 -30.009 19.857 1.00 59.03 323 GLY A CA 1
ATOM 2559 C C . GLY A 1 323 ? -23.964 -31.240 20.564 1.00 59.03 323 GLY A C 1
ATOM 2560 O O . GLY A 1 323 ? -23.087 -31.907 20.018 1.00 59.03 323 GLY A O 1
ATOM 2561 N N . SER A 1 324 ? -24.529 -31.594 21.724 1.00 49.25 324 SER A N 1
ATOM 2562 C CA . SER A 1 324 ? -24.223 -32.829 22.473 1.00 49.25 324 SER A CA 1
ATOM 2563 C C . SER A 1 324 ? -24.607 -34.119 21.730 1.00 49.25 324 SER A C 1
ATOM 2565 O O . SER A 1 324 ? -24.082 -35.186 22.024 1.00 49.25 324 SER A O 1
ATOM 2567 N N . ASP A 1 325 ? -25.503 -34.039 20.739 1.00 50.47 325 ASP A N 1
ATOM 2568 C CA . ASP A 1 325 ? -25.934 -35.193 19.927 1.00 50.47 325 ASP A CA 1
ATOM 2569 C C . ASP A 1 325 ? -24.875 -35.655 18.904 1.00 50.47 325 ASP A C 1
ATOM 2571 O O . ASP A 1 325 ? -25.037 -36.699 18.272 1.00 50.47 325 ASP A O 1
ATOM 2575 N N . LEU A 1 326 ? -23.785 -34.896 18.730 1.00 51.09 326 LEU A N 1
ATOM 2576 C CA . LEU A 1 326 ? -22.674 -35.225 17.825 1.00 51.09 326 LEU A CA 1
ATOM 2577 C C . LEU A 1 326 ? -21.458 -35.828 18.554 1.00 51.09 326 LEU A C 1
ATOM 2579 O O . LEU A 1 326 ? -20.462 -36.116 17.897 1.00 51.09 326 LEU A O 1
ATOM 2583 N N . ASP A 1 327 ? -21.541 -36.085 19.866 1.00 52.72 327 ASP A N 1
ATOM 2584 C CA . ASP A 1 327 ? -20.460 -36.698 20.669 1.00 52.72 327 ASP A CA 1
ATOM 2585 C C . ASP A 1 327 ? -20.127 -38.155 20.276 1.00 52.72 327 ASP A C 1
ATOM 2587 O O . ASP A 1 327 ? -19.182 -38.746 20.794 1.00 52.72 327 ASP A O 1
ATOM 2591 N N . TYR A 1 328 ? -20.873 -38.735 19.329 1.00 53.72 328 TYR A N 1
ATOM 2592 C CA . TYR A 1 328 ? -20.597 -40.047 18.732 1.00 53.72 328 TYR A CA 1
ATOM 2593 C C . TYR A 1 328 ? -19.742 -39.993 17.457 1.00 53.72 328 TYR A C 1
ATOM 2595 O O . TYR A 1 328 ? -19.429 -41.044 16.894 1.00 53.72 328 TYR A O 1
ATOM 2603 N N . LEU A 1 329 ? -19.382 -38.804 16.968 1.00 52.50 329 LEU A N 1
ATOM 2604 C CA . LEU A 1 329 ? -18.496 -38.654 15.815 1.00 52.50 329 LEU A CA 1
ATOM 2605 C C . LEU A 1 329 ? -17.078 -38.365 16.305 1.00 52.50 329 LEU A C 1
ATOM 2607 O O . LEU A 1 329 ? -16.845 -37.380 16.997 1.00 52.50 329 LEU A O 1
ATOM 2611 N N . ASP A 1 330 ? -16.146 -39.230 15.905 1.00 56.72 330 ASP A N 1
ATOM 2612 C CA . ASP A 1 330 ? -14.702 -38.982 15.960 1.00 56.72 330 ASP A CA 1
ATOM 2613 C C . ASP A 1 330 ? -14.366 -37.597 15.361 1.00 56.72 330 ASP A C 1
ATOM 2615 O O . ASP A 1 330 ? -15.124 -37.090 14.525 1.00 56.72 330 ASP A O 1
ATOM 2619 N N . ASP A 1 331 ? -13.242 -36.987 15.752 1.00 55.81 331 ASP A N 1
ATOM 2620 C CA . ASP A 1 331 ? -12.862 -35.602 15.404 1.00 55.81 331 ASP A CA 1
ATOM 2621 C C . ASP A 1 331 ? -12.949 -35.315 13.885 1.00 55.81 331 ASP A C 1
ATOM 2623 O O . ASP A 1 331 ? -13.269 -34.200 13.464 1.00 55.81 331 ASP A O 1
ATOM 2627 N N . GLY A 1 332 ? -12.780 -36.338 13.037 1.00 57.47 332 GLY A N 1
ATOM 2628 C CA . GLY A 1 332 ? -12.965 -36.242 11.583 1.00 57.47 332 GLY A CA 1
ATOM 2629 C C . GLY A 1 332 ? -14.414 -36.019 11.110 1.00 57.47 332 GLY A C 1
ATOM 2630 O O . GLY A 1 332 ? -14.641 -35.327 10.118 1.00 57.47 332 GLY A O 1
ATOM 2631 N N . GLY A 1 333 ? -15.421 -36.546 11.811 1.00 67.12 333 GLY A N 1
ATOM 2632 C CA . GLY A 1 333 ? -16.831 -36.442 11.413 1.00 67.12 333 GLY A CA 1
ATOM 2633 C C . GLY A 1 333 ? -17.447 -35.066 11.683 1.00 67.12 333 GLY A C 1
ATOM 2634 O O . GLY A 1 333 ? -18.288 -34.592 10.909 1.00 67.12 333 GLY A O 1
ATOM 2635 N N . ARG A 1 334 ? -16.998 -34.397 12.753 1.00 69.50 334 ARG A N 1
ATOM 2636 C CA . ARG A 1 334 ? -17.417 -33.029 13.093 1.00 69.50 334 ARG A CA 1
ATOM 2637 C C . ARG A 1 334 ? -16.849 -32.026 12.084 1.00 69.50 334 ARG A C 1
ATOM 2639 O O . ARG A 1 334 ? -17.597 -31.189 11.578 1.00 69.50 334 ARG A O 1
ATOM 2646 N N . GLU A 1 335 ? -15.581 -32.166 11.704 1.00 67.88 335 GLU A N 1
ATOM 2647 C CA . GLU A 1 335 ? -14.955 -31.316 10.682 1.00 67.88 335 GLU A CA 1
ATOM 2648 C C . GLU A 1 335 ? -15.535 -31.535 9.277 1.00 67.88 335 GLU A C 1
ATOM 2650 O O . GLU A 1 335 ? -15.806 -30.573 8.553 1.00 67.88 335 GLU A O 1
ATOM 2655 N N . GLU A 1 336 ? -15.856 -32.773 8.894 1.00 74.19 336 GLU A N 1
ATOM 2656 C CA . GLU A 1 336 ? -16.589 -33.020 7.648 1.00 74.19 336 GLU A CA 1
ATOM 2657 C C . GLU A 1 336 ? -17.979 -32.369 7.635 1.00 74.19 336 GLU A C 1
ATOM 2659 O O . GLU A 1 336 ? -18.410 -31.833 6.609 1.00 74.19 336 GLU A O 1
ATOM 2664 N N . ALA A 1 337 ? -18.698 -32.400 8.760 1.00 74.12 337 ALA A N 1
ATOM 2665 C CA . ALA A 1 337 ? -20.000 -31.753 8.877 1.00 74.12 337 ALA A CA 1
ATOM 2666 C C . ALA A 1 337 ? -19.885 -30.230 8.730 1.00 74.12 337 ALA A C 1
ATOM 2668 O O . ALA A 1 337 ? -20.662 -29.635 7.977 1.00 74.12 337 ALA A O 1
ATOM 2669 N N . LYS A 1 338 ? -18.877 -29.613 9.364 1.00 75.38 338 LYS A N 1
ATOM 2670 C CA . LYS A 1 338 ? -18.569 -28.188 9.182 1.00 75.38 338 LYS A CA 1
ATOM 2671 C C . LYS A 1 338 ? -18.259 -27.875 7.719 1.00 75.38 338 LYS A C 1
ATOM 2673 O O . LYS A 1 338 ? -18.839 -26.945 7.167 1.00 75.38 338 LYS A O 1
ATOM 2678 N N . ASN A 1 339 ? -17.427 -28.676 7.053 1.00 72.38 339 ASN A N 1
ATOM 2679 C CA . ASN A 1 339 ? -17.078 -28.467 5.644 1.00 72.38 339 ASN A CA 1
ATOM 2680 C C . ASN A 1 339 ? -18.284 -28.584 4.700 1.00 72.38 339 ASN A C 1
ATOM 2682 O O . ASN A 1 339 ? -18.409 -27.789 3.765 1.00 72.38 339 ASN A O 1
ATOM 2686 N N . ARG A 1 340 ? -19.213 -29.515 4.957 1.00 75.62 340 ARG A N 1
ATOM 2687 C CA . ARG A 1 340 ? -20.473 -29.619 4.196 1.00 75.62 340 ARG A CA 1
ATOM 2688 C C . ARG A 1 340 ? -21.348 -28.378 4.365 1.00 75.62 340 ARG A C 1
ATOM 2690 O O . ARG A 1 340 ? -21.867 -27.869 3.374 1.00 75.62 340 ARG A O 1
ATOM 2697 N N . VAL A 1 341 ? -21.482 -27.879 5.595 1.00 74.81 341 VAL A N 1
ATOM 2698 C CA . VAL A 1 341 ? -22.218 -26.638 5.878 1.00 74.81 341 VAL A CA 1
ATOM 2699 C C . VAL A 1 341 ? -21.564 -25.458 5.164 1.00 74.81 341 VAL A C 1
ATOM 2701 O O . VAL A 1 3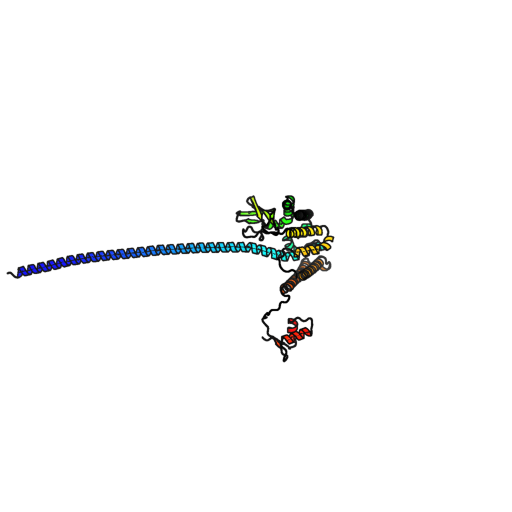41 ? -22.243 -24.767 4.410 1.00 74.81 341 VAL A O 1
ATOM 2704 N N . LYS A 1 342 ? -20.247 -25.273 5.305 1.00 70.12 342 LYS A N 1
ATOM 2705 C CA . LYS A 1 342 ? -19.509 -24.190 4.635 1.00 70.12 342 LYS A CA 1
ATOM 2706 C C . LYS A 1 342 ? -19.722 -24.214 3.126 1.00 70.12 342 LYS A C 1
ATOM 2708 O O . LYS A 1 342 ? -20.125 -23.205 2.562 1.00 70.12 342 LYS A O 1
ATOM 2713 N N . LYS A 1 343 ? -19.537 -25.372 2.481 1.00 73.50 343 LYS A N 1
ATOM 2714 C CA . LYS A 1 343 ? -19.726 -25.514 1.030 1.00 73.50 343 LYS A CA 1
ATOM 2715 C C . LYS A 1 343 ? -21.140 -25.118 0.595 1.00 73.50 343 LYS A C 1
ATOM 2717 O O . LYS A 1 343 ? -21.291 -24.357 -0.354 1.00 73.50 343 LYS A O 1
ATOM 2722 N N . LEU A 1 344 ? -22.159 -25.571 1.323 1.00 76.94 344 LEU A N 1
ATOM 2723 C CA . LEU A 1 344 ? -23.555 -25.257 1.022 1.00 76.94 344 LEU A CA 1
ATOM 2724 C C . LEU A 1 344 ? -23.851 -23.753 1.113 1.00 76.94 344 LEU A C 1
ATOM 2726 O O . LEU A 1 344 ? -24.522 -23.199 0.245 1.00 76.94 344 LEU A O 1
ATOM 2730 N N . TYR A 1 345 ? -23.354 -23.076 2.149 1.00 77.56 345 TYR A N 1
ATOM 2731 C CA . TYR A 1 345 ? -23.570 -21.637 2.299 1.00 77.56 345 TYR A CA 1
ATOM 2732 C C . TYR A 1 345 ? -22.706 -20.815 1.332 1.00 77.56 345 TYR A C 1
ATOM 2734 O O . TYR A 1 345 ? -23.183 -19.800 0.829 1.00 77.56 345 TYR A O 1
ATOM 2742 N N . GLN A 1 346 ? -21.504 -21.286 0.982 1.00 64.44 346 GLN A N 1
ATOM 2743 C CA . GLN A 1 346 ? -20.657 -20.692 -0.057 1.00 64.44 346 GLN A CA 1
ATOM 2744 C C . GLN A 1 346 ? -21.360 -20.703 -1.423 1.00 64.44 346 GLN A C 1
ATOM 2746 O O . GLN A 1 346 ? -21.469 -19.662 -2.065 1.00 64.44 346 GLN A O 1
ATOM 2751 N N . GLU A 1 347 ? -21.924 -21.847 -1.825 1.00 72.81 347 GLU A N 1
ATOM 2752 C CA . GLU A 1 347 ? -22.717 -21.978 -3.057 1.00 72.81 347 GLU A CA 1
ATOM 2753 C C . GLU A 1 347 ? -23.917 -21.016 -3.052 1.00 72.81 347 GLU A C 1
ATOM 2755 O O . GLU A 1 347 ? -24.258 -20.415 -4.070 1.00 72.81 347 GLU A O 1
ATOM 2760 N N . ARG A 1 348 ? -24.535 -20.806 -1.885 1.00 74.62 348 ARG A N 1
ATOM 2761 C CA . ARG A 1 348 ? -25.654 -19.871 -1.708 1.00 74.62 348 ARG A CA 1
ATOM 2762 C C . ARG A 1 348 ? -25.234 -18.405 -1.852 1.00 74.62 348 ARG A C 1
ATOM 2764 O O . ARG A 1 348 ? -25.978 -17.616 -2.433 1.00 74.62 348 ARG A O 1
ATOM 2771 N N . ILE A 1 349 ? -24.053 -18.040 -1.349 1.00 67.88 349 ILE A N 1
ATOM 2772 C CA . ILE A 1 349 ? -23.457 -16.709 -1.542 1.00 67.88 349 ILE A CA 1
ATOM 2773 C C . ILE A 1 349 ? -23.129 -16.493 -3.023 1.00 67.88 349 ILE A C 1
ATOM 2775 O O . ILE A 1 349 ? -23.460 -15.444 -3.570 1.00 67.88 349 ILE A O 1
ATOM 2779 N N . GLU A 1 350 ? -22.546 -17.487 -3.694 1.00 66.69 350 GLU A N 1
ATOM 2780 C CA . GLU A 1 350 ? -22.234 -17.419 -5.126 1.00 66.69 350 GLU A CA 1
ATOM 2781 C C . GLU A 1 350 ? -23.501 -17.266 -5.979 1.00 66.69 350 GLU A C 1
ATOM 2783 O O . GLU A 1 350 ? -23.540 -16.428 -6.879 1.00 66.69 350 GLU A O 1
ATOM 2788 N N . GLN A 1 351 ? -24.572 -17.997 -5.658 1.00 70.75 351 GLN A N 1
ATOM 2789 C CA . GLN A 1 351 ? -25.881 -17.840 -6.302 1.00 70.75 351 GLN A CA 1
ATOM 2790 C C . GLN A 1 351 ? -26.483 -16.453 -6.058 1.00 70.75 351 GLN A C 1
ATOM 2792 O O . GLN A 1 351 ? -27.008 -15.833 -6.986 1.00 70.75 351 GLN A O 1
ATOM 2797 N N . LEU A 1 352 ? -26.389 -15.935 -4.829 1.00 71.94 352 LEU A N 1
ATOM 2798 C CA . LEU A 1 352 ? -26.829 -14.579 -4.514 1.00 71.94 352 LEU A CA 1
ATOM 2799 C C . LEU A 1 352 ? -26.038 -13.556 -5.344 1.00 71.94 352 LEU A C 1
ATOM 2801 O O . LEU A 1 352 ? -26.629 -12.677 -5.970 1.00 71.94 352 LEU A O 1
ATOM 2805 N N . GLN A 1 353 ? -24.718 -13.705 -5.415 1.00 62.66 353 GLN A N 1
ATOM 2806 C CA . GLN A 1 353 ? -23.842 -12.833 -6.188 1.00 62.66 353 GLN A CA 1
ATOM 2807 C C . GLN A 1 353 ? -24.144 -12.895 -7.689 1.00 62.66 353 GLN A C 1
ATOM 2809 O O . GLN A 1 353 ? -24.205 -11.850 -8.333 1.00 62.66 353 GLN A O 1
ATOM 2814 N N . GLN A 1 354 ? -24.404 -14.083 -8.240 1.00 67.44 354 GLN A N 1
ATOM 2815 C CA . GLN A 1 354 ? -24.854 -14.238 -9.623 1.00 67.44 354 GLN A CA 1
ATOM 2816 C C . GLN A 1 354 ? -26.196 -13.537 -9.843 1.00 67.44 354 GLN A C 1
ATOM 2818 O O . GLN A 1 354 ? -26.308 -12.736 -10.764 1.00 67.44 354 GLN A O 1
ATOM 2823 N N . SER A 1 355 ? -27.178 -13.749 -8.960 1.00 67.25 355 SER A N 1
ATOM 2824 C CA . SER A 1 355 ? -28.522 -13.177 -9.101 1.00 67.25 355 SER A CA 1
ATOM 2825 C C . SER A 1 355 ? -28.527 -11.644 -9.117 1.00 67.25 355 SER A C 1
ATOM 2827 O O . SER A 1 355 ? -29.240 -11.045 -9.923 1.00 67.25 355 SER A O 1
ATOM 2829 N N . TYR A 1 356 ? -27.690 -10.994 -8.304 1.00 65.12 356 TYR A N 1
ATOM 2830 C CA . TYR A 1 356 ? -27.550 -9.534 -8.309 1.00 65.12 356 TYR A CA 1
ATOM 2831 C C . TYR A 1 356 ? -26.577 -9.033 -9.385 1.00 65.12 356 TYR A C 1
ATOM 2833 O O . TYR A 1 356 ? -26.784 -7.946 -9.922 1.00 65.12 356 TYR A O 1
ATOM 2841 N N . GLY A 1 357 ? -25.583 -9.839 -9.768 1.00 45.66 357 GLY A N 1
ATOM 2842 C CA . GLY A 1 357 ? -24.654 -9.561 -10.866 1.00 45.66 357 GLY A CA 1
ATOM 2843 C C . GLY A 1 357 ? -25.315 -9.557 -12.249 1.00 45.66 357 GLY A C 1
ATOM 2844 O O . GLY A 1 357 ? -24.932 -8.764 -13.101 1.00 45.66 357 GLY A O 1
ATOM 2845 N N . THR A 1 358 ? -26.363 -10.357 -12.464 1.00 43.91 358 THR A N 1
ATOM 2846 C CA . THR A 1 358 ? -27.221 -10.276 -13.665 1.00 43.91 358 THR A CA 1
ATOM 2847 C C . THR A 1 358 ? -28.302 -9.193 -13.586 1.00 43.91 358 THR A C 1
ATOM 2849 O O . THR A 1 358 ? -28.986 -8.952 -14.577 1.00 43.91 358 THR A O 1
ATOM 2852 N N . SER A 1 359 ? -28.465 -8.514 -12.443 1.00 36.12 359 SER A N 1
ATOM 2853 C CA . SER A 1 359 ? -29.603 -7.611 -12.194 1.00 36.12 359 SER A CA 1
ATOM 2854 C C . SER A 1 359 ? -29.240 -6.122 -12.106 1.00 36.12 359 SER A C 1
ATOM 2856 O O . SER A 1 359 ? -30.130 -5.291 -11.918 1.00 36.12 359 SER A O 1
ATOM 2858 N N . SER A 1 360 ? -27.971 -5.734 -12.289 1.00 30.34 360 SER A N 1
ATOM 2859 C CA . SER A 1 360 ? -27.547 -4.322 -12.256 1.00 30.34 360 SER A CA 1
ATOM 2860 C C . SER A 1 360 ? -27.534 -3.623 -13.624 1.00 30.34 360 SER A C 1
ATOM 2862 O O . SER A 1 360 ? -26.745 -2.705 -13.845 1.00 30.34 360 SER A O 1
ATOM 2864 N N . SER A 1 361 ? -28.415 -4.007 -14.546 1.00 30.23 361 SER A N 1
ATOM 2865 C CA . SER A 1 361 ? -28.796 -3.134 -15.660 1.00 30.23 361 SER A CA 1
ATOM 2866 C C . SER A 1 361 ? -30.180 -3.504 -16.186 1.00 30.23 361 SER A C 1
ATOM 2868 O O . SER A 1 361 ? -30.320 -4.399 -17.012 1.00 30.23 361 SER A O 1
ATOM 2870 N N . SER A 1 362 ? -31.209 -2.817 -15.692 1.00 25.06 362 SER A N 1
ATOM 2871 C CA . SER A 1 362 ? -32.315 -2.279 -16.505 1.00 25.06 362 SER A CA 1
ATOM 2872 C C . SER A 1 362 ? -33.484 -1.827 -15.618 1.00 25.06 362 SER A C 1
ATOM 2874 O O . SER A 1 362 ? -34.257 -2.614 -15.081 1.00 25.06 362 SER A O 1
ATOM 2876 N N . LYS A 1 363 ? -33.665 -0.508 -15.523 1.00 25.41 363 LYS A N 1
ATOM 2877 C CA . LYS A 1 363 ? -35.008 0.083 -15.573 1.00 25.41 363 LYS A CA 1
ATOM 2878 C C . LYS A 1 363 ? -35.154 0.781 -16.928 1.00 25.41 363 LYS A C 1
ATOM 2880 O O . LYS A 1 363 ? -34.143 1.166 -17.511 1.00 25.41 363 LYS A O 1
ATOM 2885 N N . PRO A 1 364 ? -36.381 0.854 -17.458 1.00 28.50 364 PRO A N 1
ATOM 2886 C CA . PRO A 1 364 ? -36.642 0.733 -18.878 1.00 28.50 364 PRO A CA 1
ATOM 2887 C C . PRO A 1 364 ? -36.385 2.049 -19.598 1.00 28.50 364 PRO A C 1
ATOM 2889 O O . PRO A 1 364 ? -36.965 3.079 -19.262 1.00 28.50 364 PRO A O 1
ATOM 2892 N N . THR A 1 365 ? -35.594 1.982 -20.657 1.00 21.64 365 THR A N 1
ATOM 2893 C CA . THR A 1 365 ? -35.644 2.970 -21.725 1.00 21.64 365 THR A CA 1
ATOM 2894 C C . THR A 1 365 ? -35.850 2.208 -23.015 1.00 21.64 365 THR A C 1
ATOM 2896 O O . THR A 1 365 ? -35.019 1.398 -23.415 1.00 21.64 365 THR A O 1
ATOM 2899 N N . ASN A 1 366 ? -37.004 2.460 -23.632 1.00 33.34 366 ASN A N 1
ATOM 2900 C CA . ASN A 1 366 ? -37.308 2.107 -25.009 1.00 33.34 366 ASN A CA 1
ATOM 2901 C C . ASN A 1 366 ? -36.083 2.325 -25.897 1.00 33.34 366 ASN A C 1
ATOM 2903 O O . ASN A 1 366 ? -35.660 3.461 -26.096 1.00 33.34 366 ASN A O 1
ATOM 2907 N N . SER A 1 367 ? -35.537 1.251 -26.448 1.00 24.61 367 SER A N 1
ATOM 2908 C CA . SER A 1 367 ? -34.968 1.233 -27.794 1.00 24.61 367 SER A CA 1
ATOM 2909 C C . SER A 1 367 ? -34.556 -0.192 -28.141 1.00 24.61 367 SER A C 1
ATOM 2911 O O . SER A 1 367 ? -33.719 -0.795 -27.482 1.00 24.61 367 SER A O 1
ATOM 2913 N N . ASN A 1 368 ? -35.234 -0.719 -29.162 1.00 34.47 368 ASN A N 1
ATOM 2914 C CA . ASN A 1 368 ? -34.849 -1.815 -30.045 1.00 34.47 368 ASN A CA 1
ATOM 2915 C C . ASN A 1 368 ? -33.547 -2.550 -29.687 1.00 34.47 368 ASN A C 1
ATOM 2917 O O . ASN A 1 368 ? -32.462 -2.127 -30.079 1.00 34.47 368 ASN A O 1
ATOM 2921 N N . GLN A 1 369 ? -33.684 -3.717 -29.058 1.00 27.12 369 GLN A N 1
ATOM 2922 C CA . GLN A 1 369 ? -32.685 -4.775 -29.142 1.00 27.12 369 GLN A CA 1
ATOM 2923 C C . GLN A 1 369 ? -33.248 -5.928 -29.969 1.00 27.12 369 GLN A C 1
ATOM 2925 O O . GLN A 1 369 ? -34.212 -6.599 -29.599 1.00 27.12 369 GLN A O 1
ATOM 2930 N N . THR A 1 370 ? -32.621 -6.134 -31.120 1.00 30.59 370 THR A N 1
ATOM 2931 C CA . THR A 1 370 ? -32.582 -7.400 -31.844 1.00 30.59 370 THR A CA 1
ATOM 2932 C C . THR A 1 370 ? -31.942 -8.452 -30.939 1.00 30.59 370 THR A C 1
ATOM 2934 O O . THR A 1 370 ? -30.720 -8.515 -30.833 1.00 30.59 370 THR A O 1
ATOM 2937 N N . ASN A 1 371 ? -32.774 -9.247 -30.265 1.00 30.94 371 ASN A N 1
ATOM 2938 C CA . ASN A 1 371 ? -32.362 -10.529 -29.702 1.00 30.94 371 ASN A CA 1
ATOM 2939 C C . ASN A 1 371 ? -32.152 -11.512 -30.855 1.00 30.94 371 ASN A C 1
ATOM 2941 O O . ASN A 1 371 ? -33.027 -11.640 -31.716 1.00 30.94 371 ASN A O 1
ATOM 2945 N N . GLU A 1 372 ? -31.026 -12.224 -30.847 1.00 34.25 372 GLU A N 1
ATOM 2946 C CA . GLU A 1 372 ? -30.883 -13.474 -31.589 1.00 34.25 372 GLU A CA 1
ATOM 2947 C C . GLU A 1 372 ? -32.031 -14.403 -31.176 1.00 34.25 372 GLU A C 1
ATOM 2949 O O . GLU A 1 372 ? -32.124 -14.882 -30.046 1.00 34.25 372 GLU A O 1
ATOM 2954 N N . SER A 1 373 ? -32.988 -14.551 -32.086 1.00 35.94 373 SER A N 1
ATOM 2955 C CA . SER A 1 373 ? -34.225 -15.281 -31.882 1.00 35.94 373 SER A CA 1
ATOM 2956 C C . SER A 1 373 ? -34.003 -16.767 -32.137 1.00 35.94 373 SER A C 1
ATOM 2958 O O . SER A 1 373 ? -33.802 -17.163 -33.285 1.00 35.94 373 SER A O 1
ATOM 2960 N N . VAL A 1 374 ? -34.163 -17.600 -31.109 1.00 47.09 374 VAL A N 1
ATOM 2961 C CA . VAL A 1 374 ? -34.679 -18.957 -31.330 1.00 47.09 374 VAL A CA 1
ATOM 2962 C C . VAL A 1 374 ? -36.111 -18.778 -31.840 1.00 47.09 374 VAL A C 1
ATOM 2964 O O . VAL A 1 374 ? -36.956 -18.201 -31.152 1.00 47.09 374 VAL A O 1
ATOM 2967 N N . LYS A 1 375 ? -36.361 -19.145 -33.098 1.00 62.16 375 LYS A N 1
ATOM 2968 C CA . LYS A 1 375 ? -37.629 -18.885 -33.786 1.00 62.16 375 LYS A CA 1
ATOM 2969 C C . LYS A 1 375 ? -38.611 -20.001 -33.422 1.00 62.16 375 LYS A C 1
ATOM 2971 O O . LYS A 1 375 ? -38.440 -21.142 -33.827 1.00 62.16 375 LYS A O 1
ATOM 2976 N N . TYR A 1 376 ? -39.622 -19.691 -32.619 1.00 70.12 376 TYR A N 1
ATOM 2977 C CA . TYR A 1 376 ? -40.699 -20.636 -32.315 1.00 70.12 376 TYR A CA 1
ATOM 2978 C C . TYR A 1 376 ? -41.822 -20.482 -33.345 1.00 70.12 376 TYR A C 1
ATOM 2980 O O . TYR A 1 376 ? -42.210 -19.358 -33.674 1.00 70.12 376 TYR A O 1
ATOM 2988 N N . ILE A 1 377 ? -42.363 -21.598 -33.836 1.00 73.88 377 ILE A N 1
ATOM 2989 C CA . ILE A 1 377 ? -43.526 -21.615 -34.732 1.00 73.88 377 ILE A CA 1
ATOM 2990 C C . ILE A 1 377 ? -44.777 -21.910 -33.902 1.00 73.88 377 ILE A C 1
ATOM 2992 O O . ILE A 1 377 ? -44.819 -22.885 -33.150 1.00 73.88 377 ILE A O 1
ATOM 2996 N N . SER A 1 378 ? -45.801 -21.068 -34.048 1.00 78.94 378 SER A N 1
ATOM 2997 C CA . SER A 1 378 ? -47.135 -21.324 -33.498 1.00 78.94 378 SER A CA 1
ATOM 2998 C C . SER A 1 378 ? -47.882 -22.344 -34.344 1.00 78.94 378 SER A C 1
ATOM 3000 O O . SER A 1 378 ? -47.912 -22.238 -35.568 1.00 78.94 378 SER A O 1
ATOM 3002 N N . LYS A 1 379 ? -48.515 -23.311 -33.678 1.00 76.12 379 LYS A N 1
ATOM 3003 C CA . LYS A 1 379 ? -49.420 -24.283 -34.310 1.00 76.12 379 LYS A CA 1
ATOM 3004 C C . LYS A 1 379 ? -50.889 -23.857 -34.256 1.00 76.12 379 LYS A C 1
ATOM 3006 O O . LYS A 1 379 ? -51.766 -24.647 -34.591 1.00 76.12 379 LYS A O 1
ATOM 3011 N N . ILE A 1 380 ? -51.162 -22.634 -33.801 1.00 72.81 380 ILE A N 1
ATOM 3012 C CA . ILE A 1 380 ? -52.509 -22.069 -33.729 1.00 72.81 380 ILE A CA 1
ATOM 3013 C C . ILE A 1 380 ? -52.708 -21.126 -34.917 1.00 72.81 380 ILE A C 1
ATOM 3015 O O . ILE A 1 380 ? -52.013 -20.114 -35.026 1.00 72.81 380 ILE A O 1
ATOM 3019 N N . ASP A 1 381 ? -53.682 -21.434 -35.774 1.00 61.59 381 ASP A N 1
ATOM 3020 C CA . ASP A 1 381 ? -54.020 -20.603 -36.931 1.00 61.59 381 ASP A CA 1
ATOM 3021 C C . ASP A 1 381 ? -54.359 -19.167 -36.507 1.00 61.59 381 ASP A C 1
ATOM 3023 O O . ASP A 1 381 ? -55.229 -18.919 -35.668 1.00 61.59 381 ASP A O 1
ATOM 3027 N N . GLY A 1 382 ? -53.649 -18.205 -37.098 1.00 68.69 382 GLY A N 1
ATOM 3028 C CA . GLY A 1 382 ? -53.864 -16.775 -36.871 1.00 68.69 382 GLY A CA 1
ATOM 3029 C C . GLY A 1 382 ? -53.274 -16.205 -35.575 1.00 68.69 382 GLY A C 1
ATOM 3030 O O . GLY A 1 382 ? -53.494 -15.027 -35.301 1.00 68.69 382 GLY A O 1
ATOM 3031 N N . VAL A 1 383 ? -52.519 -16.983 -34.788 1.00 73.81 383 VAL A N 1
ATOM 3032 C CA . VAL A 1 383 ? -51.831 -16.494 -33.578 1.00 73.81 383 VAL A CA 1
ATOM 3033 C C . VAL A 1 383 ? -50.336 -16.754 -33.707 1.00 73.81 383 VAL A C 1
ATOM 3035 O O . VAL A 1 383 ? -49.926 -17.881 -33.961 1.00 73.81 383 VAL A O 1
ATOM 3038 N N . ASP A 1 384 ? -49.508 -15.728 -33.525 1.00 78.44 384 ASP A N 1
ATOM 3039 C CA . ASP A 1 384 ? -48.054 -15.870 -33.564 1.00 78.44 384 ASP A CA 1
ATOM 3040 C C . ASP A 1 384 ? -47.497 -16.445 -32.249 1.00 78.44 384 ASP A C 1
ATOM 3042 O O . ASP A 1 384 ? -48.175 -16.502 -31.221 1.00 78.44 384 ASP A O 1
ATOM 3046 N N . ALA A 1 385 ? -46.239 -16.891 -32.264 1.00 76.12 385 ALA A N 1
ATOM 3047 C CA . ALA A 1 385 ? -45.629 -17.535 -31.101 1.00 76.12 385 ALA A CA 1
ATOM 3048 C C . ALA A 1 385 ? -45.647 -16.649 -29.844 1.00 76.12 385 ALA A C 1
ATOM 3050 O O . ALA A 1 385 ? -45.883 -17.139 -28.740 1.00 76.12 385 ALA A O 1
ATOM 3051 N N . LYS A 1 386 ? -45.474 -15.334 -30.019 1.00 77.31 386 LYS A N 1
ATOM 3052 C CA . LYS A 1 386 ? -45.564 -14.361 -28.928 1.00 77.31 386 LYS A CA 1
ATOM 3053 C C . LYS A 1 386 ? -46.981 -14.267 -28.372 1.00 77.31 386 LYS A C 1
ATOM 3055 O O . LYS A 1 386 ? -47.140 -14.302 -27.157 1.00 77.31 386 LYS A O 1
ATOM 3060 N N . GLY A 1 387 ? -48.003 -14.237 -29.227 1.00 77.88 387 GLY A N 1
ATOM 3061 C CA . GLY A 1 387 ? -49.401 -14.254 -28.806 1.00 77.88 387 GLY A CA 1
ATOM 3062 C C . GLY A 1 387 ? -49.774 -15.501 -27.999 1.00 77.88 387 GLY A C 1
ATOM 3063 O O . GLY A 1 387 ? -50.533 -15.401 -27.034 1.00 77.88 387 GLY A O 1
ATOM 3064 N N . VAL A 1 388 ? -49.206 -16.665 -28.333 1.00 77.25 388 VAL A N 1
ATOM 3065 C CA . VAL A 1 388 ? -49.382 -17.892 -27.536 1.00 77.25 388 VAL A CA 1
ATOM 3066 C C . VAL A 1 388 ? -48.743 -17.736 -26.154 1.00 77.25 388 VAL A C 1
ATOM 3068 O O . VAL A 1 388 ? -49.413 -17.958 -25.146 1.00 77.25 388 VAL A O 1
ATOM 3071 N N . ILE A 1 389 ? -47.482 -17.299 -26.084 1.00 79.38 389 ILE A N 1
ATOM 3072 C CA . ILE A 1 389 ? -46.748 -17.126 -24.818 1.00 79.38 389 ILE A CA 1
ATOM 3073 C C . ILE A 1 389 ? -47.448 -16.101 -23.914 1.00 79.38 389 ILE A C 1
ATOM 3075 O O . ILE A 1 389 ? -47.662 -16.369 -22.730 1.00 79.38 389 ILE A O 1
ATOM 3079 N N . SER A 1 390 ? -47.893 -14.969 -24.469 1.00 80.50 390 SER A N 1
ATOM 3080 C CA . SER A 1 390 ? -48.630 -13.944 -23.723 1.00 80.50 390 SER A CA 1
ATOM 3081 C C . SER A 1 390 ? -49.932 -14.481 -23.134 1.00 80.50 390 SER A C 1
ATOM 3083 O O . SER A 1 390 ? -50.210 -14.218 -21.967 1.00 80.50 390 SER A O 1
ATOM 3085 N N . LYS A 1 391 ? -50.691 -15.307 -23.866 1.00 81.06 391 LYS A N 1
ATOM 3086 C CA . LYS A 1 391 ? -51.903 -15.941 -23.317 1.00 81.06 391 LYS A CA 1
ATOM 3087 C C . LYS A 1 391 ? -51.600 -16.894 -22.159 1.00 81.06 391 LYS A C 1
ATOM 3089 O O . LYS A 1 391 ? -52.370 -16.939 -21.202 1.00 81.06 391 LYS A O 1
ATOM 3094 N N . PHE A 1 392 ? -50.485 -17.626 -22.201 1.00 77.75 392 PHE A N 1
ATOM 3095 C CA . PHE A 1 392 ? -50.067 -18.484 -21.084 1.00 77.75 392 PHE A CA 1
ATOM 3096 C C . PHE A 1 392 ? -49.685 -17.683 -19.838 1.00 77.75 392 PHE A C 1
ATOM 3098 O O . PHE A 1 392 ? -50.015 -18.092 -18.721 1.00 77.75 392 PHE A O 1
ATOM 3105 N N . MET A 1 393 ? -49.037 -16.534 -20.030 1.00 80.44 393 MET A N 1
ATOM 3106 C CA . MET A 1 393 ? -48.700 -15.605 -18.950 1.00 80.44 393 MET A CA 1
ATOM 3107 C C . MET A 1 393 ? -49.941 -14.893 -18.392 1.00 80.44 393 MET A C 1
ATOM 3109 O O . MET A 1 393 ? -50.057 -14.714 -17.183 1.00 80.44 393 MET A O 1
ATOM 3113 N N . GLU A 1 394 ? -50.910 -14.534 -19.237 1.00 80.75 394 GLU A N 1
ATOM 3114 C CA . GLU A 1 394 ? -52.180 -13.940 -18.799 1.00 80.75 394 GLU A CA 1
ATOM 3115 C C . GLU A 1 394 ? -53.044 -14.935 -18.020 1.00 80.75 394 GLU A C 1
ATOM 3117 O O . GLU A 1 394 ? -53.621 -14.582 -16.987 1.00 80.75 394 GLU A O 1
ATOM 3122 N N . ALA A 1 395 ? -53.094 -16.190 -18.474 1.00 76.44 395 ALA A N 1
ATOM 3123 C CA . ALA A 1 395 ? -53.801 -17.260 -17.780 1.00 76.44 395 ALA A CA 1
ATOM 3124 C C . ALA A 1 395 ? -53.167 -17.593 -16.416 1.00 76.44 395 ALA A C 1
ATOM 3126 O O . ALA A 1 395 ? -53.859 -18.073 -15.521 1.00 76.44 395 ALA A O 1
ATOM 3127 N N . ASN A 1 396 ? -51.872 -17.309 -16.230 1.00 71.56 396 ASN A N 1
ATOM 3128 C CA . ASN A 1 396 ? -51.124 -17.626 -15.015 1.00 71.56 396 ASN A CA 1
ATOM 3129 C C . ASN A 1 396 ? -50.196 -16.470 -14.624 1.00 71.56 396 ASN A C 1
ATOM 3131 O O . ASN A 1 396 ? -49.025 -16.429 -15.003 1.00 71.56 396 ASN A O 1
ATOM 3135 N N . LYS A 1 397 ? -50.709 -15.561 -13.790 1.00 67.56 397 LYS A N 1
ATOM 3136 C CA . LYS A 1 397 ? -50.100 -14.258 -13.454 1.00 67.56 397 LYS A CA 1
ATOM 3137 C C . LYS A 1 397 ? -48.695 -14.279 -12.815 1.00 67.56 397 LYS A C 1
ATOM 3139 O O . LYS A 1 397 ? -48.153 -13.210 -12.564 1.00 67.56 397 LYS A O 1
ATOM 3144 N N . ASN A 1 398 ? -48.100 -15.452 -12.579 1.00 70.56 398 ASN A N 1
ATOM 3145 C CA . ASN A 1 398 ? -46.776 -15.625 -11.965 1.00 70.56 398 ASN A CA 1
ATOM 3146 C C . ASN A 1 398 ? -45.791 -16.445 -12.827 1.00 70.56 398 ASN A C 1
ATOM 3148 O O . ASN A 1 398 ? -44.748 -16.855 -12.321 1.00 70.56 398 ASN A O 1
ATOM 3152 N N . LEU A 1 399 ? -46.109 -16.726 -14.096 1.00 73.56 399 LEU A N 1
ATOM 3153 C CA . LEU A 1 399 ? -45.208 -17.447 -15.002 1.00 73.56 399 LEU A CA 1
ATOM 3154 C C . LEU A 1 399 ? -44.213 -16.492 -15.672 1.00 73.56 399 LEU A C 1
ATOM 3156 O O . LEU A 1 399 ? -44.609 -15.467 -16.228 1.00 73.56 399 LEU A O 1
ATOM 3160 N N . SER A 1 400 ? -42.924 -16.846 -15.659 1.00 79.81 400 SER A N 1
ATOM 3161 C CA . SER A 1 400 ? -41.926 -16.156 -16.486 1.00 79.81 400 SER A CA 1
ATOM 3162 C C . SER A 1 400 ? -42.096 -16.527 -17.964 1.00 79.81 400 SER A C 1
ATOM 3164 O O . SER A 1 400 ? -42.623 -17.592 -18.287 1.00 79.81 400 SER A O 1
ATOM 3166 N N . GLU A 1 401 ? -41.621 -15.682 -18.883 1.00 75.56 401 GLU A N 1
ATOM 3167 C CA . GLU A 1 401 ? -41.729 -15.922 -20.333 1.00 75.56 401 GLU A CA 1
ATOM 3168 C C . GLU A 1 401 ? -41.092 -17.261 -20.752 1.00 75.56 401 GLU A C 1
ATOM 3170 O O . GLU A 1 401 ? -41.652 -18.004 -21.557 1.00 75.56 401 GLU A O 1
ATOM 3175 N N . GLN A 1 402 ? -39.963 -17.631 -20.135 1.00 76.12 402 GLN A N 1
ATOM 3176 C CA . GLN A 1 402 ? -39.294 -18.913 -20.376 1.00 76.12 402 GLN A CA 1
ATOM 3177 C C . GLN A 1 402 ? -40.143 -20.106 -19.920 1.00 76.12 402 GLN A C 1
ATOM 3179 O O . GLN A 1 402 ? -40.239 -21.105 -20.632 1.00 76.12 402 GLN A O 1
ATOM 3184 N N . GLN A 1 403 ? -40.800 -19.997 -18.762 1.00 76.88 403 GLN A N 1
ATOM 3185 C CA . GLN A 1 403 ? -41.687 -21.047 -18.263 1.00 76.88 403 GLN A CA 1
ATOM 3186 C C . GLN A 1 403 ? -42.956 -21.151 -19.117 1.00 76.88 403 GLN A C 1
ATOM 3188 O O . GLN A 1 403 ? -43.361 -22.253 -19.479 1.00 76.88 403 GLN A O 1
ATOM 3193 N N . ALA A 1 404 ? -43.547 -20.018 -19.505 1.00 78.25 404 ALA A N 1
ATOM 3194 C CA . ALA A 1 404 ? -44.701 -19.976 -20.401 1.00 78.25 404 ALA A CA 1
ATOM 3195 C C . ALA A 1 404 ? -44.380 -20.584 -21.777 1.00 78.25 404 ALA A C 1
ATOM 3197 O O . ALA A 1 404 ? -45.186 -21.339 -22.317 1.00 78.25 404 ALA A O 1
ATOM 3198 N N . THR A 1 405 ? -43.178 -20.335 -22.304 1.00 79.12 405 THR A N 1
ATOM 3199 C CA . THR A 1 405 ? -42.700 -20.925 -23.563 1.00 79.12 405 THR A CA 1
ATOM 3200 C C . THR A 1 405 ? -42.530 -22.440 -23.446 1.00 79.12 405 THR A C 1
ATOM 3202 O O . THR A 1 405 ? -43.032 -23.174 -24.293 1.00 79.12 405 THR A O 1
ATOM 3205 N N . GLN A 1 406 ? -41.893 -22.940 -22.379 1.00 76.44 406 GLN A N 1
ATOM 3206 C CA . GLN A 1 406 ? -41.751 -24.387 -22.173 1.00 76.44 406 GLN A CA 1
ATOM 3207 C C . GLN A 1 406 ? -43.098 -25.092 -22.000 1.00 76.44 406 GLN A C 1
ATOM 3209 O O . GLN A 1 406 ? -43.299 -26.167 -22.563 1.00 76.44 406 GLN A O 1
ATOM 3214 N N . ILE A 1 407 ? -44.036 -24.481 -21.277 1.00 78.12 407 ILE A N 1
ATOM 3215 C CA . ILE A 1 407 ? -45.383 -25.032 -21.100 1.00 78.12 407 ILE A CA 1
ATOM 3216 C C . ILE A 1 407 ? -46.135 -25.042 -22.436 1.00 78.12 407 ILE A C 1
ATOM 3218 O O . ILE A 1 407 ? -46.757 -26.045 -22.777 1.00 78.12 407 ILE A O 1
ATOM 3222 N N . ALA A 1 408 ? -46.038 -23.976 -23.231 1.00 79.75 408 ALA A N 1
ATOM 3223 C CA . ALA A 1 408 ? -46.659 -23.913 -24.550 1.00 79.75 408 ALA A CA 1
ATOM 3224 C C . ALA A 1 408 ? -46.064 -24.936 -25.541 1.00 79.75 408 ALA A C 1
ATOM 3226 O O . ALA A 1 408 ? -46.804 -25.483 -26.359 1.00 79.75 408 ALA A O 1
ATOM 3227 N N . ILE A 1 409 ? -44.767 -25.255 -25.439 1.00 80.69 409 ILE A N 1
ATOM 3228 C CA . ILE A 1 409 ? -44.130 -26.343 -26.203 1.00 80.69 409 ILE A CA 1
ATOM 3229 C C . ILE A 1 409 ? -44.617 -27.714 -25.716 1.00 80.69 409 ILE A C 1
ATOM 3231 O O . ILE A 1 409 ? -45.019 -28.546 -26.527 1.00 80.69 409 ILE A O 1
ATOM 3235 N N . GLN A 1 410 ? -44.637 -27.951 -24.399 1.00 78.81 410 GLN A N 1
ATOM 3236 C CA . GLN A 1 410 ? -45.112 -29.213 -23.813 1.00 78.81 410 GLN A CA 1
ATOM 3237 C C . GLN A 1 410 ? -46.578 -29.499 -24.149 1.00 78.81 410 GLN A C 1
ATOM 3239 O O . GLN A 1 410 ? -46.946 -30.647 -24.383 1.00 78.81 410 GLN A O 1
ATOM 3244 N N . GLN A 1 411 ? -47.410 -28.459 -24.202 1.00 79.38 411 GLN A N 1
ATOM 3245 C CA . GLN A 1 411 ? -48.818 -28.568 -24.580 1.00 79.38 411 GLN A CA 1
ATOM 3246 C C . GLN A 1 411 ? -49.036 -28.584 -26.103 1.00 79.38 411 GLN A C 1
ATOM 3248 O O . GLN A 1 411 ? -50.171 -28.676 -26.561 1.00 79.38 411 GLN A O 1
ATOM 3253 N N . GLY A 1 412 ? -47.961 -28.523 -26.896 1.00 79.44 412 GLY A N 1
ATOM 3254 C CA . GLY A 1 412 ? -48.002 -28.661 -28.350 1.00 79.44 412 GLY A CA 1
ATOM 3255 C C . GLY A 1 412 ? -48.480 -27.422 -29.110 1.00 79.44 412 GLY A C 1
ATOM 3256 O O . GLY A 1 412 ? -48.693 -27.516 -30.316 1.00 79.44 412 GLY A O 1
ATOM 3257 N N . TYR A 1 413 ? -48.628 -26.270 -28.451 1.00 80.06 413 TYR A N 1
ATOM 3258 C CA . TYR A 1 413 ? -49.034 -25.012 -29.091 1.00 80.06 413 TYR A CA 1
ATOM 3259 C C . TYR A 1 413 ? -47.873 -24.291 -29.787 1.00 80.06 413 TYR A C 1
ATOM 3261 O O . TYR A 1 413 ? -48.101 -23.505 -30.708 1.00 80.06 413 TYR A O 1
ATOM 3269 N N . LEU A 1 414 ? -46.636 -24.583 -29.375 1.00 82.81 414 LEU A N 1
ATOM 3270 C CA . LEU A 1 414 ? -45.408 -24.106 -30.009 1.00 82.81 414 LEU A CA 1
ATOM 3271 C C . LEU A 1 414 ? -44.499 -25.271 -30.394 1.00 82.81 414 LEU A C 1
ATOM 3273 O O . LEU A 1 414 ? -44.458 -26.297 -29.717 1.00 82.81 414 LEU A O 1
ATOM 3277 N N . SER A 1 415 ? -43.730 -25.093 -31.464 1.00 77.31 415 SER A N 1
ATOM 3278 C CA . SER A 1 415 ? -42.582 -25.942 -31.787 1.00 77.31 415 SER A CA 1
ATOM 3279 C C . SER A 1 415 ? -41.324 -25.108 -31.975 1.00 77.31 415 SER A C 1
ATOM 3281 O O . SER A 1 415 ? -41.381 -24.001 -32.513 1.00 77.31 415 SER A O 1
ATOM 3283 N N . ASN A 1 416 ? -40.188 -25.664 -31.559 1.00 73.69 416 ASN A N 1
ATOM 3284 C CA . ASN A 1 416 ? -38.878 -25.119 -31.891 1.00 73.69 416 ASN A CA 1
ATOM 3285 C C . ASN A 1 416 ? -38.628 -25.419 -33.369 1.00 73.69 416 ASN A C 1
ATOM 3287 O O . ASN A 1 416 ? -38.669 -26.589 -33.753 1.00 73.69 416 ASN A O 1
ATOM 3291 N N . ASP A 1 417 ? -38.400 -24.392 -34.184 1.00 53.91 417 ASP A N 1
ATOM 3292 C CA . ASP A 1 417 ? -37.703 -24.599 -35.453 1.00 53.91 417 ASP A CA 1
ATOM 3293 C C . ASP A 1 417 ? -36.264 -24.985 -35.078 1.00 53.91 417 ASP A C 1
ATOM 3295 O O . ASP A 1 417 ? -35.647 -24.303 -34.253 1.00 53.91 417 ASP A O 1
ATOM 3299 N N . GLN A 1 418 ? -35.766 -26.113 -35.586 1.00 45.41 418 GLN A N 1
ATOM 3300 C CA . GLN A 1 418 ? -34.324 -26.368 -35.562 1.00 45.41 418 GLN A CA 1
ATOM 3301 C C . GLN A 1 418 ? -33.638 -25.484 -36.595 1.00 45.41 418 GLN A C 1
ATOM 3303 O O . GLN A 1 418 ? -34.142 -25.439 -37.740 1.00 45.41 418 GLN A O 1
#

Foldseek 3Di:
DPVVVVVVVVVVVVVVVVVVVVVVVVVVVVVVVVVVVVVVVVVVVVVVVVVVVVVVVVVVVVVVVVVVVVVVVVVVVVVVVVVVLVVLLVVLLVVVVVLLLVLLLCLLLQVVLCLVPVDGPPVNVVSCLLVVLSHLVNLVDVVLLVLLVVLLVQLVVCVVVVPQVSQQPPSNQVSCCSSCVSPQAPQAQPAAPVVRFGFHGKGWRGWDADPDPLRKTWTWIWTATPVRDIDIDTQFSSSDNDPPGHGDIDHSVRVSLVSVLSNLSSVCSVPVVCCVVCSVVNSVSSVPDDDPPDDDDDCPVLSVVSVVLSVVLSVQLVCLVPPPVCPPDDPVVSVVSNVVSVVVSVVVNVVSCVVSVVVPDDDDDDDDDDDPDQAKAFPDPPAGLVNQLVVQCVVPVPDDSVRSSVVCVVVVRIDGDD

Sequence (418 aa):
MAGAFVDGALKGFEMMERHQARKDDKARLSIMDERNEERYRESIERQNRMDEESRKNRESDVTWRESQAESTNNYRNDALTANKEQTKWQQNYKNQQAQWQKDQQAIPVAWQSFRETGQVPEELSDVLERNKGMDPRTYMNPQYRAEVKGLGEKLDNVIKSGNMAEANSPETLNLFNNVFKDKISQSVGQFDEKVNSKIASVDFAGFVPAEREDGSVALALKVTYANGSQEIKPMTKGRSSDGDDPVMTYTPKELVNTIKTRAMMADMMERPEYWDKMGAEVAANFGRGTKASAGKGGDNGYQKQLNSIQDEMTKALAKIEGGSDLDYLDDGGREEAKNRVKKLYQERIEQLQQSYGTSSSSKPTNSNQTNESVKYISKIDGVDAKGVISKFMEANKNLSEQQATQIAIQQGYLSNDQ

Mean predicted aligned error: 19.15 Å

Organism: NCBI:txid1315283